Protein 9LWA (pdb70)

Solvent-accessible surface area: 31682 Å² total; per-residue (Å²): 180,154,65,31,86,54,17,0,0,20,6,64,52,58,84,79,51,132,50,35,135,0,2,84,68,75,127,49,106,91,58,58,98,16,53,15,0,94,6,100,70,48,64,69,99,112,68,115,101,69,186,98,68,60,39,34,58,42,41,76,1,28,0,11,54,44,92,38,0,86,72,31,144,45,42,10,12,2,4,42,63,55,64,126,115,3,43,96,66,78,46,106,36,84,62,0,153,68,12,15,1,110,19,62,32,99,33,88,46,74,142,66,197,72,50,107,40,100,48,0,16,6,49,0,76,78,110,110,201,169,125,89,49,87,23,22,46,37,32,2,7,2,4,35,18,0,46,103,56,26,57,0,2,35,108,49,84,126,111,35,88,51,65,5,0,34,4,63,90,97,88,31,70,107,45,97,137,35,5,37,12,63,4,20,3,36,1,17,0,15,3,108,27,48,151,48,0,114,57,13,3,137,99,2,21,171,59,4,77,100,2,21,179,84,22,31,57,6,82,19,55,120,39,46,79,2,17,14,7,61,27,82,55,83,83,142,28,48,146,92,90,74,165,89,133,104,21,14,57,28,11,0,89,4,52,7,0,13,9,23,27,66,79,150,236,137,77,85,86,85,81,82,36,35,180,94,112,100,44,16,114,119,40,31,30,138,39,32,38,56,72,29,0,1,0,30,15,27,77,27,102,94,14,38,2,2,3,41,54,79,126,29,47,111,105,36,29,4,32,36,196,124,19,86,65,68,130,46,10,68,18,23,91,101,104,140,70,92,94,61,90,27,126,90,119,54,73,17,3,14,76,6,24,50,36,16,161,85,81,26,44,61,53,186,81,54,95,67,80,92,70,84,121,68,189,165,52,142,206,64,131,99,76,98,93,85,121,130,28,62,22,3,38,4,19,8,82,102,63,153,24,5,0,10,53,29,0,25,26,33,29,63,3,21,42,108,133,29,77,103,62,8,56,40,34,84,121,46,125,75,67,83,129,57,151,129,66,134,137,36,15,0,1,0,0,24,25,11,29,21,23,32,74,33,104,72,32,8,56,2,23,0,3,14,25,0,49,45,74,93,96,20,142,107,147,162,63,190,215,42,72,16,29,64,9,24,0,69,17,81,98,46,55,107,5,41,2,51,45,142,65,101,109,84,92,42,77,77,47,47,22,75,8,7,54,17,111,102,60,56,136

Structure (mmCIF, N/CA/C/O backbone):
data_9LWA
#
_entry.id   9LWA
#
_cell.length_a   1.00
_cell.length_b   1.00
_cell.length_c   1.00
_cell.angle_alpha   90.00
_cell.angle_beta   90.00
_cell.angle_gamma   90.00
#
_symmetry.space_group_name_H-M   'P 1'
#
loop_
_entity.id
_entity.type
_entity.pdbx_description
1 polymer 'Head-to-tail stopper'
2 polymer 'Terminator protein gp11'
3 polymer 'Major tail protein'
#
loop_
_atom_site.group_PDB
_atom_site.id
_atom_site.type_symbol
_atom_site.label_atom_id
_atom_site.label_alt_id
_atom_site.label_comp_id
_atom_site.label_asym_id
_atom_site.label_entity_id
_atom_site.label_seq_id
_atom_site.pdbx_PDB_ins_code
_atom_site.Cartn_x
_atom_site.Cartn_y
_atom_site.Cartn_z
_atom_site.occupancy
_atom_site.B_iso_or_equiv
_atom_site.auth_seq_id
_atom_site.auth_comp_id
_atom_site.auth_asym_id
_atom_site.auth_atom_id
_atom_site.pdbx_PDB_model_num
ATOM 1 N N . GLU A 1 3 ? 193.792 151.215 213.689 1.00 133.43 3 GLU A N 1
ATOM 2 C CA . GLU A 1 3 ? 192.750 150.568 214.478 1.00 133.43 3 GLU A CA 1
ATOM 3 C C . GLU A 1 3 ? 192.018 149.512 213.659 1.00 133.43 3 GLU A C 1
ATOM 4 O O . GLU A 1 3 ? 192.499 149.081 212.613 1.00 133.43 3 GLU A O 1
ATOM 10 N N . GLU A 1 4 ? 190.853 149.097 214.146 1.00 132.06 4 GLU A N 1
ATOM 11 C CA . GLU A 1 4 ? 190.013 148.125 213.463 1.00 132.06 4 GLU A CA 1
ATOM 12 C C . GLU A 1 4 ? 188.610 148.689 213.306 1.00 132.06 4 GLU A C 1
ATOM 13 O O . GLU A 1 4 ? 188.071 149.307 214.229 1.00 132.06 4 GLU A O 1
ATOM 19 N N . PHE A 1 5 ? 188.022 148.473 212.131 1.00 119.04 5 PHE A N 1
ATOM 20 C CA . PHE A 1 5 ? 186.700 148.991 211.818 1.00 119.04 5 PHE A CA 1
ATOM 21 C C . PHE A 1 5 ? 185.683 147.902 211.515 1.00 119.04 5 PHE A C 1
ATOM 22 O O . PHE A 1 5 ? 184.510 148.219 211.288 1.00 119.04 5 PHE A O 1
ATOM 30 N N . GLY A 1 6 ? 186.089 146.639 211.503 1.00 113.58 6 GLY A N 1
ATOM 31 C CA . GLY A 1 6 ? 185.165 145.561 211.199 1.00 113.58 6 GLY A CA 1
ATOM 32 C C . GLY A 1 6 ? 185.883 144.232 211.236 1.00 113.58 6 GLY A C 1
ATOM 33 O O . GLY A 1 6 ? 187.084 144.152 211.518 1.00 113.58 6 GLY A O 1
ATOM 34 N N . GLY A 1 7 ? 185.124 143.181 210.941 1.00 110.43 7 GLY A N 1
ATOM 35 C CA . GLY A 1 7 ? 185.658 141.835 210.968 1.00 110.43 7 GLY A CA 1
ATOM 36 C C . GLY A 1 7 ? 185.717 141.171 209.608 1.00 110.43 7 GLY A C 1
ATOM 37 O O . GLY A 1 7 ? 185.524 139.957 209.498 1.00 110.43 7 GLY A O 1
ATOM 38 N N . GLN A 1 8 ? 185.987 141.951 208.565 1.00 107.03 8 GLN A N 1
ATOM 39 C CA . GLN A 1 8 ? 186.082 141.435 207.210 1.00 107.03 8 GLN A CA 1
ATOM 40 C C . GLN A 1 8 ? 187.451 141.760 206.627 1.00 107.03 8 GLN A C 1
ATOM 41 O O . GLN A 1 8 ? 188.093 142.744 207.002 1.00 107.03 8 GLN A O 1
ATOM 47 N N . VAL A 1 9 ? 187.893 140.912 205.701 1.00 111.02 9 VAL A N 1
ATOM 48 C CA . VAL A 1 9 ? 189.204 141.031 205.074 1.00 111.02 9 VAL A CA 1
ATOM 49 C C . VAL A 1 9 ? 189.007 141.088 203.566 1.00 111.02 9 VAL A C 1
ATOM 50 O O . VAL A 1 9 ? 188.323 140.232 202.994 1.00 111.02 9 VAL A O 1
ATOM 54 N N . VAL A 1 10 ? 189.607 142.087 202.925 1.00 108.89 10 VAL A N 1
ATOM 55 C CA . VAL A 1 10 ? 189.526 142.248 201.481 1.00 108.89 10 VAL A CA 1
ATOM 56 C C . VAL A 1 10 ? 190.936 142.310 200.911 1.00 108.89 10 VAL A C 1
ATOM 57 O O . VAL A 1 10 ? 191.910 142.601 201.611 1.00 108.89 10 VAL A O 1
ATOM 61 N N . ALA A 1 11 ? 191.038 142.033 199.613 1.00 108.13 11 ALA A N 1
ATOM 62 C CA . ALA A 1 11 ? 192.317 141.984 198.908 1.00 108.13 11 ALA A CA 1
ATOM 63 C C . ALA A 1 11 ? 192.287 142.995 197.766 1.00 108.13 11 ALA A C 1
ATOM 64 O O . ALA A 1 11 ? 191.732 142.718 196.698 1.00 108.13 11 ALA A O 1
ATOM 66 N N . LEU A 1 12 ? 192.887 144.162 197.991 1.00 107.49 12 LEU A N 1
ATOM 67 C CA . LEU A 1 12 ? 192.957 145.180 196.951 1.00 107.49 12 LEU A CA 1
ATOM 68 C C . LEU A 1 12 ? 193.877 144.722 195.828 1.00 107.49 12 LEU A C 1
ATOM 69 O O . LEU A 1 12 ? 194.951 144.167 196.077 1.00 107.49 12 LEU A O 1
ATOM 74 N N . VAL A 1 13 ? 193.456 144.959 194.589 1.00 107.55 13 VAL A N 1
ATOM 75 C CA . VAL A 1 13 ? 194.200 144.544 193.406 1.00 107.55 13 VAL A CA 1
ATOM 76 C C . VAL A 1 13 ? 194.557 145.781 192.597 1.00 107.55 13 VAL A C 1
ATOM 77 O O . VAL A 1 13 ? 193.675 146.569 192.232 1.00 107.55 13 VAL A O 1
ATOM 81 N N . SER A 1 14 ? 195.844 145.948 192.315 1.00 107.62 14 SER A N 1
ATOM 82 C CA . SER A 1 14 ? 196.325 147.056 191.506 1.00 107.62 14 SER A CA 1
ATOM 83 C C . SER A 1 14 ? 196.375 146.655 190.038 1.00 107.62 14 SER A C 1
ATOM 84 O O . SER A 1 14 ? 196.486 145.474 189.701 1.00 107.62 14 SER A O 1
ATOM 87 N N . VAL A 1 15 ? 196.290 147.654 189.163 1.00 109.03 15 VAL A N 1
ATOM 88 C CA . VAL A 1 15 ? 196.338 147.440 187.721 1.00 109.03 15 VAL A CA 1
ATOM 89 C C . VAL A 1 15 ? 197.477 148.282 187.166 1.00 109.03 15 VAL A C 1
ATOM 90 O O . VAL A 1 15 ? 197.552 149.485 187.440 1.00 109.03 15 VAL A O 1
ATOM 94 N N . ALA A 1 16 ? 198.359 147.659 186.391 1.00 113.97 16 ALA A N 1
ATOM 95 C CA . ALA A 1 16 ? 199.455 148.351 185.726 1.00 113.97 16 ALA A CA 1
ATOM 96 C C . ALA A 1 16 ? 199.732 147.653 184.405 1.00 113.97 16 ALA A C 1
ATOM 97 O O . ALA A 1 16 ? 200.342 146.579 184.385 1.00 113.97 16 ALA A O 1
ATOM 99 N N . GLU A 1 17 ? 199.281 148.256 183.310 1.00 112.91 17 GLU A N 1
ATOM 100 C CA . GLU A 1 17 ? 199.474 147.661 181.996 1.00 112.91 17 GLU A CA 1
ATOM 101 C C . GLU A 1 17 ? 200.944 147.708 181.596 1.00 112.91 17 GLU A C 1
ATOM 102 O O . GLU A 1 17 ? 201.655 148.672 181.890 1.00 112.91 17 GLU A O 1
ATOM 108 N N . THR A 1 18 ? 201.397 146.651 180.925 1.00 110.26 18 THR A N 1
ATOM 109 C CA . THR A 1 18 ? 202.779 146.525 180.487 1.00 110.26 18 THR A CA 1
ATOM 110 C C . THR A 1 18 ? 202.829 145.746 179.182 1.00 110.26 18 THR A C 1
ATOM 111 O O . THR A 1 18 ? 201.879 145.046 178.822 1.00 110.26 18 THR A O 1
ATOM 115 N N . GLY A 1 19 ? 203.948 145.876 178.474 1.00 105.15 19 GLY A N 1
ATOM 116 C CA . GLY A 1 19 ? 204.227 145.052 177.313 1.00 105.15 19 GLY A CA 1
ATOM 117 C C . GLY A 1 19 ? 204.059 145.794 176.001 1.00 105.15 19 GLY A C 1
ATOM 118 O O . GLY A 1 19 ? 203.602 146.939 175.934 1.00 105.15 19 GLY A O 1
ATOM 119 N N . VAL A 1 20 ? 204.456 145.103 174.940 1.00 104.61 20 VAL A N 1
ATOM 120 C CA . VAL A 1 20 ? 204.319 145.621 173.574 1.00 104.61 20 VAL A CA 1
ATOM 121 C C . VAL A 1 20 ? 202.841 145.680 173.209 1.00 104.61 20 VAL A C 1
ATOM 122 O O . VAL A 1 20 ? 202.076 144.785 173.611 1.00 104.61 20 VAL A O 1
ATOM 126 N N . PRO A 1 21 ? 202.386 146.701 172.482 1.00 100.75 21 PRO A N 1
ATOM 127 C CA . PRO A 1 21 ? 200.975 146.749 172.079 1.00 100.75 21 PRO A CA 1
ATOM 128 C C . PRO A 1 21 ? 200.576 145.515 171.284 1.00 100.75 21 PRO A C 1
ATOM 129 O O . PRO A 1 21 ? 201.328 145.026 170.438 1.00 100.75 21 PRO A O 1
ATOM 133 N N . GLY A 1 22 ? 199.379 145.010 171.562 1.00 96.26 22 GLY A N 1
ATOM 134 C CA . GLY A 1 22 ? 198.841 143.850 170.890 1.00 96.26 22 GLY A CA 1
ATOM 135 C C . GLY A 1 22 ? 197.873 144.223 169.788 1.00 96.26 22 GLY A C 1
ATOM 136 O O . GLY A 1 22 ? 198.023 145.243 169.106 1.00 96.26 22 GLY A O 1
ATOM 137 N N . TRP A 1 23 ? 196.867 143.372 169.603 1.00 92.46 23 TRP A N 1
ATOM 138 C CA . TRP A 1 23 ? 195.813 143.673 168.645 1.00 92.46 23 TRP A CA 1
ATOM 139 C C . TRP A 1 23 ? 195.076 144.937 169.060 1.00 92.46 23 TRP A C 1
ATOM 140 O O . TRP A 1 23 ? 194.766 145.136 170.237 1.00 92.46 23 TRP A O 1
ATOM 151 N N . GLY A 1 24 ? 194.801 145.799 168.086 1.00 91.99 24 GLY A N 1
ATOM 152 C CA . GLY A 1 24 ? 194.039 147.000 168.350 1.00 91.99 24 GLY A CA 1
ATOM 153 C C . GLY A 1 24 ? 194.704 148.006 169.259 1.00 91.99 24 GLY A C 1
ATOM 154 O O . GLY A 1 24 ? 194.033 148.929 169.729 1.00 91.99 24 GLY A O 1
ATOM 155 N N . GLY A 1 25 ? 195.999 147.864 169.524 1.00 90.09 25 GLY A N 1
ATOM 156 C CA . GLY A 1 25 ? 196.705 148.804 170.364 1.00 90.09 25 GLY A CA 1
ATOM 157 C C . GLY A 1 25 ? 196.539 148.598 171.853 1.00 90.09 25 GLY A C 1
ATOM 158 O O . GLY A 1 25 ? 197.046 149.416 172.631 1.00 90.09 25 GLY A O 1
ATOM 159 N N . LEU A 1 26 ? 195.851 147.543 172.280 1.00 92.31 26 LEU A N 1
ATOM 160 C CA . LEU A 1 26 ? 195.695 147.271 173.701 1.00 92.31 26 LEU A CA 1
ATOM 161 C C . LEU A 1 26 ? 196.903 146.506 174.223 1.00 92.31 26 LEU A C 1
ATOM 162 O O . LEU A 1 26 ? 197.446 145.637 173.534 1.00 92.31 26 LEU A O 1
ATOM 167 N N . LYS A 1 27 ? 197.319 146.830 175.441 1.00 99.12 27 LYS A N 1
ATOM 168 C CA . LYS A 1 27 ? 198.434 146.164 176.093 1.00 99.12 27 LYS A CA 1
ATOM 169 C C . LYS A 1 27 ? 197.923 145.244 177.193 1.00 99.12 27 LYS A C 1
ATOM 170 O O . LYS A 1 27 ? 196.852 145.463 177.763 1.00 99.12 27 LYS A O 1
ATOM 176 N N . ALA A 1 28 ? 198.701 144.205 177.483 1.00 106.85 28 ALA A N 1
ATOM 177 C CA . ALA A 1 28 ? 198.322 143.247 178.508 1.00 106.85 28 ALA A CA 1
ATOM 178 C C . ALA A 1 28 ? 198.334 143.907 179.886 1.00 106.85 28 ALA A C 1
ATOM 179 O O . ALA A 1 28 ? 199.026 144.900 180.129 1.00 106.85 28 ALA A O 1
ATOM 181 N N . LYS A 1 29 ? 197.552 143.339 180.797 1.00 110.68 29 LYS A N 1
ATOM 182 C CA . LYS A 1 29 ? 197.375 143.888 182.134 1.00 110.68 29 LYS A CA 1
ATOM 183 C C . LYS A 1 29 ? 198.121 143.033 183.148 1.00 110.68 29 LYS A C 1
ATOM 184 O O . LYS A 1 29 ? 197.923 141.815 183.207 1.00 110.68 29 LYS A O 1
ATOM 190 N N . ALA A 1 30 ? 198.971 143.676 183.944 1.00 113.46 30 ALA A N 1
ATOM 191 C CA . ALA A 1 30 ? 199.681 143.031 185.040 1.00 113.46 30 ALA A CA 1
ATOM 192 C C . ALA A 1 30 ? 199.074 143.493 186.356 1.00 113.46 30 ALA A C 1
ATOM 193 O O . ALA A 1 30 ? 198.924 144.698 186.584 1.00 113.46 30 ALA A O 1
ATOM 195 N N . ARG A 1 31 ? 198.730 142.541 187.217 1.00 114.52 31 ARG A N 1
ATOM 196 C CA . ARG A 1 31 ? 197.992 142.827 188.437 1.00 114.52 31 ARG A CA 1
ATOM 197 C C . ARG A 1 31 ? 198.803 142.430 189.663 1.00 114.52 31 ARG A C 1
ATOM 198 O O . ARG A 1 31 ? 199.558 141.453 189.642 1.00 114.52 31 ARG A O 1
ATOM 206 N N . THR A 1 32 ? 198.637 143.204 190.733 1.00 111.49 32 THR A N 1
ATOM 207 C CA . THR A 1 32 ? 199.309 142.957 192.002 1.00 111.49 32 THR A CA 1
ATOM 208 C C . THR A 1 32 ? 198.283 143.047 193.120 1.00 111.49 32 THR A C 1
ATOM 209 O O . THR A 1 32 ? 197.506 144.004 193.174 1.00 111.49 32 THR A O 1
ATOM 213 N N . THR A 1 33 ? 198.286 142.059 194.011 1.00 110.76 33 THR A N 1
ATOM 214 C CA . THR A 1 33 ? 197.294 141.963 195.072 1.00 110.76 33 THR A CA 1
ATOM 215 C C . THR A 1 33 ? 197.922 142.269 196.426 1.00 110.76 33 THR A C 1
ATOM 216 O O . THR A 1 33 ? 199.068 141.894 196.692 1.00 110.76 33 THR A O 1
ATOM 220 N N . THR A 1 34 ? 197.161 142.953 197.277 1.00 112.30 34 THR A N 1
ATOM 221 C CA . THR A 1 34 ? 197.592 143.307 198.622 1.00 112.30 34 THR A CA 1
ATOM 222 C C . THR A 1 34 ? 196.459 143.018 199.595 1.00 112.30 34 THR A C 1
ATOM 223 O O . THR A 1 34 ? 195.306 143.369 199.329 1.00 112.30 34 THR A O 1
ATOM 227 N N . ARG A 1 35 ? 196.789 142.385 200.717 1.00 112.86 35 ARG A N 1
ATOM 228 C CA . ARG A 1 35 ? 195.798 141.993 201.711 1.00 112.86 35 ARG A CA 1
ATOM 229 C C . ARG A 1 35 ? 195.600 143.121 202.715 1.00 112.86 35 ARG A C 1
ATOM 230 O O . ARG A 1 35 ? 196.572 143.634 203.280 1.00 112.86 35 ARG A O 1
ATOM 238 N N . GLN A 1 36 ? 194.349 143.505 202.932 1.00 114.78 36 GLN A N 1
ATOM 239 C CA . GLN A 1 36 ? 194.003 144.517 203.930 1.00 114.78 36 GLN A CA 1
ATOM 240 C C . GLN A 1 36 ? 192.917 143.976 204.846 1.00 114.78 36 GLN A C 1
ATOM 241 O O . GLN A 1 36 ? 191.742 143.914 204.438 1.00 114.78 36 GLN A O 1
ATOM 247 N N . PRO A 1 37 ? 193.242 143.573 206.071 1.00 112.76 37 PRO A N 1
ATOM 248 C CA . PRO A 1 37 ? 192.221 142.997 206.953 1.00 112.76 37 PRO A CA 1
ATOM 249 C C . PRO A 1 37 ? 191.537 144.035 207.828 1.00 112.76 37 PRO A C 1
ATOM 250 O O . PRO A 1 37 ? 191.918 145.209 207.827 1.00 112.76 37 PRO A O 1
ATOM 254 N N . GLY A 1 38 ? 190.526 143.606 208.581 1.00 111.27 38 GLY A N 1
ATOM 255 C CA . GLY A 1 38 ? 189.854 144.472 209.529 1.00 111.27 38 GLY A CA 1
ATOM 256 C C . GLY A 1 38 ? 189.107 145.635 208.910 1.00 111.27 38 GLY A C 1
ATOM 257 O O . GLY A 1 38 ? 189.302 146.786 209.311 1.00 111.27 38 GLY A O 1
ATOM 258 N N . VAL A 1 39 ? 188.248 145.352 207.930 1.00 106.17 39 VAL A N 1
ATOM 259 C CA . VAL A 1 39 ? 187.475 146.379 207.247 1.00 106.17 39 VAL A CA 1
ATOM 260 C C . VAL A 1 39 ? 186.004 145.988 207.272 1.00 106.17 39 VAL A C 1
ATOM 261 O O . VAL A 1 39 ? 185.640 144.856 207.595 1.00 106.17 39 VAL A O 1
ATOM 265 N N . HIS A 1 40 ? 185.153 146.954 206.930 1.00 102.67 40 HIS A N 1
ATOM 266 C CA . HIS A 1 40 ? 183.706 146.768 206.893 1.00 102.67 40 HIS A CA 1
ATOM 267 C C . HIS A 1 40 ? 183.244 146.905 205.448 1.00 102.67 40 HIS A C 1
ATOM 268 O O . HIS A 1 40 ? 183.585 147.881 204.772 1.00 102.67 40 HIS A O 1
ATOM 275 N N . PHE A 1 41 ? 182.468 145.931 204.976 1.00 102.98 41 PHE A N 1
ATOM 276 C CA . PHE A 1 41 ? 182.018 145.876 203.587 1.00 102.98 41 PHE A CA 1
ATOM 277 C C . PHE A 1 41 ? 180.529 145.554 203.575 1.00 102.98 41 PHE A C 1
ATOM 278 O O . PHE A 1 41 ? 180.121 144.477 204.022 1.00 102.98 41 PHE A O 1
ATOM 286 N N . ARG A 1 42 ? 179.723 146.476 203.065 1.00 101.02 42 ARG A N 1
ATOM 287 C CA . ARG A 1 42 ? 178.274 146.373 203.120 1.00 101.02 42 ARG A CA 1
ATOM 288 C C . ARG A 1 42 ? 177.678 146.873 201.812 1.00 101.02 42 ARG A C 1
ATOM 289 O O . ARG A 1 42 ? 178.200 147.814 201.207 1.00 101.02 42 ARG A O 1
ATOM 297 N N . PRO A 1 43 ? 176.589 146.256 201.349 1.00 99.25 43 PRO A N 1
ATOM 298 C CA . PRO A 1 43 ? 175.927 146.739 200.128 1.00 99.25 43 PRO A CA 1
ATOM 299 C C . PRO A 1 43 ? 175.300 148.108 200.344 1.00 99.25 43 PRO A C 1
ATOM 300 O O . PRO A 1 43 ? 174.761 148.399 201.413 1.00 99.25 43 PRO A O 1
ATOM 304 N N . ALA A 1 44 ? 175.359 148.944 199.308 1.00 102.93 44 ALA A N 1
ATOM 305 C CA . ALA A 1 44 ? 174.817 150.295 199.376 1.00 102.93 44 ALA A CA 1
ATOM 306 C C . ALA A 1 44 ? 173.506 150.426 198.610 1.00 102.93 44 ALA A C 1
ATOM 307 O O . ALA A 1 44 ? 172.508 150.901 199.158 1.00 102.93 44 ALA A O 1
ATOM 309 N N . SER A 1 45 ? 173.496 150.017 197.344 1.00 107.19 45 SER A N 1
ATOM 310 C CA . SER A 1 45 ? 172.294 150.084 196.525 1.00 107.19 45 SER A CA 1
ATOM 311 C C . SER A 1 45 ? 172.405 149.058 195.409 1.00 107.19 45 SER A C 1
ATOM 312 O O . SER A 1 45 ? 173.496 148.587 195.080 1.00 107.19 45 SER A O 1
ATOM 315 N N . SER A 1 46 ? 171.257 148.719 194.829 1.00 106.93 46 SER A N 1
ATOM 316 C CA . SER A 1 46 ? 171.218 147.746 193.748 1.00 106.93 46 SER A CA 1
ATOM 317 C C . SER A 1 46 ? 169.965 147.974 192.918 1.00 106.93 46 SER A C 1
ATOM 318 O O . SER A 1 46 ? 168.891 148.252 193.456 1.00 106.93 46 SER A O 1
ATOM 321 N N . THR A 1 47 ? 170.116 147.846 191.601 1.00 106.74 47 THR A N 1
ATOM 322 C CA . THR A 1 47 ? 169.023 148.061 190.665 1.00 106.74 47 THR A CA 1
ATOM 323 C C . THR A 1 47 ? 169.046 146.950 189.624 1.00 106.74 47 THR A C 1
ATOM 324 O O . THR A 1 47 ? 169.858 146.023 189.692 1.00 106.74 47 THR A O 1
ATOM 328 N N . GLU A 1 48 ? 168.143 147.050 188.650 1.00 106.47 48 GLU A N 1
ATOM 329 C CA . GLU A 1 48 ? 168.069 146.072 187.575 1.00 106.47 48 GLU A CA 1
ATOM 330 C C . GLU A 1 48 ? 167.429 146.720 186.356 1.00 106.47 48 GLU A C 1
ATOM 331 O O . GLU A 1 48 ? 166.594 147.620 186.471 1.00 106.47 48 GLU A O 1
ATOM 337 N N . THR A 1 49 ? 167.835 146.246 185.180 1.00 106.63 49 THR A N 1
ATOM 338 C CA . THR A 1 49 ? 167.310 146.703 183.903 1.00 106.63 49 THR A CA 1
ATOM 339 C C . THR A 1 49 ? 166.193 145.777 183.453 1.00 106.63 49 THR A C 1
ATOM 340 O O . THR A 1 49 ? 166.320 144.555 183.609 1.00 106.63 49 THR A O 1
ATOM 344 N N . PRO A 1 50 ? 165.085 146.308 182.912 1.00 107.05 50 PRO A N 1
ATOM 345 C CA . PRO A 1 50 ? 163.963 145.445 182.512 1.00 107.05 50 PRO A CA 1
ATOM 346 C C . PRO A 1 50 ? 164.376 144.315 181.582 1.00 107.05 50 PRO A C 1
ATOM 347 O O . PRO A 1 50 ? 165.168 144.517 180.657 1.00 107.05 50 PRO A O 1
ATOM 351 N N . ASP A 1 51 ? 163.842 143.117 181.828 1.00 110.07 51 ASP A N 1
ATOM 352 C CA . ASP A 1 51 ? 164.236 141.916 181.092 1.00 110.07 51 ASP A CA 1
ATOM 353 C C . ASP A 1 51 ? 163.374 141.811 179.836 1.00 110.07 51 ASP A C 1
ATOM 354 O O . ASP A 1 51 ? 162.540 140.918 179.681 1.00 110.07 51 ASP A O 1
ATOM 359 N N . GLY A 1 52 ? 163.585 142.755 178.924 1.00 110.57 52 GLY A N 1
ATOM 360 C CA . GLY A 1 52 ? 162.925 142.711 177.635 1.00 110.57 52 GLY A CA 1
ATOM 361 C C . GLY A 1 52 ? 163.590 141.726 176.697 1.00 110.57 52 GLY A C 1
ATOM 362 O O . GLY A 1 52 ? 162.980 140.737 176.283 1.00 110.57 52 GLY A O 1
ATOM 363 N N . GLN A 1 53 ? 164.850 141.990 176.359 1.00 109.58 53 GLN A N 1
ATOM 364 C CA . GLN A 1 53 ? 165.659 141.066 175.577 1.00 109.58 53 GLN A CA 1
ATOM 365 C C . GLN A 1 53 ? 166.970 140.712 176.257 1.00 109.58 53 GLN A C 1
ATOM 366 O O . GLN A 1 53 ? 167.446 139.582 176.113 1.00 109.58 53 GLN A O 1
ATOM 372 N N . THR A 1 54 ? 167.559 141.651 176.991 1.00 111.49 54 THR A N 1
ATOM 373 C CA . THR A 1 54 ? 168.774 141.401 177.750 1.00 111.49 54 THR A CA 1
ATOM 374 C C . THR A 1 54 ? 168.576 141.942 179.157 1.00 111.49 54 THR A C 1
ATOM 375 O O . THR A 1 54 ? 168.079 143.057 179.334 1.00 111.49 54 THR A O 1
ATOM 379 N N . ASN A 1 55 ? 168.967 141.151 180.151 1.00 110.82 55 ASN A N 1
ATOM 380 C CA . ASN A 1 55 ? 168.762 141.487 181.553 1.00 110.82 55 ASN A CA 1
ATOM 381 C C . ASN A 1 55 ? 170.108 141.781 182.198 1.00 110.82 55 ASN A C 1
ATOM 382 O O . ASN A 1 55 ? 171.023 140.953 182.139 1.00 110.82 55 ASN A O 1
ATOM 387 N N . VAL A 1 56 ? 170.227 142.957 182.810 1.00 105.66 56 VAL A N 1
ATOM 388 C CA . VAL A 1 56 ? 171.456 143.393 183.462 1.00 105.66 56 VAL A CA 1
ATOM 389 C C . VAL A 1 56 ? 171.126 143.855 184.874 1.00 105.66 56 VAL A C 1
ATOM 390 O O . VAL A 1 56 ? 170.162 144.599 185.084 1.00 105.66 56 VAL A O 1
ATOM 394 N N . ALA A 1 57 ? 171.927 143.413 185.841 1.00 103.56 57 ALA A N 1
ATOM 395 C CA . ALA A 1 57 ? 171.744 143.761 187.243 1.00 103.56 57 ALA A CA 1
ATOM 396 C C . ALA A 1 57 ? 173.041 144.327 187.799 1.00 103.56 57 ALA A C 1
ATOM 397 O O . ALA A 1 57 ? 174.129 143.866 187.444 1.00 103.56 57 ALA A O 1
ATOM 399 N N . THR A 1 58 ? 172.922 145.321 188.677 1.00 104.07 58 THR A N 1
ATOM 400 C CA . THR A 1 58 ? 174.078 146.024 189.212 1.00 104.07 58 THR A CA 1
ATOM 401 C C . THR A 1 58 ? 173.951 146.141 190.725 1.00 104.07 58 THR A C 1
ATOM 402 O O . THR A 1 58 ? 172.848 146.265 191.262 1.00 104.07 58 THR A O 1
ATOM 406 N N . GLU A 1 59 ? 175.096 146.095 191.406 1.00 106.18 59 GLU A N 1
ATOM 407 C CA . GLU A 1 59 ? 175.172 146.238 192.853 1.00 106.18 59 GLU A CA 1
ATOM 408 C C . GLU A 1 59 ? 176.205 147.296 193.203 1.00 106.18 59 GLU A C 1
ATOM 409 O O . GLU A 1 59 ? 177.184 147.482 192.476 1.00 106.18 59 GLU A O 1
ATOM 415 N N . VAL A 1 60 ? 175.982 147.992 194.315 1.00 103.75 60 VAL A N 1
AT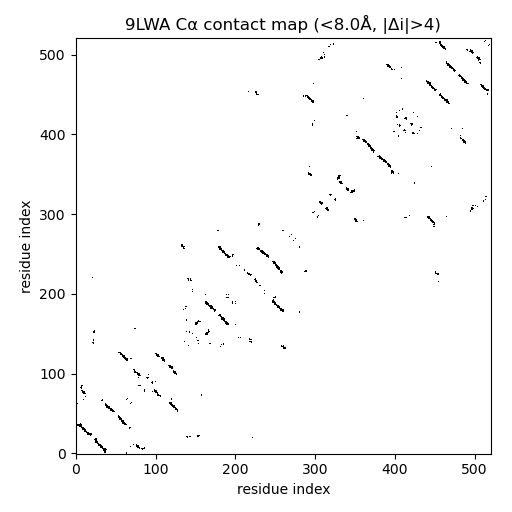OM 416 C CA . VAL A 1 60 ? 176.898 149.014 194.814 1.00 103.75 60 VAL A CA 1
ATOM 417 C C . VAL A 1 60 ? 177.207 148.682 196.268 1.00 103.75 60 VAL A C 1
ATOM 418 O O . VAL A 1 60 ? 176.291 148.426 197.060 1.00 103.75 60 VAL A O 1
ATOM 422 N N . TRP A 1 61 ? 178.489 148.686 196.622 1.00 101.74 61 TRP A N 1
ATOM 423 C CA . TRP A 1 61 ? 178.932 148.376 197.972 1.00 101.74 61 TRP A CA 1
ATOM 424 C C . TRP A 1 61 ? 179.820 149.491 198.508 1.00 101.74 61 TRP A C 1
ATOM 425 O O . TRP A 1 61 ? 180.425 150.247 197.743 1.00 101.74 61 TRP A O 1
ATOM 436 N N . LYS A 1 62 ? 179.901 149.580 199.834 1.00 99.65 62 LYS A N 1
ATOM 437 C CA . LYS A 1 62 ? 180.748 150.549 200.516 1.00 99.65 62 LYS A CA 1
ATOM 438 C C . LYS A 1 62 ? 181.794 149.830 201.355 1.00 99.65 62 LYS A C 1
ATOM 439 O O . LYS A 1 62 ? 181.500 148.821 202.002 1.00 99.65 62 LYS A O 1
ATOM 445 N N . LEU A 1 63 ? 183.015 150.358 201.342 1.00 101.79 63 LEU A N 1
ATOM 446 C CA . LEU A 1 63 ? 184.125 149.804 202.103 1.00 101.79 63 LEU A CA 1
ATOM 447 C C . LEU A 1 63 ? 184.739 150.895 202.967 1.00 101.79 63 LEU A C 1
ATOM 448 O O . LEU A 1 63 ? 185.033 151.989 202.475 1.00 101.79 63 LEU A O 1
ATOM 453 N N . THR A 1 64 ? 184.935 150.592 204.246 1.00 104.53 64 THR A N 1
ATOM 454 C CA . THR A 1 64 ? 185.601 151.484 205.184 1.00 104.53 64 THR A CA 1
ATOM 455 C C . THR A 1 64 ? 186.847 150.791 205.717 1.00 104.53 64 THR A C 1
ATOM 456 O O . THR A 1 64 ? 186.759 149.686 206.262 1.00 104.53 64 THR A O 1
ATOM 460 N N . ALA A 1 65 ? 187.996 151.436 205.566 1.00 107.28 65 ALA A N 1
ATOM 461 C CA . ALA A 1 65 ? 189.270 150.801 205.867 1.00 107.28 65 ALA A CA 1
ATOM 462 C C . ALA A 1 65 ? 190.118 151.765 206.675 1.00 107.28 65 ALA A C 1
ATOM 463 O O . ALA A 1 65 ? 189.943 152.987 206.588 1.00 107.28 65 ALA A O 1
ATOM 465 N N . PRO A 1 66 ? 191.044 151.249 207.478 1.00 111.45 66 PRO A N 1
ATOM 466 C CA . PRO A 1 66 ? 192.002 152.117 208.166 1.00 111.45 66 PRO A CA 1
ATOM 467 C C . PRO A 1 66 ? 192.929 152.790 207.172 1.00 111.45 66 PRO A C 1
ATOM 468 O O . PRO A 1 66 ? 193.222 152.230 206.105 1.00 111.45 66 PRO A O 1
ATOM 472 N N . PRO A 1 67 ? 193.417 153.987 207.484 1.00 112.26 67 PRO A N 1
ATOM 473 C CA . PRO A 1 67 ? 194.282 154.701 206.536 1.00 112.26 67 PRO A CA 1
ATOM 474 C C . PRO A 1 67 ? 195.674 154.098 206.438 1.00 112.26 67 PRO A C 1
ATOM 475 O O . PRO A 1 67 ? 196.657 154.725 206.844 1.00 112.26 67 PRO A O 1
ATOM 479 N N . THR A 1 68 ? 195.769 152.885 205.905 1.00 115.47 68 THR A N 1
ATOM 480 C CA . THR A 1 68 ? 197.062 152.254 205.708 1.00 115.47 68 THR A CA 1
ATOM 481 C C . THR A 1 68 ? 197.709 152.757 204.421 1.00 115.47 68 THR A C 1
ATOM 482 O O . THR A 1 68 ? 197.103 153.488 203.632 1.00 115.47 68 THR A O 1
ATOM 486 N N . ALA A 1 69 ? 198.966 152.356 204.219 1.00 115.73 69 ALA A N 1
ATOM 487 C CA . ALA A 1 69 ? 199.703 152.791 203.037 1.00 115.73 69 ALA A CA 1
ATOM 488 C C . ALA A 1 69 ? 199.082 152.235 201.761 1.00 115.73 69 ALA A C 1
ATOM 489 O O . ALA A 1 69 ? 198.940 152.950 200.762 1.00 115.73 69 ALA A O 1
ATOM 491 N N . ALA A 1 70 ? 198.708 150.955 201.776 1.00 111.09 70 ALA A N 1
ATOM 492 C CA . ALA A 1 70 ? 198.176 150.323 200.574 1.00 111.09 70 ALA A CA 1
ATOM 493 C C . ALA A 1 70 ? 196.849 150.945 200.159 1.00 111.09 70 ALA A C 1
ATOM 494 O O . ALA A 1 70 ? 196.614 151.201 198.973 1.00 111.09 70 ALA A O 1
ATOM 496 N N . VAL A 1 71 ? 195.966 151.197 201.128 1.00 112.72 71 VAL A N 1
ATOM 497 C CA . VAL A 1 71 ? 194.638 151.716 200.809 1.00 112.72 71 VAL A CA 1
ATOM 498 C C . VAL A 1 71 ? 194.741 153.109 200.202 1.00 112.72 71 VAL A C 1
ATOM 499 O O . VAL A 1 71 ? 194.071 153.428 199.213 1.00 112.72 71 VAL A O 1
ATOM 503 N N . LEU A 1 72 ? 195.590 153.959 200.781 1.00 112.77 72 LEU A N 1
ATOM 504 C CA . LEU A 1 72 ? 195.701 155.334 200.311 1.00 112.77 72 LEU A CA 1
ATOM 505 C C . LEU A 1 72 ? 196.275 155.428 198.904 1.00 112.77 72 LEU A C 1
ATOM 506 O O . LEU A 1 72 ? 196.125 156.469 198.257 1.00 112.77 72 LEU A O 1
ATOM 511 N N . ALA A 1 73 ? 196.921 154.373 198.416 1.00 110.75 73 ALA A N 1
ATOM 512 C CA . ALA A 1 73 ? 197.537 154.380 197.097 1.00 110.75 73 ALA A CA 1
ATOM 513 C C . ALA A 1 73 ? 196.631 153.819 196.010 1.00 110.75 73 ALA A C 1
ATOM 514 O O . ALA A 1 73 ? 197.054 153.741 194.852 1.00 110.75 73 ALA A O 1
ATOM 516 N N . ALA A 1 74 ? 195.407 153.424 196.349 1.00 107.27 74 ALA A N 1
ATOM 517 C CA . ALA A 1 74 ? 194.497 152.887 195.348 1.00 107.27 74 ALA A CA 1
ATOM 518 C C . ALA A 1 74 ? 194.082 153.974 194.367 1.00 107.27 74 ALA A C 1
ATOM 519 O O . ALA A 1 74 ? 193.985 155.152 194.721 1.00 107.27 74 ALA A O 1
ATOM 521 N N . LYS A 1 75 ? 193.835 153.570 193.126 1.00 105.61 75 LYS A N 1
ATOM 522 C CA . LYS A 1 75 ? 193.464 154.477 192.054 1.00 105.61 75 LYS A CA 1
ATOM 523 C C . LYS A 1 75 ? 192.208 153.971 191.365 1.00 105.61 75 LYS A C 1
ATOM 524 O O . LYS A 1 75 ? 191.916 152.771 191.400 1.00 105.61 75 LYS A O 1
ATOM 530 N N . PRO A 1 76 ? 191.439 154.863 190.744 1.00 98.52 76 PRO A N 1
ATOM 531 C CA . PRO A 1 76 ? 190.255 154.419 190.001 1.00 98.52 76 PRO A CA 1
ATOM 532 C C . PRO A 1 76 ? 190.641 153.457 188.889 1.00 98.52 76 PRO A C 1
ATOM 533 O O . PRO A 1 76 ? 191.713 153.564 188.291 1.00 98.52 76 PRO A O 1
ATOM 537 N N . GLY A 1 77 ? 189.755 152.502 188.619 1.00 100.12 77 GLY A N 1
ATOM 538 C CA . GLY A 1 77 ? 190.027 151.451 187.667 1.00 100.12 77 GLY A CA 1
ATOM 539 C C . GLY A 1 77 ? 190.630 150.194 188.257 1.00 100.12 77 GLY A C 1
ATOM 540 O O . GLY A 1 77 ? 190.844 149.225 187.518 1.00 100.12 77 GLY A O 1
ATOM 541 N N . GLY A 1 78 ? 190.923 150.180 189.560 1.00 105.65 78 GLY A N 1
ATOM 542 C CA . GLY A 1 78 ? 191.413 148.984 190.209 1.00 105.65 78 GLY A CA 1
ATOM 543 C C . GLY A 1 78 ? 190.296 148.052 190.643 1.00 105.65 78 GLY A C 1
ATOM 544 O O . GLY A 1 78 ? 189.110 148.322 190.462 1.00 105.65 78 GLY A O 1
ATOM 545 N N . GLU A 1 79 ? 190.692 146.925 191.231 1.00 109.01 79 GLU A N 1
ATOM 546 C CA . GLU A 1 79 ? 189.748 145.925 191.708 1.00 109.01 79 GLU A CA 1
ATOM 547 C C . GLU A 1 79 ? 190.082 145.526 193.136 1.00 109.01 79 GLU A C 1
ATOM 548 O O . GLU A 1 79 ? 191.197 145.729 193.621 1.00 109.01 79 GLU A O 1
ATOM 554 N N . LEU A 1 80 ? 189.085 144.954 193.804 1.00 103.93 80 LEU A N 1
ATOM 555 C CA . LEU A 1 80 ? 189.274 144.280 195.077 1.00 103.93 80 LEU A CA 1
ATOM 556 C C . LEU A 1 80 ? 188.429 143.015 195.080 1.00 103.93 80 LEU A C 1
ATOM 557 O O . LEU A 1 80 ? 187.364 142.963 194.461 1.00 103.93 80 LEU A O 1
ATOM 562 N N . VAL A 1 81 ? 188.914 141.997 195.783 1.00 105.67 81 VAL A N 1
ATOM 563 C CA . VAL A 1 81 ? 188.326 140.664 195.751 1.00 105.67 81 VAL A CA 1
ATOM 564 C C . VAL A 1 81 ? 187.844 140.310 197.149 1.00 105.67 81 VAL A C 1
ATOM 565 O O . VAL A 1 81 ? 188.592 140.453 198.123 1.00 105.67 81 VAL A O 1
ATOM 569 N N . TYR A 1 82 ? 186.599 139.850 197.248 1.00 108.33 82 TYR A N 1
ATOM 570 C CA . TYR A 1 82 ? 186.003 139.480 198.523 1.00 108.33 82 TYR A CA 1
ATOM 571 C C . TYR A 1 82 ? 185.079 138.288 198.334 1.00 108.33 82 TYR A C 1
ATOM 572 O O . TYR A 1 82 ? 184.213 138.297 197.456 1.00 108.33 82 TYR A O 1
ATOM 581 N N . ASP A 1 83 ? 185.269 137.261 199.169 1.00 114.98 83 ASP A N 1
ATOM 582 C CA . ASP A 1 83 ? 184.394 136.095 199.137 1.00 114.98 83 ASP A CA 1
ATOM 583 C C . ASP A 1 83 ? 184.067 135.577 200.536 1.00 114.98 83 ASP A C 1
ATOM 584 O O . ASP A 1 83 ? 183.690 134.408 200.680 1.00 114.98 83 ASP A O 1
ATOM 589 N N . GLY A 1 84 ? 184.196 136.411 201.564 1.00 113.29 84 GLY A N 1
ATOM 590 C CA . GLY A 1 84 ? 183.912 135.978 202.922 1.00 113.29 84 GLY A CA 1
ATOM 591 C C . GLY A 1 84 ? 184.875 134.946 203.463 1.00 113.29 84 GLY A C 1
ATOM 592 O O . GLY A 1 84 ? 184.460 134.045 204.200 1.00 113.29 84 GLY A O 1
ATOM 593 N N . THR A 1 85 ? 186.156 135.053 203.120 1.00 115.41 85 THR A N 1
ATOM 594 C CA . THR A 1 85 ? 187.184 134.149 203.611 1.00 115.41 85 THR A CA 1
ATOM 595 C C . THR A 1 85 ? 188.310 134.947 204.255 1.00 115.41 85 THR A C 1
ATOM 596 O O . THR A 1 85 ? 188.425 136.161 204.072 1.00 115.41 85 THR A O 1
ATOM 600 N N . GLU A 1 86 ? 189.143 134.242 205.023 1.00 117.99 86 GLU A N 1
ATOM 601 C CA . GLU A 1 86 ? 190.246 134.894 205.717 1.00 117.99 86 GLU A CA 1
ATOM 602 C C . GLU A 1 86 ? 191.410 135.224 204.795 1.00 117.99 86 GLU A C 1
ATOM 603 O O . GLU A 1 86 ? 192.145 136.178 205.068 1.00 117.99 86 GLU A O 1
ATOM 609 N N . HIS A 1 87 ? 191.601 134.465 203.719 1.00 117.29 87 HIS A N 1
ATOM 610 C CA . HIS A 1 87 ? 192.700 134.686 202.780 1.00 117.29 87 HIS A CA 1
ATOM 611 C C . HIS A 1 87 ? 192.162 134.707 201.355 1.00 117.29 87 HIS A C 1
ATOM 612 O O . HIS A 1 87 ? 192.363 133.761 200.584 1.00 117.29 87 HIS A O 1
ATOM 619 N N . PRO A 1 88 ? 191.471 135.784 200.968 1.00 116.47 88 PRO A N 1
ATOM 620 C CA . PRO A 1 88 ? 190.971 135.869 199.590 1.00 116.47 88 PRO A CA 1
ATOM 621 C C . PRO A 1 88 ? 192.042 136.224 198.578 1.00 116.47 88 PRO A C 1
ATOM 622 O O . PRO A 1 88 ? 191.803 136.074 197.374 1.00 116.47 88 PRO A O 1
ATOM 626 N N . GLU A 1 89 ? 193.211 136.693 199.021 1.00 117.25 89 GLU A N 1
ATOM 627 C CA . GLU A 1 89 ? 194.245 137.102 198.077 1.00 117.25 89 GLU A CA 1
ATOM 628 C C . GLU A 1 89 ? 194.805 135.914 197.306 1.00 117.25 89 GLU A C 1
ATOM 629 O O . GLU A 1 89 ? 195.188 136.057 196.139 1.00 117.25 89 GLU A O 1
ATOM 635 N N . SER A 1 90 ? 194.858 134.738 197.930 1.00 117.28 90 SER A N 1
ATOM 636 C CA . SER A 1 90 ? 195.393 133.542 197.280 1.00 117.28 90 SER A CA 1
ATOM 637 C C . SER A 1 90 ? 194.300 132.897 196.427 1.00 117.28 90 SER A C 1
ATOM 638 O O . SER A 1 90 ? 193.886 131.754 196.630 1.00 117.28 90 SER A O 1
ATOM 641 N N . LEU A 1 91 ? 193.836 133.668 195.447 1.00 118.20 91 LEU A N 1
ATOM 642 C CA . LEU A 1 91 ? 192.757 133.250 194.566 1.00 118.20 91 LEU A CA 1
ATOM 643 C C . LEU A 1 91 ? 193.146 133.537 193.126 1.00 118.20 91 LEU A C 1
ATOM 644 O O . LEU A 1 91 ? 193.925 134.456 192.857 1.00 118.20 91 LEU A O 1
ATOM 649 N N . ASP A 1 92 ? 192.604 132.746 192.204 1.00 125.41 92 ASP A N 1
ATOM 650 C CA . ASP A 1 92 ? 192.885 132.928 190.784 1.00 125.41 92 ASP A CA 1
ATOM 651 C C . ASP A 1 92 ? 191.861 133.881 190.181 1.00 125.41 92 ASP A C 1
ATOM 652 O O . ASP A 1 92 ? 190.661 133.589 190.165 1.00 125.41 92 ASP A O 1
ATOM 657 N N . LEU A 1 93 ? 192.335 135.025 189.682 1.00 124.33 93 LEU A N 1
ATOM 658 C CA . LEU A 1 93 ? 191.449 135.950 188.987 1.00 124.33 93 LEU A CA 1
ATOM 659 C C . LEU A 1 93 ? 190.916 135.333 187.701 1.00 124.33 93 LEU A C 1
ATOM 660 O O . LEU A 1 93 ? 189.773 135.589 187.306 1.00 124.33 93 LEU A O 1
ATOM 665 N N . ASP A 1 94 ? 191.737 134.520 187.032 1.00 129.04 94 ASP A N 1
ATOM 666 C CA . ASP A 1 94 ? 191.297 133.864 185.806 1.00 129.04 94 ASP A CA 1
ATOM 667 C C . ASP A 1 94 ? 190.185 132.860 186.084 1.00 129.04 94 ASP A C 1
ATOM 668 O O . ASP A 1 94 ? 189.370 132.564 185.202 1.00 129.04 94 ASP A O 1
ATOM 673 N N . SER A 1 95 ? 190.139 132.324 187.301 1.00 124.40 95 SER A N 1
ATOM 674 C CA . SER A 1 95 ? 189.131 131.333 187.647 1.00 124.40 95 SER A CA 1
ATOM 675 C C . SER A 1 95 ? 187.739 131.950 187.623 1.00 124.40 95 SER A C 1
ATOM 676 O O . SER A 1 95 ? 187.573 133.158 187.815 1.00 124.40 95 SER A O 1
ATOM 679 N N . ALA A 1 96 ? 186.735 131.107 187.378 1.00 122.05 96 ALA A N 1
ATOM 680 C CA . ALA A 1 96 ? 185.353 131.573 187.345 1.00 122.05 96 ALA A CA 1
ATOM 681 C C . ALA A 1 96 ? 184.943 132.153 188.693 1.00 122.05 96 ALA A C 1
ATOM 682 O O . ALA A 1 96 ? 184.242 133.169 188.764 1.00 122.05 96 ALA A O 1
ATOM 684 N N . ALA A 1 97 ? 185.373 131.509 189.780 1.00 120.49 97 ALA A N 1
ATOM 685 C CA . ALA A 1 97 ? 185.114 132.034 191.116 1.00 120.49 97 ALA A CA 1
ATOM 686 C C . ALA A 1 97 ? 185.770 133.395 191.306 1.00 120.49 97 ALA A C 1
ATOM 687 O O . ALA A 1 97 ? 185.191 134.300 191.917 1.00 120.49 97 ALA A O 1
ATOM 689 N N . GLY A 1 98 ? 186.989 133.552 190.788 1.00 119.41 98 GLY A N 1
ATOM 690 C CA . GLY A 1 98 ? 187.652 134.842 190.872 1.00 119.41 98 GLY A CA 1
ATOM 691 C C . GLY A 1 98 ? 186.876 135.935 190.166 1.00 119.41 98 GLY A C 1
ATOM 692 O O . GLY A 1 98 ? 186.718 137.041 190.689 1.00 119.41 98 GLY A O 1
ATOM 693 N N . ARG A 1 99 ? 186.374 135.638 188.965 1.00 121.26 99 ARG A N 1
ATOM 694 C CA . ARG A 1 99 ? 185.555 136.610 188.249 1.00 121.26 99 ARG A CA 1
ATOM 695 C C . ARG A 1 99 ? 184.266 136.907 189.004 1.00 121.26 99 ARG A C 1
ATOM 696 O O . ARG A 1 99 ? 183.805 138.053 189.036 1.00 121.26 99 ARG A O 1
ATOM 704 N N . ALA A 1 100 ? 183.662 135.883 189.609 1.00 114.72 100 ALA A N 1
ATOM 705 C CA . ALA A 1 100 ? 182.426 136.093 190.351 1.00 114.72 100 ALA A CA 1
ATOM 706 C C . ALA A 1 100 ? 182.654 136.850 191.650 1.00 114.72 100 ALA A C 1
ATOM 707 O O . ALA A 1 100 ? 181.699 137.396 192.211 1.00 114.72 100 ALA A O 1
ATOM 709 N N . ALA A 1 101 ? 183.890 136.894 192.144 1.00 109.87 101 ALA A N 1
ATOM 710 C CA . ALA A 1 101 ? 184.187 137.522 193.423 1.00 109.87 101 ALA A CA 1
ATOM 711 C C . ALA A 1 101 ? 185.080 138.750 193.297 1.00 109.87 101 ALA A C 1
ATOM 712 O O . ALA A 1 101 ? 185.670 139.175 194.296 1.00 109.87 101 ALA A O 1
ATOM 714 N N . THR A 1 102 ? 185.198 139.333 192.107 1.00 107.74 102 THR A N 1
ATOM 715 C CA . THR A 1 102 ? 186.025 140.522 191.903 1.00 107.74 102 THR A CA 1
ATOM 716 C C . THR A 1 102 ? 185.110 141.725 191.696 1.00 107.74 102 THR A C 1
ATOM 717 O O . THR A 1 102 ? 184.145 141.668 190.930 1.00 107.74 102 THR A O 1
ATOM 721 N N . PHE A 1 103 ? 185.402 142.808 192.406 1.00 102.20 103 PHE A N 1
ATOM 722 C CA . PHE A 1 103 ? 184.639 144.036 192.275 1.00 102.20 103 PHE A CA 1
ATOM 723 C C . PHE A 1 103 ? 185.431 145.069 191.479 1.00 102.20 103 PHE A C 1
ATOM 724 O O . PHE A 1 103 ? 186.635 144.928 191.255 1.00 102.20 103 PHE A O 1
ATOM 732 N N . ARG A 1 104 ? 184.737 146.117 191.048 1.00 103.85 104 ARG A N 1
ATOM 733 C CA . ARG A 1 104 ? 185.346 147.211 190.304 1.00 103.85 104 ARG A CA 1
ATOM 734 C C . ARG A 1 104 ? 185.247 148.489 191.121 1.00 103.85 104 ARG A C 1
ATOM 735 O O . ARG A 1 104 ? 184.178 148.814 191.647 1.00 103.85 104 ARG A O 1
ATOM 743 N N . VAL A 1 105 ? 186.365 149.211 191.226 1.00 100.20 105 VAL A N 1
ATOM 744 C CA . VAL A 1 105 ? 186.370 150.462 191.971 1.00 100.20 105 VAL A CA 1
ATOM 745 C C . VAL A 1 105 ? 185.613 151.524 191.190 1.00 100.20 105 VAL A C 1
ATOM 746 O O . VAL A 1 105 ? 185.848 151.734 189.993 1.00 100.20 105 VAL A O 1
ATOM 750 N N . ASP A 1 106 ? 184.694 152.203 191.871 1.00 106.69 106 ASP A N 1
ATOM 751 C CA . ASP A 1 106 ? 183.847 153.223 191.261 1.00 106.69 106 ASP A CA 1
ATOM 752 C C . ASP A 1 106 ? 184.141 154.550 191.947 1.00 106.69 106 ASP A C 1
ATOM 753 O O . ASP A 1 106 ? 183.886 154.702 193.145 1.00 106.69 106 ASP A O 1
ATOM 758 N N . GLY A 1 107 ? 184.675 155.505 191.193 1.00 101.38 107 GLY A N 1
ATOM 759 C CA . GLY A 1 107 ? 184.948 156.818 191.722 1.00 101.38 107 GLY A CA 1
ATOM 760 C C . GLY A 1 107 ? 186.306 156.910 192.383 1.00 101.38 107 GLY A C 1
ATOM 761 O O . GLY A 1 107 ? 187.003 155.909 192.572 1.00 101.38 107 GLY A O 1
ATOM 762 N N . PRO A 1 108 ? 186.708 158.121 192.747 1.00 100.71 108 PRO A N 1
ATOM 763 C CA . PRO A 1 108 ? 188.013 158.313 193.381 1.00 100.71 108 PRO A CA 1
ATOM 764 C C . PRO A 1 108 ? 187.991 157.937 194.856 1.00 100.71 108 PRO A C 1
ATOM 765 O O . PRO A 1 108 ? 186.939 157.759 195.471 1.00 100.71 108 PRO A O 1
ATOM 769 N N . ILE A 1 109 ? 189.197 157.813 195.415 1.00 105.54 109 ILE A N 1
ATOM 770 C CA . ILE A 1 109 ? 189.336 157.526 196.836 1.00 105.54 109 ILE A CA 1
ATOM 771 C C . ILE A 1 109 ? 188.813 158.698 197.652 1.00 105.54 109 ILE A C 1
ATOM 772 O O . ILE A 1 109 ? 189.069 159.867 197.335 1.00 105.54 109 ILE A O 1
ATOM 777 N N . MET A 1 110 ? 188.070 158.389 198.712 1.00 106.03 110 MET A N 1
ATOM 778 C CA . MET A 1 110 ? 187.484 159.408 199.583 1.00 106.03 110 MET A CA 1
ATOM 779 C C . MET A 1 110 ? 188.056 159.290 200.988 1.00 106.03 110 MET A C 1
ATOM 780 O O . MET A 1 110 ? 187.604 158.441 201.776 1.00 106.03 110 MET A O 1
ATOM 785 N N . PRO A 1 111 ? 189.043 160.104 201.348 1.00 103.37 111 PRO A N 1
ATOM 786 C CA . PRO A 1 111 ? 189.562 160.078 202.715 1.00 103.37 111 PRO A CA 1
ATOM 787 C C . PRO A 1 111 ? 188.809 161.033 203.625 1.00 103.37 111 PRO A C 1
ATOM 788 O O . PRO A 1 111 ? 188.195 162.005 203.181 1.00 103.37 111 PRO A O 1
ATOM 792 N N . LYS A 1 112 ? 188.868 160.741 204.922 1.00 105.82 112 LYS A N 1
ATOM 793 C CA . LYS A 1 112 ? 188.249 161.567 205.951 1.00 105.82 112 LYS A CA 1
ATOM 794 C C . LYS A 1 112 ? 189.329 162.096 206.883 1.00 105.82 112 LYS A C 1
ATOM 795 O O . LYS A 1 112 ? 190.197 161.339 207.328 1.00 105.82 112 LYS A O 1
ATOM 801 N N . TYR A 1 113 ? 189.270 163.390 207.179 1.00 112.79 113 TYR A N 1
ATOM 802 C CA . TYR A 1 113 ? 190.274 164.059 207.990 1.00 112.79 113 TYR A CA 1
ATOM 803 C C . TYR A 1 113 ? 189.685 164.479 209.331 1.00 112.79 113 TYR A C 1
ATOM 804 O O . TYR A 1 113 ? 188.476 164.678 209.472 1.00 112.79 113 TYR A O 1
ATOM 813 N N . ASP A 1 114 ? 190.564 164.607 210.321 1.00 119.87 114 ASP A N 1
ATOM 814 C CA . ASP A 1 114 ? 190.199 165.040 211.658 1.00 119.87 114 ASP A CA 1
ATOM 815 C C . ASP A 1 114 ? 190.587 166.504 211.855 1.00 119.87 114 ASP A C 1
ATOM 816 O O . ASP A 1 114 ? 191.027 167.186 210.925 1.00 119.87 114 ASP A O 1
ATOM 821 N N . LEU A 1 115 ? 190.426 166.999 213.083 1.00 118.83 115 LEU A N 1
ATOM 822 C CA . LEU A 1 115 ? 190.848 168.360 213.391 1.00 118.83 115 LEU A CA 1
ATOM 823 C C . LEU A 1 115 ? 192.363 168.492 213.444 1.00 118.83 115 LEU A C 1
ATOM 824 O O . LEU A 1 115 ? 192.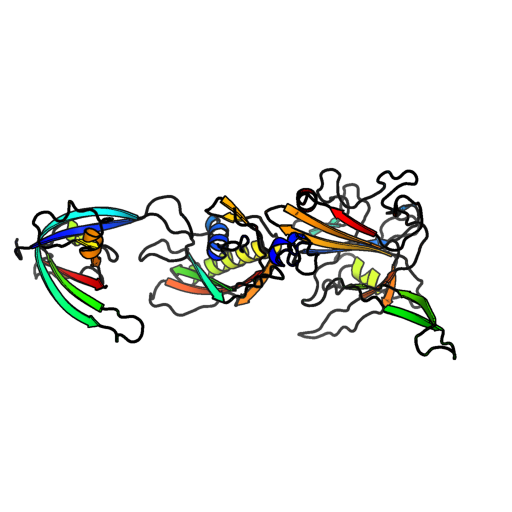882 169.603 213.294 1.00 118.83 115 LEU A O 1
ATOM 829 N N . ALA A 1 116 ? 193.078 167.389 213.651 1.00 121.09 116 ALA A N 1
ATOM 830 C CA . ALA A 1 116 ? 194.533 167.412 213.674 1.00 121.09 116 ALA A CA 1
ATOM 831 C C . ALA A 1 116 ? 195.145 167.394 212.282 1.00 121.09 116 ALA A C 1
ATOM 832 O O . ALA A 1 116 ? 196.375 167.412 212.165 1.00 121.09 116 ALA A O 1
ATOM 834 N N . GLY A 1 117 ? 194.327 167.354 211.234 1.00 120.86 117 GLY A N 1
ATOM 835 C CA . GLY A 1 117 ? 194.849 167.300 209.885 1.00 120.86 117 GLY A CA 1
ATOM 836 C C . GLY A 1 117 ? 195.404 165.955 209.483 1.00 120.86 117 GLY A C 1
ATOM 837 O O . GLY A 1 117 ? 196.266 165.886 208.601 1.00 120.86 117 GLY A O 1
ATOM 838 N N . GLN A 1 118 ? 194.938 164.877 210.110 1.00 118.91 118 GLN A N 1
ATOM 839 C CA . GLN A 1 118 ? 195.388 163.530 209.795 1.00 118.91 118 GLN A CA 1
ATOM 840 C C . GLN A 1 118 ? 194.222 162.713 209.260 1.00 118.91 118 GLN A C 1
ATOM 841 O O . GLN A 1 118 ? 193.070 162.911 209.654 1.00 118.91 118 GLN A O 1
ATOM 847 N N . VAL A 1 119 ? 194.536 161.793 208.350 1.00 109.26 119 VAL A N 1
ATOM 848 C CA . VAL A 1 119 ? 193.517 160.908 207.805 1.00 109.26 119 VAL A CA 1
ATOM 849 C C . VAL A 1 119 ? 193.049 159.941 208.884 1.00 109.26 119 VAL A C 1
ATOM 850 O O . VAL A 1 119 ? 193.854 159.341 209.608 1.00 109.26 119 VAL A O 1
ATOM 854 N N . HIS A 1 120 ? 191.733 159.785 208.998 1.00 105.51 120 HIS A N 1
ATOM 855 C CA . HIS A 1 120 ? 191.161 158.883 209.986 1.00 105.51 120 HIS A CA 1
ATOM 856 C C . HIS A 1 120 ? 190.610 157.595 209.397 1.00 105.51 120 HIS A C 1
ATOM 857 O O . HIS A 1 120 ? 190.840 156.531 209.973 1.00 105.51 120 HIS A O 1
ATOM 864 N N . HIS A 1 121 ? 189.885 157.657 208.285 1.00 104.52 121 HIS A N 1
ATOM 865 C CA . HIS A 1 121 ? 189.429 156.451 207.606 1.00 104.52 121 HIS A CA 1
ATOM 866 C C . HIS A 1 121 ? 189.121 156.799 206.159 1.00 104.52 121 HIS A C 1
ATOM 867 O O . HIS A 1 121 ? 188.963 157.970 205.803 1.00 104.52 121 HIS A O 1
ATOM 874 N N . VAL A 1 122 ? 189.039 155.762 205.331 1.00 105.22 122 VAL A N 1
ATOM 875 C CA . VAL A 1 122 ? 188.857 155.900 203.892 1.00 105.22 122 VAL A CA 1
ATOM 876 C C . VAL A 1 122 ? 187.586 155.169 203.486 1.00 105.22 122 VAL A C 1
ATOM 877 O O . VAL A 1 122 ? 187.375 154.014 203.875 1.00 105.22 122 VAL A O 1
ATOM 881 N N . THR A 1 123 ? 186.741 155.843 202.710 1.00 103.96 123 THR A N 1
ATOM 882 C CA . THR A 1 123 ? 185.527 155.252 202.164 1.00 103.96 123 THR A CA 1
ATOM 883 C C . THR A 1 123 ? 185.706 155.037 200.667 1.00 103.96 123 THR A C 1
ATOM 884 O O . THR A 1 123 ? 186.202 155.922 199.964 1.00 103.96 123 THR A O 1
ATOM 888 N N . ILE A 1 124 ? 185.306 153.862 200.186 1.00 102.76 124 ILE A N 1
ATOM 889 C CA . ILE A 1 124 ? 185.499 153.470 198.796 1.00 102.76 124 ILE A CA 1
ATOM 890 C C . ILE A 1 124 ? 184.197 152.897 198.256 1.00 102.76 124 ILE A C 1
ATOM 891 O O . ILE A 1 124 ? 183.523 152.116 198.937 1.00 102.76 124 ILE A O 1
ATOM 896 N N . MET A 1 125 ? 183.844 153.282 197.033 1.00 104.05 125 MET A N 1
ATOM 897 C CA . MET A 1 125 ? 182.669 152.768 196.345 1.00 104.05 125 MET A CA 1
ATOM 898 C C . MET A 1 125 ? 183.068 151.610 195.443 1.00 104.05 125 MET A C 1
ATOM 899 O O . MET A 1 125 ? 184.114 151.655 194.788 1.00 104.05 125 MET A O 1
ATOM 904 N N . CYS A 1 126 ? 182.233 150.576 195.407 1.00 108.59 126 CYS A N 1
ATOM 905 C CA . CYS A 1 126 ? 182.475 149.410 194.573 1.00 108.59 126 CYS A CA 1
ATOM 906 C C . CYS A 1 126 ? 181.200 149.031 193.835 1.00 108.59 126 CYS A C 1
ATOM 907 O O . CYS A 1 126 ? 180.088 149.314 194.288 1.00 108.59 126 CYS A O 1
ATOM 910 N N . LYS A 1 127 ? 181.373 148.379 192.687 1.00 104.23 127 LYS A N 1
ATOM 911 C CA . LYS A 1 127 ? 180.248 147.922 191.888 1.00 104.23 127 LYS A CA 1
ATOM 912 C C . LYS A 1 127 ? 180.572 146.571 191.270 1.00 104.23 127 LYS A C 1
ATOM 913 O O . LYS A 1 127 ? 181.738 146.230 191.057 1.00 104.23 127 LYS A O 1
ATOM 919 N N . ARG A 1 128 ? 179.521 145.807 190.980 1.00 103.41 128 ARG A N 1
ATOM 920 C CA . ARG A 1 128 ? 179.649 144.508 190.338 1.00 103.41 128 ARG A CA 1
ATOM 921 C C . ARG A 1 128 ? 178.347 144.199 189.617 1.00 103.41 128 ARG A C 1
ATOM 922 O O . ARG A 1 128 ? 177.264 144.447 190.152 1.00 103.41 128 ARG A O 1
ATOM 930 N N . GLN A 1 129 ? 178.456 143.653 188.408 1.00 99.69 129 GLN A N 1
ATOM 931 C CA . GLN A 1 129 ? 177.298 143.380 187.572 1.00 99.69 129 GLN A CA 1
ATOM 932 C C . GLN A 1 129 ? 177.314 141.930 187.111 1.00 99.69 129 GLN A C 1
ATOM 933 O O . GLN A 1 129 ? 178.310 141.217 187.251 1.00 99.69 129 GLN A O 1
ATOM 939 N N . ALA A 1 130 ? 176.188 141.502 186.550 1.00 95.05 130 ALA A N 1
ATOM 940 C CA . ALA A 1 130 ? 176.046 140.145 186.040 1.00 95.05 130 ALA A CA 1
ATOM 941 C C . ALA A 1 130 ? 175.513 140.152 184.612 1.00 95.05 130 ALA A C 1
ATOM 942 O O . ALA A 1 130 ? 174.305 140.068 184.391 1.00 95.05 130 ALA A O 1
ATOM 944 N N . ASP B 2 5 ? 180.575 125.643 157.680 1.00 110.42 5 ASP B N 1
ATOM 945 C CA . ASP B 2 5 ? 181.949 126.079 157.469 1.00 110.42 5 ASP B CA 1
ATOM 946 C C . ASP B 2 5 ? 181.980 127.502 156.922 1.00 110.42 5 ASP B C 1
ATOM 947 O O . ASP B 2 5 ? 181.149 127.880 156.097 1.00 110.42 5 ASP B O 1
ATOM 952 N N . LEU B 2 6 ? 182.951 128.283 157.382 1.00 104.59 6 LEU B N 1
ATOM 953 C CA . LEU B 2 6 ? 183.013 129.701 157.073 1.00 104.59 6 LEU B CA 1
ATOM 954 C C . LEU B 2 6 ? 183.521 129.931 155.651 1.00 104.59 6 LEU B C 1
ATOM 955 O O . LEU B 2 6 ? 184.012 129.024 154.976 1.00 104.59 6 LEU B O 1
ATOM 960 N N . HIS B 2 7 ? 183.389 131.174 155.198 1.00 102.85 7 HIS B N 1
ATOM 961 C CA . HIS B 2 7 ? 183.895 131.578 153.898 1.00 102.85 7 HIS B CA 1
ATOM 962 C C . HIS B 2 7 ? 185.416 131.704 153.949 1.00 102.85 7 HIS B C 1
ATOM 963 O O . HIS B 2 7 ? 186.026 131.776 155.018 1.00 102.85 7 HIS B O 1
ATOM 970 N N . ASP B 2 8 ? 186.036 131.727 152.770 1.00 108.24 8 ASP B N 1
ATOM 971 C CA . ASP B 2 8 ? 187.489 131.683 152.673 1.00 108.24 8 ASP B CA 1
ATOM 972 C C . ASP B 2 8 ? 188.136 133.032 152.385 1.00 108.24 8 ASP B C 1
ATOM 973 O O . ASP B 2 8 ? 189.365 133.096 152.285 1.00 108.24 8 ASP B O 1
ATOM 978 N N . GLN B 2 9 ? 187.359 134.104 152.241 1.00 104.86 9 GLN B N 1
ATOM 979 C CA . GLN B 2 9 ? 187.916 135.425 151.993 1.00 104.86 9 GLN B CA 1
ATOM 980 C C . GLN B 2 9 ? 187.247 136.452 152.894 1.00 104.86 9 GLN B C 1
ATOM 981 O O . GLN B 2 9 ? 186.067 136.340 153.235 1.00 104.86 9 GLN B O 1
ATOM 987 N N . ASP B 2 10 ? 188.025 137.465 153.273 1.00 107.56 10 ASP B N 1
ATOM 988 C CA . ASP B 2 10 ? 187.545 138.550 154.115 1.00 107.56 10 ASP B CA 1
ATOM 989 C C . ASP B 2 10 ? 188.503 139.723 153.988 1.00 107.56 10 ASP B C 1
ATOM 990 O O . ASP B 2 10 ? 189.694 139.528 153.735 1.00 107.56 10 ASP B O 1
ATOM 995 N N . ALA B 2 11 ? 187.977 140.930 154.164 1.00 103.96 11 ALA B N 1
ATOM 996 C CA . ALA B 2 11 ? 188.813 142.117 154.097 1.00 103.96 11 ALA B CA 1
ATOM 997 C C . ALA B 2 11 ? 189.685 142.215 155.346 1.00 103.96 11 ALA B C 1
ATOM 998 O O . ALA B 2 11 ? 189.328 141.671 156.397 1.00 103.96 11 ALA B O 1
ATOM 1000 N N . PRO B 2 12 ? 190.831 142.890 155.270 1.00 100.82 12 PRO B N 1
ATOM 1001 C CA . PRO B 2 12 ? 191.642 143.092 156.474 1.00 100.82 12 PRO B CA 1
ATOM 1002 C C . PRO B 2 12 ? 190.912 143.949 157.494 1.00 100.82 12 PRO B C 1
ATOM 1003 O O . PRO B 2 12 ? 190.082 144.793 157.152 1.00 100.82 12 PRO B O 1
ATOM 1007 N N . ASP B 2 13 ? 191.230 143.715 158.764 1.00 100.63 13 ASP B N 1
ATOM 1008 C CA . ASP B 2 13 ? 190.607 144.452 159.854 1.00 100.63 13 ASP B CA 1
ATOM 1009 C C . ASP B 2 13 ? 190.948 145.932 159.762 1.00 100.63 13 ASP B C 1
ATOM 1010 O O . ASP B 2 13 ? 192.120 146.314 159.800 1.00 100.63 13 ASP B O 1
ATOM 1015 N N . GLU B 2 14 ? 189.912 146.765 159.643 1.00 100.14 14 GLU B N 1
ATOM 1016 C CA . GLU B 2 14 ? 190.127 148.190 159.412 1.00 100.14 14 GLU B CA 1
ATOM 1017 C C . GLU B 2 14 ? 190.718 148.879 160.638 1.00 100.14 14 GLU B C 1
ATOM 1018 O O . GLU B 2 14 ? 191.651 149.683 160.513 1.00 100.14 14 GLU B O 1
ATOM 1024 N N . GLU B 2 15 ? 190.191 148.583 161.830 1.00 99.11 15 GLU B N 1
ATOM 1025 C CA . GLU B 2 15 ? 190.709 149.220 163.036 1.00 99.11 15 GLU B CA 1
ATOM 1026 C C . GLU B 2 15 ? 192.164 148.842 163.272 1.00 99.11 15 GLU B C 1
ATOM 1027 O O . GLU B 2 15 ? 192.992 149.701 163.589 1.00 99.11 15 GLU B O 1
ATOM 1033 N N . ASP B 2 16 ? 192.492 147.558 163.124 1.00 94.52 16 ASP B N 1
ATOM 1034 C CA . ASP B 2 16 ? 193.876 147.132 163.296 1.00 94.52 16 ASP B CA 1
ATOM 1035 C C . ASP B 2 16 ? 194.777 147.785 162.259 1.00 94.52 16 ASP B C 1
ATOM 1036 O O . ASP B 2 16 ? 195.902 148.194 162.570 1.00 94.52 16 ASP B O 1
ATOM 1041 N N . PHE B 2 17 ? 194.291 147.900 161.022 1.00 91.04 17 PHE B N 1
ATOM 1042 C CA . PHE B 2 17 ? 195.035 148.591 159.974 1.00 91.04 17 PHE B CA 1
ATOM 1043 C C . PHE B 2 17 ? 195.374 150.016 160.390 1.00 91.04 17 PHE B C 1
ATOM 1044 O O . PHE B 2 17 ? 196.542 150.429 160.359 1.00 91.04 17 PHE B O 1
ATOM 1052 N N . VAL B 2 18 ? 194.362 150.777 160.810 1.00 88.07 18 VAL B N 1
ATOM 1053 C CA . VAL B 2 18 ? 194.581 152.183 161.129 1.00 88.07 18 VAL B CA 1
ATOM 1054 C C . VAL B 2 18 ? 195.468 152.325 162.360 1.00 88.07 18 VAL B C 1
ATOM 1055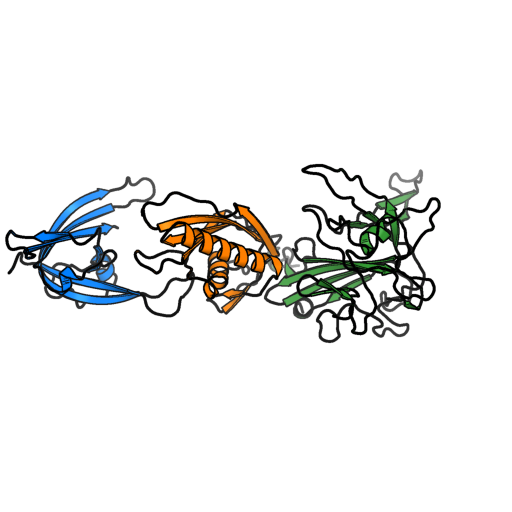 O O . VAL B 2 18 ? 196.330 153.209 162.417 1.00 88.07 18 VAL B O 1
ATOM 1059 N N . VAL B 2 19 ? 195.284 151.459 163.359 1.00 86.80 19 VAL B N 1
ATOM 1060 C CA . VAL B 2 19 ? 196.108 151.538 164.562 1.00 86.80 19 VAL B CA 1
ATOM 1061 C C . VAL B 2 19 ? 197.566 151.258 164.228 1.00 86.80 19 VAL B C 1
ATOM 1062 O O . VAL B 2 19 ? 198.465 152.009 164.623 1.00 86.80 19 VAL B O 1
ATOM 1066 N N . CYS B 2 20 ? 197.824 150.182 163.483 1.00 85.80 20 CYS B N 1
ATOM 1067 C CA . CYS B 2 20 ? 199.198 149.863 163.126 1.00 85.80 20 CYS B CA 1
ATOM 1068 C C . CYS B 2 20 ? 199.815 150.898 162.199 1.00 85.80 20 CYS B C 1
ATOM 1069 O O . CYS B 2 20 ? 201.045 151.010 162.160 1.00 85.80 20 CYS B O 1
ATOM 1072 N N . TRP B 2 21 ? 199.007 151.658 161.460 1.00 81.69 21 TRP B N 1
ATOM 1073 C CA . TRP B 2 21 ? 199.561 152.720 160.630 1.00 81.69 21 TRP B CA 1
ATOM 1074 C C . TRP B 2 21 ? 199.851 154.002 161.396 1.00 81.69 21 TRP B C 1
ATOM 1075 O O . TRP B 2 21 ? 200.886 154.629 161.158 1.00 81.69 21 TRP B O 1
ATOM 1086 N N . MET B 2 22 ? 198.967 154.411 162.305 1.00 83.71 22 MET B N 1
ATOM 1087 C CA . MET B 2 22 ? 199.161 155.646 163.056 1.00 83.71 22 MET B CA 1
ATOM 1088 C C . MET B 2 22 ? 200.1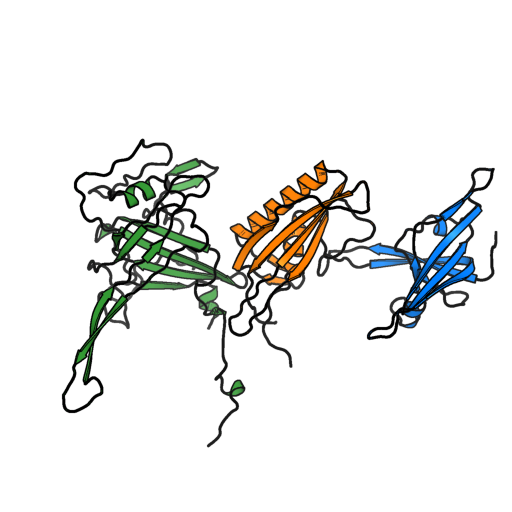10 155.483 164.236 1.00 83.71 22 MET B C 1
ATOM 1089 O O . MET B 2 22 ? 200.682 156.474 164.702 1.00 83.71 22 MET B O 1
ATOM 1094 N N . GLN B 2 23 ? 200.304 154.260 164.718 1.00 86.50 23 GLN B N 1
ATOM 1095 C CA . GLN B 2 23 ? 201.133 154.045 165.901 1.00 86.50 23 GLN B CA 1
ATOM 1096 C C . GLN B 2 23 ? 202.547 154.609 165.794 1.00 86.50 23 GLN B C 1
ATOM 1097 O O . GLN B 2 23 ? 203.027 155.171 166.792 1.00 86.50 23 GLN B O 1
ATOM 1103 N N . PRO B 2 24 ? 203.265 154.494 164.670 1.00 84.69 24 PRO B N 1
ATOM 1104 C CA . PRO B 2 24 ? 204.632 155.041 164.634 1.00 84.69 24 PRO B CA 1
ATOM 1105 C C . PRO B 2 24 ? 204.720 156.531 164.915 1.00 84.69 24 PRO B C 1
ATOM 1106 O O . PRO B 2 24 ? 205.763 156.993 165.393 1.00 84.69 24 PRO B O 1
ATOM 1110 N N . VAL B 2 25 ? 203.672 157.304 164.637 1.00 84.61 25 VAL B N 1
ATOM 1111 C CA . VAL B 2 25 ? 203.745 158.749 164.823 1.00 84.61 25 VAL B CA 1
ATOM 1112 C C . VAL B 2 25 ? 203.135 159.206 166.146 1.00 84.61 25 VAL B C 1
ATOM 1113 O O . VAL B 2 25 ? 203.514 160.274 166.650 1.00 84.61 25 VAL B O 1
ATOM 1117 N N . MET B 2 26 ? 202.243 158.420 166.743 1.00 91.91 26 MET B N 1
ATOM 1118 C CA . MET B 2 26 ? 201.562 158.858 167.953 1.00 91.91 26 MET B CA 1
ATOM 1119 C C . MET B 2 26 ? 200.824 157.677 168.567 1.00 91.91 26 MET B C 1
ATOM 1120 O O . MET B 2 26 ? 200.402 156.760 167.857 1.00 91.91 26 MET B O 1
ATOM 1125 N N . ARG B 2 27 ? 200.689 157.707 169.891 1.00 93.18 27 ARG B N 1
ATOM 1126 C CA . ARG B 2 27 ? 200.003 156.645 170.616 1.00 93.18 27 ARG B CA 1
ATOM 1127 C C . ARG B 2 27 ? 198.556 156.531 170.152 1.00 93.18 27 ARG B C 1
ATOM 1128 O O . ARG B 2 27 ? 197.847 157.536 170.046 1.00 93.18 27 ARG B O 1
ATOM 1136 N N . THR B 2 28 ? 198.116 155.304 169.879 1.00 92.17 28 THR B N 1
ATOM 1137 C CA . THR B 2 28 ? 196.782 155.061 169.354 1.00 92.17 28 THR B CA 1
ATOM 1138 C C . THR B 2 28 ? 196.300 153.692 169.811 1.00 92.17 28 THR B C 1
ATOM 1139 O O . THR B 2 28 ? 197.075 152.736 169.879 1.00 92.17 28 THR B O 1
ATOM 1143 N N . ALA B 2 29 ? 195.012 153.611 170.129 1.00 91.43 29 ALA B N 1
ATOM 1144 C CA . ALA B 2 29 ? 194.382 152.353 170.505 1.00 91.43 29 ALA B CA 1
ATOM 1145 C C . ALA B 2 29 ? 192.886 152.485 170.276 1.00 91.43 29 ALA B C 1
ATOM 1146 O O . ALA B 2 29 ? 192.361 153.592 170.133 1.00 91.43 29 ALA B O 1
ATOM 1148 N N . VAL B 2 30 ? 192.204 151.338 170.239 1.00 93.65 30 VAL B N 1
ATOM 1149 C CA . VAL B 2 30 ? 190.757 151.356 170.050 1.00 93.65 30 VAL B CA 1
ATOM 1150 C C . VAL B 2 30 ? 190.061 151.941 171.269 1.00 93.65 30 VAL B C 1
ATOM 1151 O O . VAL B 2 30 ? 188.962 152.497 171.159 1.00 93.65 30 VAL B O 1
ATOM 1155 N N . GLU B 2 31 ? 190.678 151.830 172.443 1.00 103.07 31 GLU B N 1
ATOM 1156 C CA . GLU B 2 31 ? 190.080 152.330 173.670 1.00 103.07 31 GLU B CA 1
ATOM 1157 C C . GLU B 2 31 ? 191.163 152.953 174.536 1.00 103.07 31 GLU B C 1
ATOM 1158 O O . GLU B 2 31 ? 192.300 152.475 174.571 1.00 103.07 31 GLU B O 1
ATOM 1164 N N . ARG B 2 32 ? 190.798 154.024 175.233 1.00 102.55 32 ARG B N 1
ATOM 1165 C CA . ARG B 2 32 ? 191.713 154.747 176.105 1.00 102.55 32 ARG B CA 1
ATOM 1166 C C . ARG B 2 32 ? 191.416 154.387 177.556 1.00 102.55 32 ARG B C 1
ATOM 1167 O O . ARG B 2 32 ? 190.267 154.484 178.000 1.00 102.55 32 ARG B O 1
ATOM 1175 N N . ASP B 2 33 ? 192.447 153.971 178.288 1.00 107.62 33 ASP B N 1
ATOM 1176 C CA . ASP B 2 33 ? 192.286 153.695 179.706 1.00 107.62 33 ASP B CA 1
ATOM 1177 C C . ASP B 2 33 ? 192.055 154.994 180.474 1.00 107.62 33 ASP B C 1
ATOM 1178 O O . ASP B 2 33 ? 192.080 156.092 179.919 1.00 107.62 33 ASP B O 1
ATOM 1183 N N . ILE B 2 34 ? 191.829 154.857 181.780 1.00 104.08 34 ILE B N 1
ATOM 1184 C CA . ILE B 2 34 ? 191.468 156.019 182.587 1.00 104.08 34 ILE B CA 1
ATOM 1185 C C . ILE B 2 34 ? 192.628 157.007 182.655 1.00 104.08 34 ILE B C 1
ATOM 1186 O O . ILE B 2 34 ? 192.425 158.218 182.808 1.00 104.08 34 ILE B O 1
ATOM 1191 N N . ASP B 2 35 ? 193.857 156.513 182.533 1.00 105.36 35 ASP B N 1
ATOM 1192 C CA . ASP B 2 35 ? 195.044 157.357 182.580 1.00 105.36 35 ASP B CA 1
ATOM 1193 C C . ASP B 2 35 ? 196.013 156.934 181.483 1.00 105.36 35 ASP B C 1
ATOM 1194 O O . ASP B 2 35 ? 196.265 155.739 181.297 1.00 105.36 35 ASP B O 1
ATOM 1199 N N . ALA B 2 36 ? 196.552 157.917 180.763 1.00 102.97 36 ALA B N 1
ATOM 1200 C CA . ALA B 2 36 ? 197.547 157.690 179.725 1.00 102.97 36 ALA B CA 1
ATOM 1201 C C . ALA B 2 36 ? 198.199 159.021 179.385 1.00 102.97 36 ALA B C 1
ATOM 1202 O O . ALA B 2 36 ? 197.809 160.066 179.911 1.00 102.97 36 ALA B O 1
ATOM 1204 N N . GLU B 2 37 ? 199.150 159.014 178.457 1.00 105.26 37 GLU B N 1
ATOM 1205 C CA . GLU B 2 37 ? 199.749 160.273 178.013 1.00 105.26 37 GLU B CA 1
ATOM 1206 C C . GLU B 2 37 ? 198.764 161.033 177.133 1.00 105.26 37 GLU B C 1
ATOM 1207 O O . GLU B 2 37 ? 197.857 160.432 176.555 1.00 105.26 37 GLU B O 1
ATOM 1213 N N . LEU B 2 38 ? 198.931 162.347 177.023 1.00 99.72 38 LEU B N 1
ATOM 1214 C CA . LEU B 2 38 ? 197.979 163.153 176.252 1.00 99.72 38 LEU B CA 1
ATOM 1215 C C . LEU B 2 38 ? 197.917 162.775 174.766 1.00 99.72 38 LEU B C 1
ATOM 1216 O O . LEU B 2 38 ? 196.851 162.409 174.278 1.00 99.72 38 LEU B O 1
ATOM 1221 N N . PRO B 2 39 ? 199.052 162.844 174.046 1.00 96.31 39 PRO B N 1
ATOM 1222 C CA . PRO B 2 39 ? 198.945 162.535 172.618 1.00 96.31 39 PRO B CA 1
ATOM 1223 C C . PRO B 2 39 ? 198.191 161.237 172.476 1.00 96.31 39 PRO B C 1
ATOM 1224 O O . PRO B 2 39 ? 198.630 160.237 173.046 1.00 96.31 39 PRO B O 1
ATOM 1228 N N . PHE B 2 40 ? 197.083 161.224 171.742 1.00 94.12 40 PHE B N 1
ATOM 1229 C CA . PHE B 2 40 ? 196.290 159.997 171.720 1.00 94.12 40 PHE B CA 1
ATOM 1230 C C . PHE B 2 40 ? 195.288 160.077 170.579 1.00 94.12 40 PHE B C 1
ATOM 1231 O O . PHE B 2 40 ? 194.611 161.095 170.415 1.00 94.12 40 PHE B O 1
ATOM 1239 N N . CYS B 2 41 ? 195.193 159.000 169.805 1.00 91.82 41 CYS B N 1
ATOM 1240 C CA . CYS B 2 41 ? 194.184 158.872 168.764 1.00 91.82 41 CYS B CA 1
ATOM 1241 C C . CYS B 2 41 ? 193.317 157.657 169.065 1.00 91.82 41 CYS B C 1
ATOM 1242 O O . CYS B 2 41 ? 193.822 156.626 169.519 1.00 91.82 41 CYS B O 1
ATOM 1245 N N . GLU B 2 42 ? 192.017 157.781 168.824 1.00 92.94 42 GLU B N 1
ATOM 1246 C CA . GLU B 2 42 ? 191.078 156.686 169.015 1.00 92.94 42 GLU B CA 1
ATOM 1247 C C . GLU B 2 42 ? 190.381 156.377 167.697 1.00 92.94 42 GLU B C 1
ATOM 1248 O O . GLU B 2 42 ? 189.937 157.285 166.991 1.00 92.94 42 GLU B O 1
ATOM 1254 N N . VAL B 2 43 ? 190.285 155.092 167.370 1.00 87.91 43 VAL B N 1
ATOM 1255 C CA . VAL B 2 43 ? 189.749 154.641 166.092 1.00 87.91 43 VAL B CA 1
ATOM 1256 C C . VAL B 2 43 ? 188.389 154.002 166.325 1.00 87.91 43 VAL B C 1
ATOM 1257 O O . VAL B 2 43 ? 188.139 153.414 167.384 1.00 87.91 43 VAL B O 1
ATOM 1261 N N . THR B 2 44 ? 187.504 154.134 165.340 1.00 85.42 44 THR B N 1
ATOM 1262 C CA . THR B 2 44 ? 186.168 153.566 165.420 1.00 85.42 44 THR B CA 1
ATOM 1263 C C . THR B 2 44 ? 185.633 153.394 164.006 1.00 85.42 44 THR B C 1
ATOM 1264 O O . THR B 2 44 ? 186.103 154.044 163.069 1.00 85.42 44 THR B O 1
ATOM 1268 N N . ARG B 2 45 ? 184.654 152.509 163.859 1.00 85.00 45 ARG B N 1
ATOM 1269 C CA . ARG B 2 45 ? 183.927 152.334 162.611 1.00 85.00 45 ARG B CA 1
ATOM 1270 C C . ARG B 2 45 ? 182.452 152.647 162.830 1.00 85.00 45 ARG B C 1
ATOM 1271 O O . ARG B 2 45 ? 181.864 152.263 163.843 1.00 85.00 45 ARG B O 1
ATOM 1279 N N . ILE B 2 46 ? 181.856 153.355 161.872 1.00 89.07 46 ILE B N 1
ATOM 1280 C CA . ILE B 2 46 ? 180.480 153.815 162.023 1.00 89.07 46 ILE B CA 1
ATOM 1281 C C . ILE B 2 46 ? 179.583 153.139 160.997 1.00 89.07 46 ILE B C 1
ATOM 1282 O O . ILE B 2 46 ? 178.417 152.840 161.277 1.00 89.07 46 ILE B O 1
ATOM 1287 N N . ASP B 2 47 ? 180.124 152.863 159.813 1.00 93.67 47 ASP B N 1
ATOM 1288 C CA . ASP B 2 47 ? 179.297 152.333 158.739 1.00 93.67 47 ASP B CA 1
ATOM 1289 C C . ASP B 2 47 ? 180.148 151.630 157.692 1.00 93.67 47 ASP B C 1
ATOM 1290 O O . ASP B 2 47 ? 181.361 151.849 157.615 1.00 93.67 47 ASP B O 1
ATOM 1295 N N . GLY B 2 48 ? 179.517 150.787 156.886 1.00 90.93 48 GLY B N 1
ATOM 1296 C CA . GLY B 2 48 ? 180.216 150.093 155.823 1.00 90.93 48 GLY B CA 1
ATOM 1297 C C . GLY B 2 48 ? 179.254 149.215 155.058 1.00 90.93 48 GLY B C 1
ATOM 1298 O O . GLY B 2 48 ? 178.057 149.155 155.355 1.00 90.93 48 GLY B O 1
ATOM 1299 N N . ALA B 2 49 ? 179.800 148.530 154.058 1.00 96.33 49 ALA B N 1
ATOM 1300 C CA . ALA B 2 49 ? 179.024 147.600 153.251 1.00 96.33 49 ALA B CA 1
ATOM 1301 C C . ALA B 2 49 ? 179.984 146.651 152.554 1.00 96.33 49 ALA B C 1
ATOM 1302 O O . ALA B 2 49 ? 181.030 147.075 152.059 1.00 96.33 49 ALA B O 1
ATOM 1304 N N . ASP B 2 50 ? 179.622 145.371 152.519 1.00 108.75 50 ASP B N 1
ATOM 1305 C CA . ASP B 2 50 ? 180.459 144.342 151.920 1.00 108.75 50 ASP B CA 1
ATOM 1306 C C . ASP B 2 50 ? 179.705 143.627 150.808 1.00 108.75 50 ASP B C 1
ATOM 1307 O O . ASP B 2 50 ? 178.518 143.320 150.949 1.00 108.75 50 ASP B O 1
ATOM 1312 N N . ASP B 2 51 ? 180.384 143.405 149.689 1.00 106.17 51 ASP B N 1
ATOM 1313 C CA . ASP B 2 51 ? 179.779 142.724 148.552 1.00 106.17 51 ASP B CA 1
ATOM 1314 C C . ASP B 2 51 ? 180.647 141.540 148.156 1.00 106.17 51 ASP B C 1
ATOM 1315 O O . ASP B 2 51 ? 181.698 141.734 147.526 1.00 106.17 51 ASP B O 1
ATOM 1320 N N . PRO B 2 52 ? 180.266 140.311 148.507 1.00 105.23 52 PRO B N 1
ATOM 1321 C CA . PRO B 2 52 ? 181.123 139.161 148.176 1.00 105.23 52 PRO B CA 1
ATOM 1322 C C . PRO B 2 52 ? 181.339 138.959 146.687 1.00 105.23 52 PRO B C 1
ATOM 1323 O O . PRO B 2 52 ? 182.428 138.534 146.280 1.00 105.23 52 PRO B O 1
ATOM 1327 N N . GLU B 2 53 ? 180.334 139.248 145.858 1.00 109.18 53 GLU B N 1
ATOM 1328 C CA . GLU B 2 53 ? 180.442 138.940 144.435 1.00 109.18 53 GLU B CA 1
ATOM 1329 C C . GLU B 2 53 ? 181.492 139.811 143.754 1.00 109.18 53 GLU B C 1
ATOM 1330 O O . GLU B 2 53 ? 182.287 139.323 142.944 1.00 109.18 53 GLU B O 1
ATOM 1336 N N . ALA B 2 54 ? 181.516 141.102 144.071 1.00 102.82 54 ALA B N 1
ATOM 1337 C CA . ALA B 2 54 ? 182.414 142.040 143.414 1.00 102.82 54 ALA B CA 1
ATOM 1338 C C . ALA B 2 54 ? 183.699 142.285 144.190 1.00 102.82 54 ALA B C 1
ATOM 1339 O O . ALA B 2 54 ? 184.603 142.942 143.666 1.00 102.82 54 ALA B O 1
ATOM 1341 N N . GLY B 2 55 ? 183.810 141.769 145.410 1.00 103.26 55 GLY B N 1
ATOM 1342 C CA . GLY B 2 55 ? 184.986 142.015 146.221 1.00 103.26 55 GLY B CA 1
ATOM 1343 C C . GLY B 2 55 ? 185.168 143.471 146.603 1.00 103.26 55 GLY B C 1
ATOM 1344 O O . GLY B 2 55 ? 186.272 144.011 146.500 1.00 103.26 55 GLY B O 1
ATOM 1345 N N . THR B 2 56 ? 184.093 144.116 147.051 1.00 104.10 56 THR B N 1
ATOM 1346 C CA . THR B 2 56 ? 184.099 145.544 147.330 1.00 104.10 56 THR B CA 1
ATOM 1347 C C . THR B 2 56 ? 183.693 145.804 148.773 1.00 104.10 56 THR B C 1
ATOM 1348 O O . THR B 2 56 ? 182.708 145.251 149.265 1.00 104.10 56 THR B O 1
ATOM 1352 N N . ASP B 2 57 ? 184.449 146.682 149.432 1.00 103.19 57 ASP B N 1
ATOM 1353 C CA . ASP B 2 57 ? 184.231 147.025 150.833 1.00 103.19 57 ASP B CA 1
ATOM 1354 C C . ASP B 2 57 ? 184.480 148.513 151.016 1.00 103.19 57 ASP B C 1
ATOM 1355 O O . ASP B 2 57 ? 185.512 149.024 150.573 1.00 103.19 57 ASP B O 1
ATOM 1360 N N . ASP B 2 58 ? 183.548 149.202 151.674 1.00 96.78 58 ASP B N 1
ATOM 1361 C CA . ASP B 2 58 ? 183.596 150.657 151.833 1.00 96.78 58 ASP B CA 1
ATOM 1362 C C . ASP B 2 58 ? 183.400 151.024 153.298 1.00 96.78 58 ASP B C 1
ATOM 1363 O O . ASP B 2 58 ? 182.311 151.452 153.702 1.00 96.78 58 ASP B O 1
ATOM 1368 N N . PRO B 2 59 ? 184.433 150.878 154.122 1.00 87.45 59 PRO B N 1
ATOM 1369 C CA . PRO B 2 59 ? 184.301 151.220 155.539 1.00 87.45 59 PRO B CA 1
ATOM 1370 C C . PRO B 2 59 ? 184.467 152.709 155.795 1.00 87.45 59 PRO B C 1
ATOM 1371 O O . PRO B 2 59 ? 185.084 153.437 155.015 1.00 87.45 59 PRO B O 1
ATOM 1375 N N . VAL B 2 60 ? 183.906 153.153 156.917 1.00 84.44 60 VAL B N 1
ATOM 1376 C CA . VAL B 2 60 ? 184.010 154.533 157.376 1.00 84.44 60 VAL B CA 1
ATOM 1377 C C . VAL B 2 60 ? 184.692 154.530 158.736 1.00 84.44 60 VAL B C 1
ATOM 1378 O O . VAL B 2 60 ? 184.280 153.796 159.642 1.00 84.44 60 VAL B O 1
ATOM 1382 N N . ILE B 2 61 ? 185.728 155.352 158.881 1.00 84.71 61 ILE B N 1
ATOM 1383 C CA . ILE B 2 61 ? 186.590 155.336 160.055 1.00 84.71 61 ILE B CA 1
ATOM 1384 C C . ILE B 2 61 ? 186.602 156.719 160.689 1.00 84.71 61 ILE B C 1
ATOM 1385 O O . ILE B 2 61 ? 186.620 157.742 159.997 1.00 84.71 61 ILE B O 1
ATOM 1390 N N . GLN B 2 62 ? 186.586 156.744 162.021 1.00 84.20 62 GLN B N 1
ATOM 1391 C CA . GLN B 2 62 ? 186.596 157.974 162.800 1.00 84.20 62 GLN B CA 1
ATOM 1392 C C . GLN B 2 62 ? 187.847 158.022 163.662 1.00 84.20 62 GLN B C 1
ATOM 1393 O O . GLN B 2 62 ? 188.214 157.021 164.284 1.00 84.20 62 GLN B O 1
ATOM 1399 N N . LEU B 2 63 ? 188.494 159.182 163.701 1.00 84.59 63 LEU B N 1
ATOM 1400 C CA . LEU B 2 63 ? 189.669 159.402 164.534 1.00 84.59 63 LEU B CA 1
ATOM 1401 C C . LEU B 2 63 ? 189.376 160.524 165.518 1.00 84.59 63 LEU B C 1
ATOM 1402 O O . LEU B 2 63 ? 188.951 161.612 165.116 1.00 84.59 63 LEU B O 1
ATOM 1407 N N . ASP B 2 64 ? 189.603 160.258 166.800 1.00 90.45 64 ASP B N 1
ATOM 1408 C CA . ASP B 2 64 ? 189.433 161.239 167.863 1.00 90.45 64 ASP B CA 1
ATOM 1409 C C . ASP B 2 64 ? 190.798 161.541 168.463 1.00 90.45 64 ASP B C 1
ATOM 1410 O O . ASP B 2 64 ? 191.548 160.618 168.795 1.00 90.45 64 ASP B O 1
ATOM 1415 N N . PHE B 2 65 ? 191.118 162.822 168.604 1.00 88.76 65 PHE B N 1
ATOM 1416 C CA . PHE B 2 65 ? 192.402 163.257 169.137 1.00 88.76 65 PHE B CA 1
ATOM 1417 C C . PHE B 2 65 ? 192.184 163.932 170.483 1.00 88.76 65 PHE B C 1
ATOM 1418 O O . PHE B 2 65 ? 191.365 164.849 170.597 1.00 88.76 65 PHE B O 1
ATOM 1426 N N . TYR B 2 66 ? 192.916 163.477 171.496 1.00 87.98 66 TYR B N 1
ATOM 1427 C CA . TYR B 2 66 ? 192.867 164.051 172.833 1.00 87.98 66 TYR B CA 1
ATOM 1428 C C . TYR B 2 66 ? 194.238 164.608 173.184 1.00 87.98 66 TYR B C 1
ATOM 1429 O O . TYR B 2 66 ? 195.255 163.941 172.973 1.00 87.98 66 TYR B O 1
ATOM 1438 N N . ALA B 2 67 ? 194.262 165.828 173.713 1.00 91.13 67 ALA B N 1
ATOM 1439 C CA . ALA B 2 67 ? 195.503 166.438 174.164 1.00 91.13 67 ALA B CA 1
ATOM 1440 C C . ALA B 2 67 ? 195.172 167.534 175.163 1.00 91.13 67 ALA B C 1
ATOM 1441 O O . ALA B 2 67 ? 194.041 168.020 175.226 1.00 91.13 67 ALA B O 1
ATOM 1443 N N . LEU B 2 68 ? 196.179 167.918 175.943 1.00 91.48 68 LEU B N 1
ATOM 1444 C CA . LEU B 2 68 ? 196.000 168.933 176.972 1.00 91.48 68 LEU B CA 1
ATOM 1445 C C . LEU B 2 68 ? 196.110 170.316 176.343 1.00 91.48 68 LEU B C 1
ATOM 1446 O O . LEU B 2 68 ? 197.144 170.660 175.761 1.00 91.48 68 LEU B O 1
ATOM 1451 N N . GLY B 2 69 ? 195.053 171.103 176.461 1.00 94.37 69 GLY B N 1
ATOM 1452 C CA . GLY B 2 69 ? 195.044 172.437 175.882 1.00 94.37 69 GLY B CA 1
ATOM 1453 C C . GLY B 2 69 ? 194.615 172.434 174.429 1.00 94.37 69 GLY B C 1
ATOM 1454 O O . GLY B 2 69 ? 194.710 171.433 173.720 1.00 94.37 69 GLY B O 1
ATOM 1455 N N . ALA B 2 70 ? 194.125 173.589 173.979 1.00 94.66 70 ALA B N 1
ATOM 1456 C CA . ALA B 2 70 ? 193.675 173.716 172.597 1.00 94.66 70 ALA B CA 1
ATOM 1457 C C . ALA B 2 70 ? 194.844 173.614 171.624 1.00 94.66 70 ALA B C 1
ATOM 1458 O O . ALA B 2 70 ? 194.734 172.986 170.565 1.00 94.66 70 ALA B O 1
ATOM 1460 N N . GLU B 2 71 ? 195.973 174.235 171.970 1.00 97.11 71 GLU B N 1
ATOM 1461 C CA . GLU B 2 71 ? 197.119 174.278 171.066 1.00 97.11 71 GLU B CA 1
ATOM 1462 C C . GLU B 2 71 ? 197.641 172.881 170.757 1.00 97.11 71 GLU B C 1
ATOM 1463 O O . GLU B 2 71 ? 197.838 172.518 169.590 1.00 97.11 71 GLU B O 1
ATOM 1469 N N . ALA B 2 72 ? 197.873 172.083 171.800 1.00 92.22 72 ALA B N 1
ATOM 1470 C CA . ALA B 2 72 ? 198.404 170.738 171.608 1.00 92.22 72 ALA B CA 1
ATOM 1471 C C . ALA B 2 72 ? 197.415 169.866 170.848 1.00 92.22 72 ALA B C 1
ATOM 1472 O O . ALA B 2 72 ? 197.803 169.063 169.992 1.00 92.22 72 ALA B O 1
ATOM 1474 N N . ALA B 2 73 ? 196.123 170.010 171.152 1.00 90.86 73 ALA B N 1
ATOM 1475 C CA . ALA B 2 73 ? 195.109 169.230 170.452 1.00 90.86 73 ALA B CA 1
ATOM 1476 C C . ALA B 2 73 ? 195.088 169.561 168.968 1.00 90.86 73 ALA B C 1
ATOM 1477 O O . ALA B 2 73 ? 195.024 168.661 168.122 1.00 90.86 73 ALA B O 1
ATOM 1479 N N . LYS B 2 74 ? 195.151 170.849 168.631 1.00 90.95 74 LYS B N 1
ATOM 1480 C CA . LYS B 2 74 ? 195.153 171.248 167.229 1.00 90.95 74 LYS B CA 1
ATOM 1481 C C . LYS B 2 74 ? 196.408 170.756 166.520 1.00 90.95 74 LYS B C 1
ATOM 1482 O O . LYS B 2 74 ? 196.350 170.306 165.370 1.00 90.95 74 LYS B O 1
ATOM 1488 N N . ALA B 2 75 ? 197.559 170.835 167.193 1.00 88.12 75 ALA B N 1
ATOM 1489 C CA . ALA B 2 75 ? 198.793 170.342 166.589 1.00 88.12 75 ALA B CA 1
ATOM 1490 C C . ALA B 2 75 ? 198.722 168.841 166.333 1.00 88.12 75 ALA B C 1
ATOM 1491 O O . ALA B 2 75 ? 199.136 168.360 165.269 1.00 88.12 75 ALA B O 1
ATOM 1493 N N . ALA B 2 76 ? 198.193 168.085 167.297 1.00 87.41 76 ALA B N 1
ATOM 1494 C CA . ALA B 2 76 ? 198.045 166.646 167.112 1.00 87.41 76 ALA B CA 1
ATOM 1495 C C . ALA B 2 76 ? 197.085 166.334 165.974 1.00 87.41 76 ALA B C 1
ATOM 1496 O O . ALA B 2 76 ? 197.324 165.410 165.187 1.00 87.41 76 ALA B O 1
ATOM 1498 N N . ALA B 2 77 ? 195.988 167.086 165.874 1.00 88.48 77 ALA B N 1
ATOM 1499 C CA . ALA B 2 77 ? 195.040 166.867 164.787 1.00 88.48 77 ALA B CA 1
ATOM 1500 C C . ALA B 2 77 ? 195.684 167.145 163.435 1.00 88.48 77 ALA B C 1
ATOM 1501 O O . ALA B 2 77 ? 195.472 166.401 162.470 1.00 88.48 77 ALA B O 1
ATOM 1503 N N . LYS B 2 78 ? 196.476 168.215 163.347 1.00 83.61 78 LYS B N 1
ATOM 1504 C CA . LYS B 2 78 ? 197.168 168.522 162.100 1.00 83.61 78 LYS B CA 1
ATOM 1505 C C . LYS B 2 78 ? 198.140 167.410 161.728 1.00 83.61 78 LYS B C 1
ATOM 1506 O O . LYS B 2 78 ? 198.210 166.989 160.566 1.00 83.61 78 LYS B O 1
ATOM 1512 N N . GLN B 2 79 ? 198.898 166.917 162.709 1.00 82.31 79 GLN B N 1
ATOM 1513 C CA . GLN B 2 79 ? 199.843 165.840 162.434 1.00 82.31 79 GLN B CA 1
ATOM 1514 C C . GLN B 2 79 ? 199.122 164.580 161.968 1.00 82.31 79 GLN B C 1
ATOM 1515 O O . GLN B 2 79 ? 199.554 163.922 161.012 1.00 82.31 79 GLN B O 1
ATOM 1521 N N . GLY B 2 80 ? 198.015 164.233 162.627 1.00 80.28 80 GLY B N 1
ATOM 1522 C CA . GLY B 2 80 ? 197.262 163.059 162.219 1.00 80.28 80 GLY B CA 1
ATOM 1523 C C . GLY B 2 80 ? 196.683 163.192 160.824 1.00 80.28 80 GLY B C 1
ATOM 1524 O O . GLY B 2 80 ? 196.700 162.238 160.040 1.00 80.28 80 GLY B O 1
ATOM 1525 N N . HIS B 2 81 ? 196.161 164.374 160.495 1.00 81.08 81 HIS B N 1
ATOM 1526 C CA . HIS B 2 81 ? 195.626 164.586 159.156 1.00 81.08 81 HIS B CA 1
ATOM 1527 C C . HIS B 2 81 ? 196.722 164.482 158.105 1.00 81.08 81 HIS B C 1
ATOM 1528 O O . HIS B 2 81 ? 196.505 163.916 157.028 1.00 81.08 81 HIS B O 1
ATOM 1535 N N . ARG B 2 82 ? 197.908 165.025 158.395 1.00 76.77 82 ARG B N 1
ATOM 1536 C CA . ARG B 2 82 ? 199.012 164.903 157.448 1.00 76.77 82 ARG B CA 1
ATOM 1537 C C . ARG B 2 82 ? 199.420 163.447 157.259 1.00 76.77 82 ARG B C 1
ATOM 1538 O O . ARG B 2 82 ? 199.712 163.016 156.135 1.00 76.77 82 ARG B O 1
ATOM 1546 N N . ARG B 2 83 ? 199.450 162.674 158.345 1.00 77.21 83 ARG B N 1
ATOM 1547 C CA . ARG B 2 83 ? 199.788 161.258 158.230 1.00 77.21 83 ARG B CA 1
ATOM 1548 C C . ARG B 2 83 ? 198.758 160.518 157.382 1.00 77.21 83 ARG B C 1
ATOM 1549 O O . ARG B 2 83 ? 199.109 159.695 156.524 1.00 77.21 83 ARG B O 1
ATOM 1557 N N . MET B 2 84 ? 197.474 160.810 157.603 1.00 80.80 84 MET B N 1
ATOM 1558 C CA . MET B 2 84 ? 196.428 160.192 156.794 1.00 80.80 84 MET B CA 1
ATOM 1559 C C . MET B 2 84 ? 196.551 160.580 155.327 1.00 80.80 84 MET B C 1
ATOM 1560 O O . MET B 2 84 ? 196.330 159.749 154.441 1.00 80.80 84 MET B O 1
ATOM 1565 N N . LEU B 2 85 ? 196.888 161.840 155.047 1.00 80.23 85 LEU B N 1
ATOM 1566 C CA . LEU B 2 85 ? 197.059 162.265 153.660 1.00 80.23 85 LEU B CA 1
ATOM 1567 C C . LEU B 2 85 ? 198.225 161.536 153.004 1.00 80.23 85 LEU B C 1
ATOM 1568 O O . LEU B 2 85 ? 198.147 161.136 151.835 1.00 80.23 85 LEU B O 1
ATOM 1573 N N . PHE B 2 86 ? 199.320 161.359 153.744 1.00 80.81 86 PHE B N 1
ATOM 1574 C CA . PHE B 2 86 ? 200.448 160.589 153.229 1.00 80.81 86 PHE B CA 1
ATOM 1575 C C . PHE B 2 86 ? 200.016 159.168 152.890 1.00 80.81 86 PHE B C 1
ATOM 1576 O O . PHE B 2 86 ? 200.370 158.628 151.832 1.00 80.81 86 PHE B O 1
ATOM 1584 N N . LEU B 2 87 ? 199.241 158.550 153.784 1.00 82.18 87 LEU B N 1
ATOM 1585 C CA . LEU B 2 87 ? 198.744 157.200 153.529 1.00 82.18 87 LEU B CA 1
ATOM 1586 C C . LEU B 2 87 ? 197.867 157.164 152.284 1.00 82.18 87 LEU B C 1
ATOM 1587 O O . LEU B 2 87 ? 197.979 156.253 151.457 1.00 82.18 87 LEU B O 1
ATOM 1592 N N . PHE B 2 88 ? 196.981 158.151 152.136 1.00 83.63 88 PHE B N 1
ATOM 1593 C CA . PHE B 2 88 ? 196.093 158.183 150.978 1.00 83.63 88 PHE B CA 1
ATOM 1594 C C . PHE B 2 88 ? 196.876 158.342 149.685 1.00 83.63 88 PHE B C 1
ATOM 1595 O O . PHE B 2 88 ? 196.502 157.778 148.652 1.00 83.63 88 PHE B O 1
ATOM 1603 N N . ARG B 2 89 ? 197.957 159.121 149.716 1.00 87.88 89 ARG B N 1
ATOM 1604 C CA . ARG B 2 89 ? 198.652 159.448 148.476 1.00 87.88 89 ARG B CA 1
ATOM 1605 C C . ARG B 2 89 ? 199.612 158.342 148.055 1.00 87.88 89 ARG B C 1
ATOM 1606 O O . ARG B 2 89 ? 199.575 157.884 146.907 1.00 87.88 89 ARG B O 1
ATOM 1614 N N . ASN B 2 90 ? 200.485 157.898 148.959 1.00 87.97 90 ASN B N 1
ATOM 1615 C CA . ASN B 2 90 ? 201.584 157.039 148.535 1.00 87.97 90 ASN B CA 1
ATOM 1616 C C . ASN B 2 90 ? 201.249 155.552 148.529 1.00 87.97 90 ASN B C 1
ATOM 1617 O O . ASN B 2 90 ? 202.047 154.763 148.012 1.00 87.97 90 ASN B O 1
ATOM 1622 N N . PHE B 2 91 ? 200.098 155.155 149.064 1.00 89.25 91 PHE B N 1
ATOM 1623 C CA . PHE B 2 91 ? 199.684 153.757 149.119 1.00 89.25 91 PHE B CA 1
ATOM 1624 C C . PHE B 2 91 ? 200.775 152.838 149.674 1.00 89.25 91 PHE B C 1
ATOM 1625 O O . PHE B 2 91 ? 201.267 151.952 148.965 1.00 89.25 91 PHE B O 1
ATOM 1633 N N . PRO B 2 92 ? 201.178 153.018 150.926 1.00 87.58 92 PRO B N 1
ATOM 1634 C CA . PRO B 2 92 ? 202.212 152.154 151.498 1.00 87.58 92 PRO B CA 1
ATOM 1635 C C . PRO B 2 92 ? 201.632 150.845 152.013 1.00 87.58 92 PRO B C 1
ATOM 1636 O O . PRO B 2 92 ? 200.423 150.687 152.184 1.00 87.58 92 PRO B O 1
ATOM 1640 N N . THR B 2 93 ? 202.531 149.897 152.258 1.00 90.97 93 THR B N 1
ATOM 1641 C CA . THR B 2 93 ? 202.158 148.602 152.807 1.00 90.97 93 THR B CA 1
ATOM 1642 C C . THR B 2 93 ? 202.257 148.636 154.326 1.00 90.97 93 THR B C 1
ATOM 1643 O O . THR B 2 93 ? 203.244 149.122 154.885 1.00 90.97 93 THR B O 1
ATOM 1647 N N . VAL B 2 94 ? 201.229 148.116 154.990 1.00 91.42 94 VAL B N 1
ATOM 1648 C CA . VAL B 2 94 ? 201.126 148.154 156.444 1.00 91.42 94 VAL B CA 1
ATOM 1649 C C . VAL B 2 94 ? 201.091 146.726 156.967 1.00 91.42 94 VAL B C 1
ATOM 1650 O O . VAL B 2 94 ? 200.320 145.897 156.472 1.00 91.42 94 VAL B O 1
ATOM 1654 N N . THR B 2 95 ? 201.923 146.444 157.966 1.00 92.38 95 THR B N 1
ATOM 1655 C CA . THR B 2 95 ? 201.970 145.132 158.596 1.00 92.38 95 THR B CA 1
ATOM 1656 C C . THR B 2 95 ? 201.096 145.147 159.844 1.00 92.38 95 THR B C 1
ATOM 1657 O O . THR B 2 95 ? 201.297 145.974 160.739 1.00 92.38 95 THR B O 1
ATOM 1661 N N . LEU B 2 96 ? 200.135 144.231 159.903 1.00 93.12 96 LEU B N 1
ATOM 1662 C CA . LEU B 2 96 ? 199.193 144.181 161.008 1.00 93.12 96 LEU B CA 1
ATOM 1663 C C . LEU B 2 96 ? 199.833 143.516 162.224 1.00 93.12 96 LEU B C 1
ATOM 1664 O O . LEU B 2 96 ? 201.003 143.123 162.213 1.00 93.12 96 LEU B O 1
ATOM 1669 N N . SER B 2 97 ? 199.049 143.392 163.297 1.00 96.44 97 SER B N 1
ATOM 1670 C CA . SER B 2 97 ? 199.514 142.659 164.468 1.00 96.44 97 SER B CA 1
ATOM 1671 C C . SER B 2 97 ? 199.723 141.187 164.142 1.00 96.44 97 SER B C 1
ATOM 1672 O O . SER B 2 97 ? 200.663 140.558 164.640 1.00 96.44 97 SER B O 1
ATOM 1675 N N . ASP B 2 98 ? 198.855 140.623 163.301 1.00 102.64 98 ASP B N 1
ATOM 1676 C CA . ASP B 2 98 ? 198.961 139.226 162.903 1.00 102.64 98 ASP B CA 1
ATOM 1677 C C . ASP B 2 98 ? 200.118 138.969 161.948 1.00 102.64 98 ASP B C 1
ATOM 1678 O O . ASP B 2 98 ? 200.419 137.803 161.668 1.00 102.64 98 ASP B O 1
ATOM 1683 N N . GLY B 2 99 ? 200.768 140.017 161.443 1.00 101.80 99 GLY B N 1
ATOM 1684 C CA . GLY B 2 99 ? 201.855 139.874 160.502 1.00 101.80 99 GLY B CA 1
ATOM 1685 C C . GLY B 2 99 ? 201.448 139.895 159.045 1.00 101.80 99 GLY B C 1
ATOM 1686 O O . GLY B 2 99 ? 202.327 139.903 158.174 1.00 101.80 99 GLY B O 1
ATOM 1687 N N . THR B 2 100 ? 200.152 139.903 158.752 1.00 99.84 100 THR B N 1
ATOM 1688 C CA . THR B 2 100 ? 199.691 139.936 157.376 1.00 99.84 100 THR B CA 1
ATOM 1689 C C . THR B 2 100 ? 199.960 141.305 156.755 1.00 99.84 100 THR B C 1
ATOM 1690 O O . THR B 2 100 ? 200.041 142.326 157.443 1.00 99.84 100 THR B O 1
ATOM 1694 N N . LEU B 2 101 ? 200.109 141.315 155.435 1.00 97.56 101 LEU B N 1
ATOM 1695 C CA . LEU B 2 101 ? 200.294 142.541 154.675 1.00 97.56 101 LEU B CA 1
ATOM 1696 C C . LEU B 2 101 ? 198.973 142.949 154.038 1.00 97.56 101 LEU B C 1
ATOM 1697 O O . LEU B 2 101 ? 198.299 142.131 153.405 1.00 97.56 101 LEU B O 1
ATOM 1702 N N . ALA B 2 102 ? 198.604 144.216 154.211 1.00 95.61 102 ALA B N 1
ATOM 1703 C CA . ALA B 2 102 ? 197.340 144.729 153.707 1.00 95.61 102 ALA B CA 1
ATOM 1704 C C . ALA B 2 102 ? 197.565 146.079 153.045 1.00 95.61 102 ALA B C 1
ATOM 1705 O O . ALA B 2 102 ? 198.494 146.811 153.393 1.00 95.61 102 ALA B O 1
ATOM 1707 N N . ASP B 2 103 ? 196.695 146.405 152.090 1.00 98.91 103 ASP B N 1
ATOM 1708 C CA . ASP B 2 103 ? 196.805 147.632 151.315 1.00 98.91 103 ASP B CA 1
ATOM 1709 C C . ASP B 2 103 ? 195.424 148.252 151.152 1.00 98.91 103 ASP B C 1
ATOM 1710 O O . ASP B 2 103 ? 194.410 147.689 151.570 1.00 98.91 103 ASP B O 1
ATOM 1715 N N . LEU B 2 104 ? 195.396 149.428 150.532 1.00 96.77 104 LEU B N 1
ATOM 1716 C CA . LEU B 2 104 ? 194.166 150.169 150.299 1.00 96.77 104 LEU B CA 1
ATOM 1717 C C . LEU B 2 104 ? 193.872 150.259 148.809 1.00 96.77 104 LEU B C 1
ATOM 1718 O O . LEU B 2 104 ? 194.743 149.999 147.975 1.00 96.77 104 LEU B O 1
ATOM 1723 N N . ASP B 2 105 ? 192.633 150.625 148.482 1.00 95.66 105 ASP B N 1
ATOM 1724 C CA . ASP B 2 105 ? 192.263 150.920 147.105 1.00 95.66 105 ASP B CA 1
ATOM 1725 C C . ASP B 2 105 ? 192.180 152.413 146.835 1.00 95.66 105 ASP B C 1
ATOM 1726 O O . ASP B 2 105 ? 192.582 152.864 145.757 1.00 95.66 105 ASP B O 1
ATOM 1731 N N . PHE B 2 106 ? 191.678 153.186 147.792 1.00 89.18 106 PHE B N 1
ATOM 1732 C CA . PHE B 2 106 ? 191.619 154.637 147.675 1.00 89.18 106 PHE B CA 1
ATOM 1733 C C . PHE B 2 106 ? 191.354 155.212 149.060 1.00 89.18 106 PHE B C 1
ATOM 1734 O O . PHE B 2 106 ? 191.390 154.500 150.068 1.00 89.18 106 PHE B O 1
ATOM 1742 N N . GLY B 2 107 ? 191.091 156.513 149.102 1.00 88.21 107 GLY B N 1
ATOM 1743 C CA . GLY B 2 107 ? 190.783 157.179 150.351 1.00 88.21 107 GLY B CA 1
ATOM 1744 C C . GLY B 2 107 ? 190.214 158.551 150.093 1.00 88.21 107 GLY B C 1
ATOM 1745 O O . GLY B 2 107 ? 190.469 159.161 149.051 1.00 88.21 107 GLY B O 1
ATOM 1746 N N . GLU B 2 108 ? 189.439 159.044 151.055 1.00 92.37 108 GLU B N 1
ATOM 1747 C CA . GLU B 2 108 ? 188.768 160.325 150.901 1.00 92.37 108 GLU B CA 1
ATOM 1748 C C . GLU B 2 108 ? 188.457 160.886 152.279 1.00 92.37 108 GLU B C 1
ATOM 1749 O O . GLU B 2 108 ? 188.104 160.146 153.199 1.00 92.37 108 GLU B O 1
ATOM 1755 N N . THR B 2 109 ? 188.585 162.203 152.405 1.00 86.29 109 THR B N 1
ATOM 1756 C CA . THR B 2 109 ? 188.358 162.899 153.664 1.00 86.29 109 THR B CA 1
ATOM 1757 C C . THR B 2 109 ? 186.944 163.463 153.671 1.00 86.29 109 THR B C 1
ATOM 1758 O O . THR B 2 109 ? 186.586 164.260 152.798 1.00 86.29 109 THR B O 1
ATOM 1762 N N . LEU B 2 110 ? 186.147 163.057 154.658 1.00 83.45 110 LEU B N 1
ATOM 1763 C CA . LEU B 2 110 ? 184.779 163.544 154.760 1.00 83.45 110 LEU B CA 1
ATOM 1764 C C . LEU B 2 110 ? 184.665 164.772 155.653 1.00 83.45 110 LEU B C 1
ATOM 1765 O O . LEU B 2 110 ? 184.064 165.772 155.249 1.00 83.45 110 LEU B O 1
ATOM 1770 N N . ILE B 2 111 ? 185.223 164.719 156.861 1.00 84.63 111 ILE B N 1
ATOM 1771 C CA . ILE B 2 111 ? 185.174 165.839 157.796 1.00 84.63 111 ILE B CA 1
ATOM 1772 C C . ILE B 2 111 ? 186.598 166.147 158.238 1.00 84.63 111 ILE B C 1
ATOM 1773 O O . ILE B 2 111 ? 187.250 165.306 158.865 1.00 84.63 111 ILE B O 1
ATOM 1778 N N . LYS B 2 112 ? 187.078 167.343 157.917 1.00 84.70 112 LYS B N 1
ATOM 1779 C CA . LYS B 2 112 ? 188.366 167.789 158.415 1.00 84.70 112 LYS B CA 1
ATOM 1780 C C . LYS B 2 112 ? 188.253 168.069 159.915 1.00 84.70 112 LYS B C 1
ATOM 1781 O O . LYS B 2 112 ? 187.191 168.475 160.393 1.00 84.70 112 LYS B O 1
ATOM 1787 N N . PRO B 2 113 ? 189.335 167.831 160.690 1.00 86.23 113 PRO B N 1
ATOM 1788 C CA . PRO B 2 113 ? 189.258 167.966 162.154 1.00 86.23 113 PRO B CA 1
ATOM 1789 C C . PRO B 2 113 ? 188.564 169.220 162.665 1.00 86.23 113 PRO B C 1
ATOM 1790 O O . PRO B 2 113 ? 188.888 170.340 162.258 1.00 86.23 113 PRO B O 1
ATOM 1794 N N . SER B 2 114 ? 187.605 169.026 163.568 1.00 88.22 114 SER B N 1
ATOM 1795 C CA . SER B 2 114 ? 186.851 170.095 164.207 1.00 88.22 114 SER B CA 1
ATOM 1796 C C . SER B 2 114 ? 186.789 169.824 165.707 1.00 88.22 114 SER B C 1
ATOM 1797 O O . SER B 2 114 ? 187.226 168.775 166.187 1.00 88.22 114 SER B O 1
ATOM 1800 N N . ARG B 2 115 ? 186.235 170.774 166.453 1.00 89.33 115 ARG B N 1
ATOM 1801 C CA . ARG B 2 115 ? 186.199 170.704 167.907 1.00 89.33 115 ARG B CA 1
ATOM 1802 C C . ARG B 2 115 ? 184.871 170.135 168.389 1.00 89.33 115 ARG B C 1
ATOM 1803 O O . ARG B 2 115 ? 183.806 170.502 167.887 1.00 89.33 115 ARG B O 1
ATOM 1811 N N . MET B 2 116 ? 184.943 169.236 169.369 1.00 94.30 116 MET B N 1
ATOM 1812 C CA . MET B 2 116 ? 183.771 168.616 169.968 1.00 94.30 116 MET B CA 1
ATOM 1813 C C . MET B 2 116 ? 183.855 168.728 171.484 1.00 94.30 116 MET B C 1
ATOM 1814 O O . MET B 2 116 ? 184.931 168.907 172.060 1.00 94.30 116 MET B O 1
ATOM 1819 N N . ALA B 2 117 ? 182.698 168.619 172.131 1.00 95.77 117 ALA B N 1
ATOM 1820 C CA . ALA B 2 117 ? 182.621 168.725 173.578 1.00 95.77 117 ALA B CA 1
ATOM 1821 C C . ALA B 2 117 ? 183.210 167.487 174.248 1.00 95.77 117 ALA B C 1
ATOM 1822 O O . ALA B 2 117 ? 183.220 166.388 173.687 1.00 95.77 117 ALA B O 1
ATOM 1824 N N . PHE B 2 118 ? 183.702 167.679 175.470 1.00 99.70 118 PHE B N 1
ATOM 1825 C CA . PHE B 2 118 ? 184.277 166.593 176.249 1.00 99.70 118 PHE B CA 1
ATOM 1826 C C . PHE B 2 118 ? 184.075 166.888 177.728 1.00 99.70 118 PHE B C 1
ATOM 1827 O O . PHE B 2 118 ? 184.025 168.053 178.131 1.00 99.70 118 PHE B O 1
ATOM 1835 N N . GLU B 2 119 ? 183.954 165.826 178.529 1.00 108.01 119 GLU B N 1
ATOM 1836 C CA . GLU B 2 119 ? 183.668 165.995 179.951 1.00 108.01 119 GLU B CA 1
ATOM 1837 C C . GLU B 2 119 ? 184.822 166.680 180.672 1.00 108.01 119 GLU B C 1
ATOM 1838 O O . GLU B 2 119 ? 184.619 167.651 181.409 1.00 108.01 119 GLU B O 1
ATOM 1844 N N . HIS B 2 120 ? 186.040 166.182 180.476 1.00 105.44 120 HIS B N 1
ATOM 1845 C CA . HIS B 2 120 ? 187.208 166.788 181.099 1.00 105.44 120 HIS B CA 1
ATOM 1846 C C . HIS B 2 120 ? 187.373 168.221 180.611 1.00 105.44 120 HIS B C 1
ATOM 1847 O O . HIS B 2 120 ? 187.222 168.504 179.420 1.00 105.44 120 HIS B O 1
ATOM 1854 N N . ASP B 2 121 ? 187.676 169.129 181.534 1.00 107.62 121 ASP B N 1
ATOM 1855 C CA . ASP B 2 121 ? 187.761 170.546 181.210 1.00 107.62 121 ASP B CA 1
ATOM 1856 C C . ASP B 2 121 ? 189.163 170.992 180.821 1.00 107.62 121 ASP B C 1
ATOM 1857 O O . ASP B 2 121 ? 189.348 172.161 180.472 1.00 107.62 121 ASP B O 1
ATOM 1862 N N . GLN B 2 122 ? 190.151 170.101 180.872 1.00 103.56 122 GLN B N 1
ATOM 1863 C CA . GLN B 2 122 ? 191.498 170.424 180.420 1.00 103.56 122 GLN B CA 1
ATOM 1864 C C . GLN B 2 122 ? 191.846 169.763 179.096 1.00 103.56 122 GLN B C 1
ATOM 1865 O O . GLN B 2 122 ? 192.531 170.369 178.268 1.00 103.56 122 GLN B O 1
ATOM 1871 N N . ILE B 2 123 ? 191.387 168.537 178.878 1.00 96.75 123 ILE B N 1
ATOM 1872 C CA . ILE B 2 123 ? 191.644 167.832 177.629 1.00 96.75 123 ILE B CA 1
ATOM 1873 C C . ILE B 2 123 ? 190.685 168.337 176.562 1.00 96.75 123 ILE B C 1
ATOM 1874 O O . ILE B 2 123 ? 189.470 168.415 176.780 1.00 96.75 123 ILE B O 1
ATOM 1879 N N . VAL B 2 124 ? 191.230 168.683 175.400 1.00 91.54 124 VAL B N 1
ATOM 1880 C CA . VAL B 2 124 ? 190.449 169.158 174.265 1.00 91.54 124 VAL B CA 1
ATOM 1881 C C . VAL B 2 124 ? 190.399 168.051 173.223 1.00 91.54 124 VAL B C 1
ATOM 1882 O O . VAL B 2 124 ? 191.433 167.476 172.865 1.00 91.54 124 VAL B O 1
ATOM 1886 N N . ARG B 2 125 ? 189.196 167.752 172.740 1.00 89.62 125 ARG B N 1
ATOM 1887 C CA . ARG B 2 125 ? 188.973 166.652 171.813 1.00 89.62 125 ARG B CA 1
ATOM 1888 C C . ARG B 2 125 ? 188.700 167.193 170.419 1.00 89.62 125 ARG B C 1
ATOM 1889 O O . ARG B 2 125 ? 187.845 168.065 170.243 1.00 89.62 125 ARG B O 1
ATOM 1897 N N . TYR B 2 126 ? 189.425 166.669 169.435 1.00 86.51 126 TYR B N 1
ATOM 1898 C CA . TYR B 2 126 ? 189.207 166.976 168.031 1.00 86.51 126 TYR B CA 1
ATOM 1899 C C . TYR B 2 126 ? 188.798 165.706 167.300 1.00 86.51 126 TYR B C 1
ATOM 1900 O O . TYR B 2 126 ? 189.271 164.611 167.616 1.00 86.51 126 TYR B O 1
ATOM 1909 N N . THR B 2 127 ? 187.914 165.859 166.318 1.00 86.96 127 THR B N 1
ATOM 1910 C CA . THR B 2 127 ? 187.319 164.724 165.630 1.00 86.96 127 THR B CA 1
ATOM 1911 C C . THR B 2 127 ? 187.441 164.892 164.123 1.00 86.96 127 THR B C 1
ATOM 1912 O O . THR B 2 127 ? 187.143 165.955 163.573 1.00 86.96 127 THR B O 1
ATOM 1916 N N . ALA B 2 128 ? 187.879 163.824 163.461 1.00 87.13 128 ALA B N 1
ATOM 1917 C CA . ALA B 2 128 ? 187.964 163.793 162.010 1.00 87.13 128 ALA B CA 1
ATOM 1918 C C . ALA B 2 128 ? 187.368 162.484 161.517 1.00 87.13 128 ALA B C 1
ATOM 1919 O O . ALA B 2 128 ? 187.374 161.473 162.223 1.00 87.13 128 ALA B O 1
ATOM 1921 N N . ARG B 2 129 ? 186.853 162.512 160.291 1.00 85.70 129 ARG B N 1
ATOM 1922 C CA . ARG B 2 129 ? 186.193 161.354 159.710 1.00 85.70 129 ARG B CA 1
ATOM 1923 C C . ARG B 2 129 ? 186.765 161.084 158.328 1.00 85.70 129 ARG B C 1
ATOM 1924 O O . ARG B 2 129 ? 187.036 162.009 157.560 1.00 85.70 129 ARG B O 1
ATOM 1932 N N . TYR B 2 130 ? 186.945 159.801 158.018 1.00 83.63 130 TYR B N 1
ATOM 1933 C CA . TYR B 2 130 ? 187.569 159.384 156.772 1.00 83.63 130 TYR B CA 1
ATOM 1934 C C . TYR B 2 130 ? 186.804 158.215 156.174 1.00 83.63 130 TYR B C 1
ATOM 1935 O O . TYR B 2 130 ? 186.091 157.494 156.876 1.00 83.63 130 TYR B O 1
ATOM 1944 N N . GLN B 2 131 ? 186.961 158.037 154.866 1.00 86.55 131 GLN B N 1
ATOM 1945 C CA . GLN B 2 131 ? 186.379 156.920 154.135 1.00 86.55 131 GLN B CA 1
ATOM 1946 C C . GLN B 2 131 ? 187.490 156.147 153.440 1.00 86.55 131 GLN B C 1
ATOM 1947 O O . GLN B 2 131 ? 188.441 156.746 152.929 1.00 86.55 131 GLN B O 1
ATOM 1953 N N . LEU B 2 132 ? 187.370 154.823 153.423 1.00 87.56 132 LEU B N 1
ATOM 1954 C CA . LEU B 2 132 ? 188.393 153.954 152.868 1.00 87.56 132 LEU B CA 1
ATOM 1955 C C . LEU B 2 132 ? 187.797 153.042 151.803 1.00 87.56 132 LEU B C 1
ATOM 1956 O O . LEU B 2 132 ? 186.578 152.902 151.681 1.00 87.56 132 LEU B O 1
ATOM 1961 N N . GLY B 2 133 ? 188.683 152.426 151.027 1.00 91.69 133 GLY B N 1
ATOM 1962 C CA . GLY B 2 133 ? 188.293 151.433 150.047 1.00 91.69 133 GLY B CA 1
ATOM 1963 C C . GLY B 2 133 ? 189.195 150.220 150.119 1.00 91.69 133 GLY B C 1
ATOM 1964 O O . GLY B 2 133 ? 190.418 150.346 150.012 1.00 91.69 133 GLY B O 1
ATOM 1965 N N . THR B 2 134 ? 188.611 149.039 150.299 1.00 91.36 134 THR B N 1
ATOM 1966 C CA . THR B 2 134 ? 189.374 147.830 150.560 1.00 91.36 134 THR B CA 1
ATOM 1967 C C . THR B 2 134 ? 188.817 146.687 149.721 1.00 91.36 134 THR B C 1
ATOM 1968 O O . THR B 2 134 ? 187.671 146.720 149.268 1.00 91.36 134 THR B O 1
ATOM 1972 N N . SER B 2 135 ? 189.646 145.671 149.512 1.00 94.65 135 SER B N 1
ATOM 1973 C CA . SER B 2 135 ? 189.287 144.488 148.745 1.00 94.65 135 SER B CA 1
ATOM 1974 C C . SER B 2 135 ? 189.336 143.258 149.650 1.00 94.65 135 SER B C 1
ATOM 1975 O O . SER B 2 135 ? 189.503 143.359 150.868 1.00 94.65 135 SER B O 1
ATOM 1978 N N . TYR B 2 136 ? 189.183 142.087 149.042 1.00 100.34 136 TYR B N 1
ATOM 1979 C CA . TYR B 2 136 ? 189.146 140.813 149.751 1.00 100.34 136 TYR B CA 1
ATOM 1980 C C . TYR B 2 136 ? 190.465 140.085 149.528 1.00 100.34 136 TYR B C 1
ATOM 1981 O O . TYR B 2 136 ? 190.904 139.921 148.386 1.00 100.34 136 TYR B O 1
ATOM 1990 N N . VAL B 2 137 ? 191.087 139.652 150.609 1.00 101.37 137 VAL B N 1
ATOM 1991 C CA . VAL B 2 137 ? 192.273 138.809 150.536 1.00 101.37 137 VAL B CA 1
ATOM 1992 C C . VAL B 2 137 ? 191.916 137.425 151.053 1.00 101.37 137 VAL B C 1
ATOM 1993 O O . VAL B 2 137 ? 190.942 137.256 151.795 1.00 101.37 137 VAL B O 1
ATOM 1997 N N . ALA B 2 138 ? 192.695 136.427 150.649 1.00 106.23 138 ALA B N 1
ATOM 1998 C CA . ALA B 2 138 ? 192.420 135.061 151.065 1.00 106.23 138 ALA B CA 1
ATOM 1999 C C . ALA B 2 138 ? 192.685 134.888 152.554 1.00 106.23 138 ALA B C 1
ATOM 2000 O O . ALA B 2 138 ? 193.669 135.402 153.092 1.00 106.23 138 ALA B O 1
ATOM 2002 N N . VAL B 2 139 ? 191.794 134.162 153.221 1.00 111.37 139 VAL B N 1
ATOM 2003 C CA . VAL B 2 139 ? 191.988 133.877 154.646 1.00 111.37 139 VAL B CA 1
ATOM 2004 C C . VAL B 2 139 ? 193.091 132.838 154.804 1.00 111.37 139 VAL B C 1
ATOM 2005 O O . VAL B 2 139 ? 193.035 131.772 154.160 1.00 111.37 139 VAL B O 1
ATOM 2009 N N . PRO B 2 140 ? 194.112 133.082 155.637 1.00 117.69 140 PRO B N 1
ATOM 2010 C CA . PRO B 2 140 ? 195.189 132.112 155.840 1.00 117.69 140 PRO B CA 1
ATOM 2011 C C . PRO B 2 140 ? 194.829 131.063 156.884 1.00 117.69 140 PRO B C 1
ATOM 2012 O O . PRO B 2 140 ? 193.748 131.155 157.464 1.00 117.69 140 PRO B O 1
ATOM 2016 N N . LEU C 3 5 ? 176.700 110.351 133.086 1.00 101.63 5 LEU C N 1
ATOM 2017 C CA . LEU C 3 5 ? 175.338 110.303 133.606 1.00 101.63 5 LEU C CA 1
ATOM 2018 C C . LEU C 3 5 ? 175.284 110.743 135.064 1.00 101.63 5 LEU C C 1
ATOM 2019 O O . LEU C 3 5 ? 174.571 110.151 135.873 1.00 101.63 5 LEU C O 1
ATOM 2024 N N . THR C 3 6 ? 176.041 111.787 135.396 1.00 109.85 6 THR C N 1
ATOM 2025 C CA . THR C 3 6 ? 176.094 112.305 136.754 1.00 109.85 6 THR C CA 1
ATOM 2026 C C . THR C 3 6 ? 176.145 113.824 136.717 1.00 109.85 6 THR C C 1
ATOM 2027 O O . THR C 3 6 ? 176.960 114.408 135.999 1.00 109.85 6 THR C O 1
ATOM 2031 N N . GLY C 3 7 ? 175.272 114.458 137.497 1.00 107.49 7 GLY C N 1
ATOM 2032 C CA . GLY C 3 7 ? 175.238 115.904 137.574 1.00 107.49 7 GLY C CA 1
ATOM 2033 C C . GLY C 3 7 ? 175.656 116.432 138.930 1.00 107.49 7 GLY C C 1
ATOM 2034 O O . GLY C 3 7 ? 175.029 116.120 139.946 1.00 107.49 7 GLY C O 1
ATOM 2035 N N . THR C 3 8 ? 176.715 117.235 138.957 1.00 106.20 8 THR C N 1
ATOM 2036 C CA . THR C 3 8 ? 177.228 117.772 140.205 1.00 106.20 8 THR C CA 1
ATOM 2037 C C . THR C 3 8 ? 176.456 119.023 140.619 1.00 106.20 8 THR C C 1
ATOM 2038 O O . THR C 3 8 ? 175.727 119.629 139.830 1.00 106.20 8 THR C O 1
ATOM 2042 N N . THR C 3 9 ? 176.627 119.403 141.883 1.00 102.36 9 THR C N 1
ATOM 2043 C CA . THR C 3 9 ? 175.995 120.594 142.418 1.00 102.36 9 THR C CA 1
ATOM 2044 C C . THR C 3 9 ? 176.640 121.838 141.813 1.00 102.36 9 THR C C 1
ATOM 2045 O O . THR C 3 9 ? 177.794 121.805 141.383 1.00 102.36 9 THR C O 1
ATOM 2049 N N . PRO C 3 10 ? 175.905 122.954 141.751 1.00 100.51 10 PRO C N 1
ATOM 2050 C CA . PRO C 3 10 ? 176.484 124.168 141.144 1.00 100.51 10 PRO C CA 1
ATOM 2051 C C . PRO C 3 10 ? 177.751 124.648 141.830 1.00 100.51 10 PRO C C 1
ATOM 2052 O O . PRO C 3 10 ? 178.682 125.108 141.156 1.00 100.51 10 PRO C O 1
ATOM 2056 N N . ALA C 3 11 ? 177.814 124.557 143.159 1.00 102.58 11 ALA C N 1
ATOM 2057 C CA . ALA C 3 11 ? 178.994 125.030 143.876 1.00 102.58 11 ALA C CA 1
ATOM 2058 C C . ALA C 3 11 ? 180.206 124.156 143.580 1.00 102.58 11 ALA C C 1
ATOM 2059 O O . ALA C 3 11 ? 181.293 124.664 143.283 1.00 102.58 11 ALA C O 1
ATOM 2061 N N . ALA C 3 12 ? 180.037 122.834 143.658 1.00 101.28 12 ALA C N 1
ATOM 2062 C CA . ALA C 3 12 ? 181.153 121.930 143.408 1.00 101.28 12 ALA C CA 1
ATOM 2063 C C . ALA C 3 12 ? 181.583 121.969 141.949 1.00 101.28 12 ALA C C 1
ATOM 2064 O O . ALA C 3 12 ? 182.780 121.914 141.645 1.00 101.28 12 ALA C O 1
ATOM 2066 N N . GLY C 3 13 ? 180.620 122.068 141.031 1.00 101.73 13 GLY C N 1
ATOM 2067 C CA . GLY C 3 13 ? 180.931 122.031 139.614 1.00 101.73 13 GLY C CA 1
ATOM 2068 C C . GLY C 3 13 ? 181.752 123.205 139.127 1.00 101.73 13 GLY C C 1
ATOM 2069 O O . GLY C 3 13 ? 182.330 123.136 138.038 1.00 101.73 13 GLY C O 1
ATOM 2070 N N . GLY C 3 14 ? 181.822 124.281 139.906 1.00 103.79 14 GLY C N 1
ATOM 2071 C CA . GLY C 3 14 ? 182.573 125.454 139.518 1.00 103.79 14 GLY C CA 1
ATOM 2072 C C . GLY C 3 14 ? 181.769 126.529 138.825 1.00 103.79 14 GLY C C 1
ATOM 2073 O O . GLY C 3 14 ? 182.359 127.500 138.334 1.00 103.79 14 GLY C O 1
ATOM 2074 N N . TYR C 3 15 ? 180.444 126.394 138.770 1.00 103.42 15 TYR C N 1
ATOM 2075 C CA . TYR C 3 15 ? 179.610 127.381 138.102 1.00 103.42 15 TYR C CA 1
ATOM 2076 C C . TYR C 3 15 ? 179.565 128.711 138.840 1.00 103.42 15 TYR C C 1
ATOM 2077 O O . TYR C 3 15 ? 179.075 129.694 138.276 1.00 103.42 15 TYR C O 1
ATOM 2086 N N . THR C 3 16 ? 180.057 128.766 140.076 1.00 99.99 16 THR C N 1
ATOM 2087 C CA . THR C 3 16 ? 180.042 129.998 140.852 1.00 99.99 16 THR C CA 1
ATOM 2088 C C . THR C 3 16 ? 181.448 130.351 141.315 1.00 99.99 16 THR C C 1
ATOM 2089 O O . THR C 3 16 ? 181.660 130.671 142.488 1.00 99.99 16 THR C O 1
ATOM 2093 N N . THR C 3 17 ? 182.412 130.289 140.403 1.00 97.76 17 THR C N 1
ATOM 2094 C CA . THR C 3 17 ? 183.805 130.586 140.705 1.00 97.76 17 THR C CA 1
ATOM 2095 C C . THR C 3 17 ? 184.100 132.033 140.339 1.00 97.76 17 THR C C 1
ATOM 2096 O O . THR C 3 17 ? 183.869 132.448 139.199 1.00 97.76 17 THR C O 1
ATOM 2100 N N . VAL C 3 18 ? 184.604 132.795 141.307 1.00 95.17 18 VAL C N 1
ATOM 2101 C CA . VAL C 3 18 ? 184.923 134.203 141.115 1.00 95.17 18 VAL C CA 1
ATOM 2102 C C . VAL C 3 18 ? 186.281 134.490 141.737 1.00 95.17 18 VAL C C 1
ATOM 2103 O O . VAL C 3 18 ? 186.765 133.742 142.592 1.00 95.17 18 VAL C O 1
ATOM 2107 N N . ASP C 3 19 ? 186.897 135.586 141.301 1.00 95.53 19 ASP C N 1
ATOM 2108 C CA . ASP C 3 19 ? 188.175 136.022 141.853 1.00 95.53 19 ASP C CA 1
ATOM 2109 C C . ASP C 3 19 ? 188.353 137.499 141.547 1.00 95.53 19 ASP C C 1
ATOM 2110 O O . ASP C 3 19 ? 188.450 137.883 140.378 1.00 95.53 19 ASP C O 1
ATOM 2115 N N . ASN C 3 20 ? 188.408 138.322 142.596 1.00 94.36 20 ASN C N 1
ATOM 2116 C CA . ASN C 3 20 ? 188.571 139.758 142.409 1.00 94.36 20 ASN C CA 1
ATOM 2117 C C . ASN C 3 20 ? 189.970 140.130 141.940 1.00 94.36 20 ASN C C 1
ATOM 2118 O O . ASN C 3 20 ? 190.187 141.276 141.533 1.00 94.36 20 ASN C O 1
ATOM 2123 N N . ARG C 3 21 ? 190.922 139.198 141.997 1.00 93.07 21 ARG C N 1
ATOM 2124 C CA . ARG C 3 21 ? 192.286 139.508 141.582 1.00 93.07 21 ARG C CA 1
ATOM 2125 C C . ARG C 3 21 ? 192.351 139.842 140.097 1.00 93.07 21 ARG C C 1
ATOM 2126 O O . ARG C 3 21 ? 193.226 140.598 139.661 1.00 93.07 21 ARG C O 1
ATOM 2134 N N . LEU C 3 22 ? 191.430 139.292 139.305 1.00 92.16 22 LEU C N 1
ATOM 2135 C CA . LEU C 3 22 ? 191.417 139.548 137.871 1.00 92.16 22 LEU C CA 1
ATOM 2136 C C . LEU C 3 22 ? 190.759 140.872 137.508 1.00 92.16 22 LEU C C 1
ATOM 2137 O O . LEU C 3 22 ? 190.755 141.234 136.327 1.00 92.16 22 LEU C O 1
ATOM 2142 N N . GLN C 3 23 ? 190.198 141.589 138.478 1.00 94.28 23 GLN C N 1
ATOM 2143 C CA . GLN C 3 23 ? 189.558 142.863 138.186 1.00 94.28 23 GLN C CA 1
ATOM 2144 C C . GLN C 3 23 ? 190.578 143.868 137.666 1.00 94.28 23 GLN C C 1
ATOM 2145 O O . GLN C 3 23 ? 191.738 143.887 138.086 1.00 94.28 23 GLN C O 1
ATOM 2151 N N . GLY C 3 24 ? 190.132 144.710 136.744 1.00 92.58 24 GLY C N 1
ATOM 2152 C CA . GLY C 3 24 ? 190.986 145.683 136.099 1.00 92.58 24 GLY C CA 1
ATOM 2153 C C . GLY C 3 24 ? 191.131 146.955 136.904 1.00 92.58 24 GLY C C 1
ATOM 2154 O O . GLY C 3 24 ? 191.035 146.965 138.133 1.00 92.58 24 GLY C O 1
ATOM 2155 N N . GLY C 3 25 ? 191.369 148.049 136.188 1.00 89.84 25 GLY C N 1
ATOM 2156 C CA . GLY C 3 25 ? 191.575 149.335 136.821 1.00 89.84 25 GLY C CA 1
ATOM 2157 C C . GLY C 3 25 ? 190.303 150.135 136.997 1.00 89.84 25 GLY C C 1
ATOM 2158 O O . GLY C 3 25 ? 190.356 151.351 137.200 1.00 89.84 25 GLY C O 1
ATOM 2159 N N . HIS C 3 26 ? 189.149 149.469 136.919 1.00 90.71 26 HIS C N 1
ATOM 2160 C CA . HIS C 3 26 ? 187.883 150.164 137.109 1.00 90.71 26 HIS C CA 1
ATOM 2161 C C . HIS C 3 26 ? 187.663 150.594 138.552 1.00 90.71 26 HIS C C 1
ATOM 2162 O O . HIS C 3 26 ? 186.714 151.339 138.819 1.00 90.71 26 HIS C O 1
ATOM 2169 N N . ARG C 3 27 ? 188.501 150.139 139.482 1.00 90.78 27 ARG C N 1
ATOM 2170 C CA . ARG C 3 27 ? 188.498 150.638 140.858 1.00 90.78 27 ARG C CA 1
ATOM 2171 C C . ARG C 3 27 ? 189.948 150.742 141.316 1.00 90.78 27 ARG C C 1
ATOM 2172 O O . ARG C 3 27 ? 190.552 149.740 141.709 1.00 90.78 27 ARG C O 1
ATOM 2180 N N . THR C 3 28 ? 190.500 151.951 141.269 1.00 90.83 28 THR C N 1
ATOM 2181 C CA . THR C 3 28 ? 191.865 152.185 141.711 1.00 90.83 28 THR C CA 1
ATOM 2182 C C . THR C 3 28 ? 192.038 153.662 142.025 1.00 90.83 28 THR C C 1
ATOM 2183 O O . THR C 3 28 ? 191.209 154.500 141.662 1.00 90.83 28 THR C O 1
ATOM 2187 N N . GLY C 3 29 ? 193.133 153.974 142.711 1.00 88.78 29 GLY C N 1
ATOM 2188 C CA . GLY C 3 29 ? 193.416 155.341 143.090 1.00 88.78 29 GLY C CA 1
ATOM 2189 C C . GLY C 3 29 ? 194.647 155.911 142.420 1.00 88.78 29 GLY C C 1
ATOM 2190 O O . GLY C 3 29 ? 194.966 157.090 142.599 1.00 88.78 29 GLY C O 1
ATOM 2191 N N . LEU C 3 30 ? 195.347 155.087 141.645 1.00 88.81 30 LEU C N 1
ATOM 2192 C CA . LEU C 3 30 ? 196.554 155.502 140.940 1.00 88.81 30 LEU C CA 1
ATOM 2193 C C . LEU C 3 30 ? 196.299 155.443 139.443 1.00 88.81 30 LEU C C 1
ATOM 2194 O O . LEU C 3 30 ? 196.162 154.355 138.876 1.00 88.81 30 LEU C O 1
ATOM 2199 N N . ILE C 3 31 ? 196.238 156.613 138.806 1.00 87.05 31 ILE C N 1
ATOM 2200 C CA . ILE C 3 31 ? 196.102 156.721 137.361 1.00 87.05 31 ILE C CA 1
ATOM 2201 C C . ILE C 3 31 ? 197.057 157.798 136.868 1.00 87.05 31 ILE C C 1
ATOM 2202 O O . ILE C 3 31 ? 197.426 158.717 137.601 1.00 87.05 31 ILE C O 1
ATOM 2207 N N . ALA C 3 32 ? 197.456 157.676 135.604 1.00 88.98 32 ALA C N 1
ATOM 2208 C CA . ALA C 3 32 ? 198.387 158.621 135.005 1.00 88.98 32 ALA C CA 1
ATOM 2209 C C . ALA C 3 32 ? 198.385 158.428 133.498 1.00 88.98 32 ALA C C 1
ATOM 2210 O O . ALA C 3 32 ? 198.224 157.306 133.015 1.00 88.98 32 ALA C O 1
ATOM 2212 N N . VAL C 3 33 ? 198.561 159.524 132.765 1.00 91.24 33 VAL C N 1
ATOM 2213 C CA . VAL C 3 33 ? 198.623 159.502 131.309 1.00 91.24 33 VAL C CA 1
ATOM 2214 C C . VAL C 3 33 ? 199.847 160.296 130.873 1.00 91.24 33 VAL C C 1
ATOM 2215 O O . VAL C 3 33 ? 200.139 161.359 131.435 1.00 91.24 33 VAL C O 1
ATOM 2219 N N . ALA C 3 34 ? 200.570 159.772 129.889 1.00 93.01 34 ALA C N 1
ATOM 2220 C CA . ALA C 3 34 ? 201.763 160.413 129.357 1.00 93.01 34 ALA C CA 1
ATOM 2221 C C . ALA C 3 34 ? 201.654 160.525 127.844 1.00 93.01 34 ALA C C 1
ATOM 2222 O O . ALA C 3 34 ? 201.028 159.682 127.194 1.00 93.01 34 ALA C O 1
ATOM 2224 N N . PHE C 3 35 ? 202.268 161.564 127.283 1.00 94.05 35 PHE C N 1
ATOM 2225 C CA . PHE C 3 35 ? 202.137 161.828 125.859 1.00 94.05 35 PHE C CA 1
ATOM 2226 C C . PHE C 3 35 ? 203.420 162.438 125.321 1.00 94.05 35 PHE C C 1
ATOM 2227 O O . PHE C 3 35 ? 204.253 162.941 126.078 1.00 94.05 35 PHE C O 1
ATOM 2235 N N . ARG C 3 36 ? 203.564 162.387 124.000 1.00 95.80 36 ARG C N 1
ATOM 2236 C CA . ARG C 3 36 ? 204.680 163.008 123.298 1.00 95.80 36 ARG C CA 1
ATOM 2237 C C . ARG C 3 36 ? 204.306 163.120 121.826 1.00 95.80 36 ARG C C 1
ATOM 2238 O O . ARG C 3 36 ? 203.172 162.839 121.432 1.00 95.80 36 ARG C O 1
ATOM 2246 N N . ASP C 3 37 ? 205.269 163.539 121.012 1.00 105.82 37 ASP C N 1
ATOM 2247 C CA . ASP C 3 37 ? 205.054 163.641 119.575 1.00 105.82 37 ASP C CA 1
ATOM 2248 C C . ASP C 3 37 ? 205.280 162.279 118.923 1.00 105.82 37 ASP C C 1
ATOM 2249 O O . ASP C 3 37 ? 205.786 161.340 119.543 1.00 105.82 37 ASP C O 1
ATOM 2254 N N . ALA C 3 38 ? 204.908 162.163 117.651 1.00 104.41 38 ALA C N 1
ATOM 2255 C CA . ALA C 3 38 ? 205.094 160.941 116.879 1.00 104.41 38 ALA C CA 1
ATOM 2256 C C . ALA C 3 38 ? 205.906 161.276 115.639 1.00 104.41 38 ALA C C 1
ATOM 2257 O O . ALA C 3 38 ? 205.445 162.033 114.780 1.00 104.41 38 ALA C O 1
ATOM 2259 N N . LEU C 3 39 ? 207.109 160.711 115.544 1.00 108.83 39 LEU C N 1
ATOM 2260 C CA . LEU C 3 39 ? 208.022 160.999 114.447 1.00 108.83 39 LEU C CA 1
ATOM 2261 C C . LEU C 3 39 ? 208.354 159.766 113.616 1.00 108.83 39 LEU C C 1
ATOM 2262 O O . LEU C 3 39 ? 209.456 159.681 113.062 1.00 108.83 39 LEU C O 1
ATOM 2267 N N . GLY C 3 40 ? 207.437 158.808 113.519 1.00 108.54 40 GLY C N 1
ATOM 2268 C CA . GLY C 3 40 ? 207.659 157.639 112.692 1.00 108.54 40 GLY C CA 1
ATOM 2269 C C . GLY C 3 40 ? 208.657 156.659 113.272 1.00 108.54 40 GLY C C 1
ATOM 2270 O O . GLY C 3 40 ? 208.413 156.063 114.325 1.00 108.54 40 GLY C O 1
ATOM 2271 N N . THR C 3 41 ? 209.789 156.483 112.587 1.00 110.32 41 THR C N 1
ATOM 2272 C CA . THR C 3 41 ? 210.787 155.517 113.030 1.00 110.32 41 THR C CA 1
ATOM 2273 C C . THR C 3 41 ? 211.397 155.884 114.375 1.00 110.32 41 THR C C 1
ATOM 2274 O O . THR C 3 41 ? 211.614 154.996 115.207 1.00 110.32 41 THR C O 1
ATOM 2278 N N . SER C 3 42 ? 211.680 157.165 114.609 1.00 107.98 42 SER C N 1
ATOM 2279 C CA . SER C 3 42 ? 212.296 157.601 115.855 1.00 107.98 42 SER C CA 1
ATOM 2280 C C . SER C 3 42 ? 211.412 157.387 117.073 1.00 107.98 42 SER C C 1
ATOM 2281 O O . SER C 3 42 ? 211.936 157.263 118.185 1.00 107.98 42 SER C O 1
ATOM 2284 N N . THR C 3 43 ? 210.093 157.337 116.892 1.00 106.26 43 THR C N 1
ATOM 2285 C CA . THR C 3 43 ? 209.153 157.176 117.991 1.00 106.26 43 THR C CA 1
ATOM 2286 C C . THR C 3 43 ? 208.422 155.839 117.943 1.00 106.26 43 THR C C 1
ATOM 2287 O O . THR C 3 43 ? 207.319 155.723 118.487 1.00 106.26 43 THR C O 1
ATOM 2291 N N . ASN C 3 44 ? 209.005 154.833 117.294 1.00 100.71 44 ASN C N 1
ATOM 2292 C CA . ASN C 3 44 ? 208.358 153.532 117.211 1.00 100.71 44 ASN C CA 1
ATOM 2293 C C . ASN C 3 44 ? 208.265 152.898 118.593 1.00 100.71 44 ASN C C 1
ATOM 2294 O O . ASN C 3 44 ? 209.232 152.891 119.359 1.00 100.71 44 ASN C O 1
ATOM 2299 N N . ILE C 3 45 ? 207.086 152.365 118.910 1.00 98.79 45 ILE C N 1
ATOM 2300 C CA . ILE C 3 45 ? 206.828 151.762 120.213 1.00 98.79 45 ILE C CA 1
ATOM 2301 C C . ILE C 3 45 ? 206.234 150.370 120.040 1.00 98.79 45 ILE C C 1
ATOM 2302 O O . ILE C 3 45 ? 205.562 149.855 120.941 1.00 98.79 45 ILE C O 1
ATOM 2307 N N . SER C 3 46 ? 206.482 149.750 118.893 1.00 97.78 46 SER C N 1
ATOM 2308 C CA . SER C 3 46 ? 205.950 148.418 118.648 1.00 97.78 46 SER C CA 1
ATOM 2309 C C . SER C 3 46 ? 206.537 147.429 119.653 1.00 97.78 46 SER C C 1
ATOM 2310 O O . SER C 3 46 ? 207.735 147.485 119.954 1.00 97.78 46 SER C O 1
ATOM 2313 N N . PRO C 3 47 ? 205.726 146.518 120.194 1.00 98.35 47 PRO C N 1
ATOM 2314 C CA . PRO C 3 47 ? 206.227 145.667 121.286 1.00 98.35 47 PRO C CA 1
ATOM 2315 C C . PRO C 3 47 ? 207.132 144.535 120.831 1.00 98.35 47 PRO C C 1
ATOM 2316 O O . PRO C 3 47 ? 207.938 144.046 121.632 1.00 98.35 47 PRO C O 1
ATOM 2320 N N . HIS C 3 48 ? 207.031 144.093 119.579 1.00 101.95 48 HIS C N 1
ATOM 2321 C CA . HIS C 3 48 ? 207.741 142.897 119.146 1.00 101.95 48 HIS C CA 1
ATOM 2322 C C . HIS C 3 48 ? 208.451 143.147 117.824 1.00 101.95 48 HIS C C 1
ATOM 2323 O O . HIS C 3 48 ? 208.203 144.136 117.129 1.00 101.95 48 HIS C O 1
ATOM 2330 N N . ASN C 3 49 ? 209.353 142.227 117.489 1.00 106.84 49 ASN C N 1
ATOM 2331 C CA . ASN C 3 49 ? 210.085 142.235 116.234 1.00 106.84 49 ASN C CA 1
ATOM 2332 C C . ASN C 3 49 ? 209.415 141.293 115.239 1.00 106.84 49 ASN C C 1
ATOM 2333 O O . ASN C 3 49 ? 208.369 140.699 115.509 1.00 106.84 49 ASN C O 1
ATOM 2338 N N . ALA C 3 50 ? 210.032 141.158 114.064 1.00 106.96 50 ALA C N 1
ATOM 2339 C CA . ALA C 3 50 ? 209.515 140.237 113.057 1.00 106.96 50 ALA C CA 1
ATOM 2340 C C . ALA C 3 50 ? 209.577 138.796 113.550 1.00 106.96 50 ALA C C 1
ATOM 2341 O O . ALA C 3 50 ? 208.625 138.027 113.380 1.00 106.96 50 ALA C O 1
ATOM 2343 N N . ASN C 3 51 ? 210.697 138.413 114.167 1.00 108.73 51 ASN C N 1
ATOM 2344 C CA . ASN C 3 51 ? 210.837 137.048 114.661 1.00 108.73 51 ASN C CA 1
ATOM 2345 C C . ASN C 3 51 ? 209.919 136.781 115.845 1.00 108.73 51 ASN C C 1
ATOM 2346 O O . ASN C 3 51 ? 209.419 135.661 116.003 1.00 108.73 51 ASN C O 1
ATOM 2351 N N . GLY C 3 52 ? 209.687 137.787 116.684 1.00 108.95 52 GLY C N 1
ATOM 2352 C CA . GLY C 3 52 ? 208.887 137.638 117.882 1.00 108.95 52 GLY C CA 1
ATOM 2353 C C . GLY C 3 52 ? 209.583 138.064 119.155 1.00 108.95 52 GLY C C 1
ATOM 2354 O O . GLY C 3 52 ? 208.995 137.931 120.236 1.00 108.95 52 GLY C O 1
ATOM 2355 N N . SER C 3 53 ? 210.814 138.561 119.068 1.00 107.54 53 SER C N 1
ATOM 2356 C CA . SER C 3 53 ? 211.512 139.038 120.253 1.00 107.54 53 SER C CA 1
ATOM 2357 C C . SER C 3 53 ? 210.871 140.320 120.766 1.00 107.54 53 SER C C 1
ATOM 2358 O O . SER C 3 53 ? 210.249 141.070 120.010 1.00 107.54 53 SER C O 1
ATOM 2361 N N . VAL C 3 54 ? 211.024 140.569 122.068 1.00 103.65 54 VAL C N 1
ATOM 2362 C CA . VAL C 3 54 ? 210.475 141.781 122.661 1.00 103.65 54 VAL C CA 1
ATOM 2363 C C . VAL C 3 54 ? 211.235 142.990 122.139 1.00 103.65 54 VAL C C 1
ATOM 2364 O O . VAL C 3 54 ? 212.465 143.068 122.249 1.00 103.65 54 VAL C O 1
ATOM 2368 N N . ARG C 3 55 ? 210.503 143.944 121.569 1.00 100.60 55 ARG C N 1
ATOM 2369 C CA . ARG C 3 55 ? 211.118 145.152 121.037 1.00 100.60 55 ARG C CA 1
ATOM 2370 C C . ARG C 3 55 ? 211.116 146.268 122.071 1.00 100.60 55 ARG C C 1
ATOM 2371 O O . ARG C 3 55 ? 212.177 146.765 122.461 1.00 100.60 55 ARG C O 1
ATOM 2379 N N . TRP C 3 56 ? 209.930 146.667 122.520 1.00 95.72 56 TRP C N 1
ATOM 2380 C CA . TRP C 3 56 ? 209.778 147.748 123.478 1.00 95.72 56 TRP C CA 1
ATOM 2381 C C . TRP C 3 56 ? 208.670 147.404 124.461 1.00 95.72 56 TRP C C 1
ATOM 2382 O O . TRP C 3 56 ? 207.706 146.715 124.116 1.00 95.72 56 TRP C O 1
ATOM 2393 N N . SER C 3 57 ? 208.816 147.893 125.695 1.00 94.35 57 SER C N 1
ATOM 2394 C CA . SER C 3 57 ? 207.826 147.641 126.731 1.00 94.35 57 SER C CA 1
ATOM 2395 C C . SER C 3 57 ? 207.993 148.668 127.833 1.00 94.35 57 SER C C 1
ATOM 2396 O O . SER C 3 57 ? 209.133 148.961 128.218 1.00 94.35 57 SER C O 1
ATOM 2399 N N . PRO C 3 58 ? 206.903 149.230 128.364 1.00 95.74 58 PRO C N 1
ATOM 2400 C CA . PRO C 3 58 ? 207.031 150.182 129.476 1.00 95.74 58 PRO C CA 1
ATOM 2401 C C . PRO C 3 58 ? 207.540 149.554 130.758 1.00 95.74 58 PRO C C 1
ATOM 2402 O O . PRO C 3 58 ? 207.976 150.289 131.654 1.00 95.74 58 PRO C O 1
ATOM 2406 N N . LEU C 3 59 ? 207.492 148.233 130.880 1.00 97.02 59 LEU C N 1
ATOM 2407 C CA . LEU C 3 59 ? 207.956 147.549 132.076 1.00 97.02 59 LEU C CA 1
ATOM 2408 C C . LEU C 3 59 ? 209.430 147.195 131.941 1.00 97.02 59 LEU C C 1
ATOM 2409 O O . LEU C 3 59 ? 209.884 146.768 130.876 1.00 97.02 59 LEU C O 1
ATOM 2414 N N . ALA C 3 60 ? 210.175 147.380 133.026 1.00 99.23 60 ALA C N 1
ATOM 2415 C CA . ALA C 3 60 ? 211.584 147.033 133.038 1.00 99.23 60 ALA C CA 1
ATOM 2416 C C . ALA C 3 60 ? 211.759 145.517 133.088 1.00 99.23 60 ALA C C 1
ATOM 2417 O O . ALA C 3 60 ? 210.810 144.759 133.304 1.00 99.23 60 ALA C O 1
ATOM 2419 N N . GLN C 3 61 ? 213.001 145.077 132.875 1.00 102.34 61 GLN C N 1
ATOM 2420 C CA . GLN C 3 61 ? 213.296 143.649 132.914 1.00 102.34 61 GLN C CA 1
ATOM 2421 C C . GLN C 3 61 ? 213.041 143.071 134.300 1.00 102.34 61 GLN C C 1
ATOM 2422 O O . GLN C 3 61 ? 212.541 141.948 134.431 1.00 102.34 61 GLN C O 1
ATOM 2428 N N . ASP C 3 62 ? 213.383 143.825 135.346 1.00 108.54 62 ASP C N 1
ATOM 2429 C CA . ASP C 3 62 ? 213.171 143.365 136.713 1.00 108.54 62 ASP C CA 1
ATOM 2430 C C . ASP C 3 62 ? 211.694 143.216 137.054 1.00 108.54 62 ASP C C 1
ATOM 2431 O O . ASP C 3 62 ? 211.361 142.540 138.033 1.00 108.54 62 ASP C O 1
ATOM 2436 N N . GLY C 3 63 ? 210.805 143.815 136.267 1.00 102.39 63 GLY C N 1
ATOM 2437 C CA . GLY C 3 63 ? 209.389 143.819 136.557 1.00 102.39 63 GLY C CA 1
ATOM 2438 C C . GLY C 3 63 ? 208.864 145.127 137.105 1.00 102.39 63 GLY C C 1
ATOM 2439 O O . GLY C 3 63 ? 207.643 145.300 137.186 1.00 102.39 63 GLY C O 1
ATOM 2440 N N . GLN C 3 64 ? 209.745 146.045 137.488 1.00 100.28 64 GLN C N 1
ATOM 2441 C CA . GLN C 3 64 ? 209.324 147.364 137.926 1.00 100.28 64 GLN C CA 1
ATOM 2442 C C . GLN C 3 64 ? 209.076 148.266 136.721 1.00 100.28 64 GLN C C 1
ATOM 2443 O O . GLN C 3 64 ? 209.302 147.890 135.568 1.00 100.28 64 GLN C O 1
ATOM 2449 N N . LEU C 3 65 ? 208.593 149.471 136.998 1.00 95.28 65 LEU C N 1
ATOM 2450 C CA . LEU C 3 65 ? 208.445 150.463 135.949 1.00 95.28 65 LEU C CA 1
ATOM 2451 C C . LEU C 3 65 ? 209.787 151.121 135.648 1.00 95.28 65 LEU C C 1
ATOM 2452 O O . LEU C 3 65 ? 210.711 151.117 136.465 1.00 95.28 65 LEU C O 1
ATOM 2457 N N . ARG C 3 66 ? 209.884 151.692 134.452 1.00 97.02 66 ARG C N 1
ATOM 2458 C CA . ARG C 3 66 ? 211.081 152.412 134.057 1.00 97.02 66 ARG C CA 1
ATOM 2459 C C . ARG C 3 66 ? 211.087 153.799 134.697 1.00 97.02 66 ARG C C 1
ATOM 2460 O O . ARG C 3 66 ? 210.061 154.304 135.161 1.00 97.02 66 ARG C O 1
ATOM 2468 N N . ASP C 3 67 ? 212.260 154.426 134.722 1.00 101.16 67 ASP C N 1
ATOM 2469 C CA . ASP C 3 67 ? 212.407 155.734 135.348 1.00 101.16 67 ASP C CA 1
ATOM 2470 C C . ASP C 3 67 ? 212.864 156.769 134.330 1.00 101.16 67 ASP C C 1
ATOM 2471 O O . ASP C 3 67 ? 212.598 157.965 134.483 1.00 101.16 67 ASP C O 1
ATOM 2476 N N . ASP C 3 68 ? 213.553 156.313 133.285 1.00 103.46 68 ASP C N 1
ATOM 2477 C CA . ASP C 3 68 ? 214.012 157.204 132.228 1.00 103.46 68 ASP C CA 1
ATOM 2478 C C . ASP C 3 68 ? 212.895 157.625 131.287 1.00 103.46 68 ASP C C 1
ATOM 2479 O O . ASP C 3 68 ? 213.184 158.179 130.223 1.00 103.46 68 ASP C O 1
ATOM 2484 N N . LEU C 3 69 ? 211.636 157.366 131.637 1.00 100.14 69 LEU C N 1
ATOM 2485 C CA . LEU C 3 69 ? 210.545 157.605 130.699 1.00 100.14 69 LEU C CA 1
ATOM 2486 C C . LEU C 3 69 ? 210.251 159.094 130.553 1.00 100.14 69 LEU C C 1
ATOM 2487 O O . LEU C 3 69 ? 209.965 159.576 129.452 1.00 100.14 69 LEU C O 1
ATOM 2492 N N . PHE C 3 70 ? 210.320 159.840 131.651 1.00 98.14 70 PHE C N 1
ATOM 2493 C CA . PHE C 3 70 ? 209.860 161.219 131.650 1.00 98.14 70 PHE C CA 1
ATOM 2494 C C . PHE C 3 70 ? 210.984 162.179 131.269 1.00 98.14 70 PHE C C 1
ATOM 2495 O O . PHE C 3 70 ? 212.169 161.839 131.282 1.00 98.14 70 PHE C O 1
ATOM 2503 N N . ALA C 3 71 ? 210.588 163.405 130.928 1.00 97.63 71 ALA C N 1
ATOM 2504 C CA . ALA C 3 71 ? 211.530 164.434 130.508 1.00 97.63 71 ALA C CA 1
ATOM 2505 C C . ALA C 3 71 ? 211.684 165.504 131.580 1.00 97.63 71 ALA C C 1
ATOM 2506 O O . ALA C 3 71 ? 212.786 166.011 131.805 1.00 97.63 71 ALA C O 1
ATOM 2508 N N . HIS C 3 72 ? 210.584 165.870 132.231 1.00 98.95 72 HIS C N 1
ATOM 2509 C CA . HIS C 3 72 ? 210.644 166.839 133.317 1.00 98.95 72 HIS C CA 1
ATOM 2510 C C . H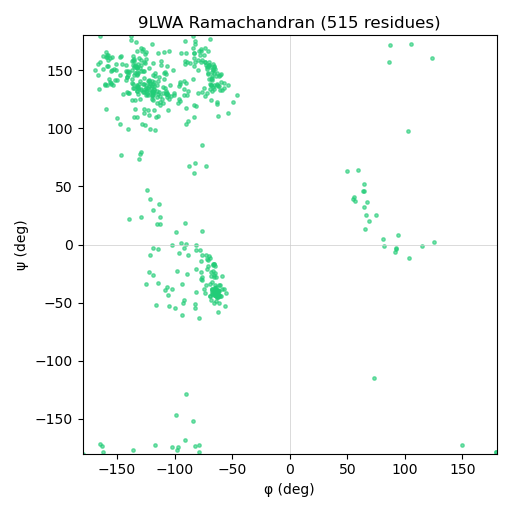IS C 3 72 ? 210.442 166.146 134.656 1.00 98.95 72 HIS C C 1
ATOM 2511 O O . HIS C 3 72 ? 209.703 165.163 134.755 1.00 98.95 72 HIS C O 1
ATOM 2518 N N . ARG C 3 73 ? 211.101 166.663 135.689 1.00 104.17 73 ARG C N 1
ATOM 2519 C CA . ARG C 3 73 ? 210.923 166.166 137.044 1.00 104.17 73 ARG C CA 1
ATOM 2520 C C . ARG C 3 73 ? 210.721 167.336 137.993 1.00 104.17 73 ARG C C 1
ATOM 2521 O O . ARG C 3 73 ? 211.190 168.449 137.744 1.00 104.17 73 ARG C O 1
ATOM 2529 N N . LEU C 3 74 ? 210.013 167.070 139.085 1.00 103.50 74 LEU C N 1
ATOM 2530 C CA . LEU C 3 74 ? 209.767 168.052 140.132 1.00 103.50 74 LEU C CA 1
ATOM 2531 C C . LEU C 3 74 ? 210.563 167.650 141.365 1.00 103.50 74 LEU C C 1
ATOM 2532 O O . LEU C 3 74 ? 210.377 166.549 141.894 1.00 103.50 74 LEU C O 1
ATOM 2537 N N . GLU C 3 75 ? 211.444 168.537 141.818 1.00 110.76 75 GLU C N 1
ATOM 2538 C CA . GLU C 3 75 ? 212.279 168.264 142.978 1.00 110.76 75 GLU C CA 1
ATOM 2539 C C . GLU C 3 75 ? 212.326 169.491 143.872 1.00 110.76 75 GLU C C 1
ATOM 2540 O O . GLU C 3 75 ? 212.689 170.582 143.422 1.00 110.76 75 GLU C O 1
ATOM 2546 N N . ASN C 3 76 ? 211.960 169.300 145.139 1.00 109.37 76 ASN C N 1
ATOM 2547 C CA . ASN C 3 76 ? 211.967 170.369 146.137 1.00 109.37 76 ASN C CA 1
ATOM 2548 C C . ASN C 3 76 ? 211.138 171.562 145.674 1.00 109.37 76 ASN C C 1
ATOM 2549 O O . ASN C 3 76 ? 211.503 172.721 145.883 1.00 109.37 76 ASN C O 1
ATOM 2554 N N . GLY C 3 77 ? 210.008 171.274 145.033 1.00 109.19 77 GLY C N 1
ATOM 2555 C CA . GLY C 3 77 ? 209.135 172.326 144.55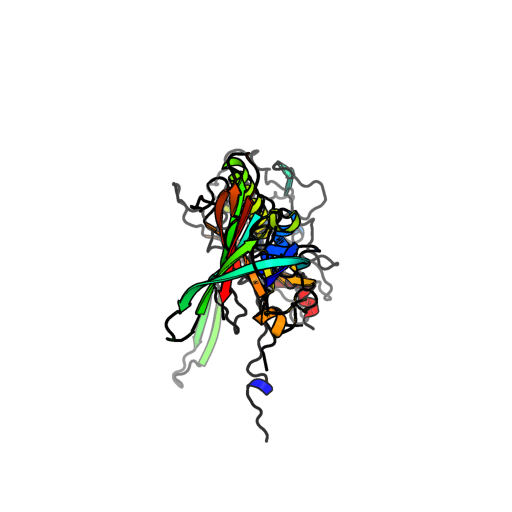7 1.00 109.19 77 GLY C CA 1
ATOM 2556 C C . GLY C 3 77 ? 209.687 173.139 143.411 1.00 109.19 77 GLY C C 1
ATOM 2557 O O . GLY C 3 77 ? 209.227 174.260 143.183 1.00 109.19 77 GLY C O 1
ATOM 2558 N N . VAL C 3 78 ? 210.664 172.608 142.680 1.00 104.59 78 VAL C N 1
ATOM 2559 C CA . VAL C 3 78 ? 211.287 173.308 141.565 1.00 104.59 78 VAL C CA 1
ATOM 2560 C C . VAL C 3 78 ? 211.171 172.435 140.325 1.00 104.59 78 VAL C C 1
ATOM 2561 O O . VAL C 3 78 ? 211.462 171.235 140.377 1.00 104.59 78 VAL C O 1
ATOM 2565 N N . TRP C 3 79 ? 210.742 173.034 139.217 1.00 99.84 79 TRP C N 1
ATOM 2566 C CA . TRP C 3 79 ? 210.613 172.327 137.944 1.00 99.84 79 TRP C CA 1
ATOM 2567 C C . TRP C 3 79 ? 211.952 172.418 137.225 1.00 99.84 79 TRP C C 1
ATOM 2568 O O . TRP C 3 79 ? 212.330 173.464 136.698 1.00 99.84 79 TRP C O 1
ATOM 2579 N N . VAL C 3 80 ? 212.679 171.306 137.201 1.00 101.13 80 VAL C N 1
ATOM 2580 C CA . VAL C 3 80 ? 214.000 171.239 136.589 1.00 101.13 80 VAL C CA 1
ATOM 2581 C C . VAL C 3 80 ? 213.987 170.165 135.510 1.00 101.13 80 VAL C C 1
ATOM 2582 O O . VAL C 3 80 ? 213.351 169.116 135.666 1.00 101.13 80 VAL C O 1
ATOM 2586 N N . GLU C 3 81 ? 214.664 170.445 134.399 1.00 103.63 81 GLU C N 1
ATOM 2587 C CA . GLU C 3 81 ? 214.751 169.471 133.320 1.00 103.63 81 GLU C CA 1
ATOM 2588 C C . GLU C 3 81 ? 215.638 168.304 133.729 1.00 103.63 81 GLU C C 1
ATOM 2589 O O . GLU C 3 81 ? 216.597 168.464 134.489 1.00 103.63 81 GLU C O 1
ATOM 2595 N N . ASN C 3 82 ? 215.308 167.120 133.223 1.00 104.82 82 ASN C N 1
ATOM 2596 C CA . ASN C 3 82 ? 216.073 165.925 133.549 1.00 104.82 82 ASN C CA 1
ATOM 2597 C C . ASN C 3 82 ? 217.388 165.918 132.783 1.00 104.82 82 ASN C C 1
ATOM 2598 O O . ASN C 3 82 ? 217.410 166.126 131.566 1.00 104.82 82 ASN C O 1
ATOM 2603 N N . THR C 3 83 ? 218.485 165.675 133.498 1.00 109.11 83 THR C N 1
ATOM 2604 C CA . THR C 3 83 ? 219.805 165.591 132.887 1.00 109.11 83 THR C CA 1
ATOM 2605 C C . THR C 3 83 ? 220.159 164.184 132.427 1.00 109.11 83 THR C C 1
ATOM 2606 O O . THR C 3 83 ? 220.980 164.035 131.516 1.00 109.11 83 THR C O 1
ATOM 2610 N N . ASN C 3 84 ? 219.566 163.159 133.029 1.00 108.48 84 ASN C N 1
ATOM 2611 C CA . ASN C 3 84 ? 219.838 161.794 132.619 1.00 108.48 84 ASN C CA 1
ATOM 2612 C C . ASN C 3 84 ? 219.222 161.525 131.247 1.00 108.48 84 ASN C C 1
ATOM 2613 O O . ASN C 3 84 ? 218.294 162.223 130.828 1.00 108.48 84 ASN C O 1
ATOM 2618 N N . PRO C 3 85 ? 219.732 160.534 130.517 1.00 105.83 85 PRO C N 1
ATOM 2619 C CA . PRO C 3 85 ? 219.118 160.183 129.232 1.00 105.83 85 PRO C CA 1
ATOM 2620 C C . PRO C 3 85 ? 217.679 159.733 129.419 1.00 105.83 85 PRO C C 1
ATOM 2621 O O . PRO C 3 85 ? 217.326 159.104 130.419 1.00 105.83 85 PRO C O 1
ATOM 2625 N N . ASN C 3 86 ? 216.842 160.067 128.441 1.00 101.05 86 ASN C N 1
ATOM 2626 C CA . ASN C 3 86 ? 215.426 159.742 128.529 1.00 101.05 86 ASN C CA 1
ATOM 2627 C C . ASN C 3 86 ? 214.827 159.727 127.132 1.00 101.05 86 ASN C C 1
ATOM 2628 O O . ASN C 3 86 ? 215.331 160.392 126.222 1.00 101.05 86 ASN C O 1
ATOM 2633 N N . GLU C 3 87 ? 213.753 158.952 126.970 1.00 103.34 87 GLU C N 1
ATOM 2634 C CA . GLU C 3 87 ? 213.001 158.990 125.720 1.00 103.34 87 GLU C CA 1
ATOM 2635 C C . GLU C 3 87 ? 212.324 160.341 125.536 1.00 103.34 87 GLU C C 1
ATOM 2636 O O . GLU C 3 87 ? 212.310 160.897 124.432 1.00 103.34 87 GLU C O 1
ATOM 2642 N N . GLY C 3 88 ? 211.756 160.880 126.608 1.00 97.07 88 GLY C N 1
ATOM 2643 C CA . GLY C 3 88 ? 211.064 162.150 126.552 1.00 97.07 88 GLY C CA 1
ATOM 2644 C C . GLY C 3 88 ? 209.561 161.981 126.533 1.00 97.07 88 GLY C C 1
ATOM 2645 O O . GLY C 3 88 ? 208.967 161.729 125.481 1.00 97.07 88 GLY C O 1
ATOM 2646 N N . TRP C 3 89 ? 208.934 162.120 127.698 1.00 96.18 89 TRP C N 1
ATOM 2647 C CA . TRP C 3 89 ? 207.489 161.997 127.821 1.00 96.18 89 TRP C CA 1
ATOM 2648 C C . TRP C 3 89 ? 207.011 163.033 128.824 1.00 96.18 89 TRP C C 1
ATOM 2649 O O . TRP C 3 89 ? 207.742 163.372 129.759 1.00 96.18 89 TRP C O 1
ATOM 2660 N N . TYR C 3 90 ? 205.794 163.524 128.631 1.00 94.45 90 TYR C N 1
ATOM 2661 C CA . TYR C 3 90 ? 205.214 164.510 129.527 1.00 94.45 90 TYR C CA 1
ATOM 2662 C C . TYR C 3 90 ? 204.007 163.923 130.244 1.00 94.45 90 TYR C C 1
ATOM 2663 O O . TYR C 3 90 ? 203.212 163.184 129.660 1.00 94.45 90 TYR C O 1
ATOM 2672 N N . LEU C 3 91 ? 203.874 164.265 131.522 1.00 91.52 91 LEU C N 1
ATOM 2673 C CA . LEU C 3 91 ? 202.872 163.677 132.398 1.00 91.52 91 LEU C CA 1
ATOM 2674 C C . LEU C 3 91 ? 201.805 164.708 132.731 1.00 91.52 91 LEU C C 1
ATOM 2675 O O . LEU C 3 91 ? 202.126 165.833 133.125 1.00 91.52 91 LEU C O 1
ATOM 2680 N N . ALA C 3 92 ? 200.542 164.324 132.567 1.00 92.75 92 ALA C N 1
ATOM 2681 C CA . ALA C 3 92 ? 199.440 165.180 132.972 1.00 92.75 92 ALA C CA 1
ATOM 2682 C C . ALA C 3 92 ? 199.267 165.140 134.488 1.00 92.75 92 ALA C C 1
ATOM 2683 O O . ALA C 3 92 ? 199.697 164.204 135.166 1.00 92.75 92 ALA C O 1
ATOM 2685 N N . GLY C 3 93 ? 198.621 166.174 135.018 1.00 96.66 93 GLY C N 1
ATOM 2686 C CA . GLY C 3 93 ? 198.504 166.319 136.455 1.00 96.66 93 GLY C CA 1
ATOM 2687 C C . GLY C 3 93 ? 197.280 165.667 137.062 1.00 96.66 93 GLY C C 1
ATOM 2688 O O . GLY C 3 93 ? 197.013 164.486 136.827 1.00 96.66 93 GLY C O 1
ATOM 2689 N N . ALA C 3 94 ? 196.531 166.431 137.851 1.00 97.56 94 ALA C N 1
ATOM 2690 C CA . ALA C 3 94 ? 195.376 165.902 138.555 1.00 97.56 94 ALA C CA 1
ATOM 2691 C C . ALA C 3 94 ? 194.190 165.740 137.611 1.00 97.56 94 ALA C C 1
ATOM 2692 O O . ALA C 3 94 ? 194.176 166.248 136.488 1.00 97.56 94 ALA C O 1
ATOM 2694 N N . PHE C 3 95 ? 193.183 165.014 138.089 1.00 98.28 95 PHE C N 1
ATOM 2695 C CA . PHE C 3 95 ? 191.956 164.775 137.344 1.00 98.28 95 PHE C CA 1
ATOM 2696 C C . PHE C 3 95 ? 190.771 165.059 138.253 1.00 98.28 95 PHE C C 1
ATOM 2697 O O . PHE C 3 95 ? 190.765 164.640 139.414 1.00 98.28 95 PHE C O 1
ATOM 2705 N N . GLY C 3 96 ? 189.774 165.766 137.726 1.00 103.87 96 GLY C N 1
ATOM 2706 C CA . GLY C 3 96 ? 188.599 166.070 138.520 1.00 103.87 96 GLY C CA 1
ATOM 2707 C C . GLY C 3 96 ? 187.848 164.815 138.920 1.00 103.87 96 GLY C C 1
ATOM 2708 O O . GLY C 3 96 ? 187.824 163.819 138.195 1.00 103.87 96 GLY C O 1
ATOM 2709 N N . GLU C 3 97 ? 187.231 164.868 140.099 1.00 110.42 97 GLU C N 1
ATOM 2710 C CA . GLU C 3 97 ? 186.525 163.707 140.624 1.00 110.42 97 GLU C CA 1
ATOM 2711 C C . GLU C 3 97 ? 185.361 163.330 139.717 1.00 110.42 97 GLU C C 1
ATOM 2712 O O . GLU C 3 97 ? 184.618 164.189 139.237 1.00 110.42 97 GLU C O 1
ATOM 2718 N N . GLY C 3 98 ? 185.211 162.030 139.480 1.00 106.08 98 GLY C N 1
ATOM 2719 C CA . GLY C 3 98 ? 184.210 161.535 138.564 1.00 106.08 98 GLY C CA 1
ATOM 2720 C C . GLY C 3 98 ? 184.604 161.587 137.106 1.00 106.08 98 GLY C C 1
ATOM 2721 O O . GLY C 3 98 ? 183.816 161.162 136.253 1.00 106.08 98 GLY C O 1
ATOM 2722 N N . ASN C 3 99 ? 185.796 162.088 136.791 1.00 101.97 99 ASN C N 1
ATOM 2723 C CA . ASN C 3 99 ? 186.278 162.180 135.419 1.00 101.97 99 ASN C CA 1
ATOM 2724 C C . ASN C 3 99 ? 187.694 161.635 135.365 1.00 101.97 99 ASN C C 1
ATOM 2725 O O . ASN C 3 99 ? 188.535 162.001 136.191 1.00 101.97 99 ASN C O 1
ATOM 2730 N N . GLY C 3 100 ? 187.953 160.764 134.399 1.00 93.52 100 GLY C N 1
ATOM 2731 C CA . GLY C 3 100 ? 189.260 160.182 134.226 1.00 93.52 100 GLY C CA 1
ATOM 2732 C C . GLY C 3 100 ? 189.409 159.587 132.845 1.00 93.52 100 GLY C C 1
ATOM 2733 O O . GLY C 3 100 ? 188.506 159.677 132.007 1.00 93.52 100 GLY C O 1
ATOM 2734 N N . PRO C 3 101 ? 190.564 158.984 132.572 1.00 91.17 101 PRO C N 1
ATOM 2735 C CA . PRO C 3 101 ? 190.766 158.324 131.276 1.00 91.17 101 PRO C CA 1
ATOM 2736 C C . PRO C 3 101 ? 189.670 157.320 130.964 1.00 91.17 101 PRO C C 1
ATOM 2737 O O . PRO C 3 101 ? 189.547 156.294 131.640 1.00 91.17 101 PRO C O 1
ATOM 2741 N N . SER C 3 102 ? 188.869 157.607 129.942 1.00 94.72 102 SER C N 1
ATOM 2742 C CA . SER C 3 102 ? 187.757 156.750 129.567 1.00 94.72 102 SER C CA 1
ATOM 2743 C C . SER C 3 102 ? 187.668 156.671 128.053 1.00 94.72 102 SER C C 1
ATOM 2744 O O . SER C 3 102 ? 188.004 157.624 127.348 1.00 94.72 102 SER C O 1
ATOM 2747 N N . SER C 3 103 ? 187.200 155.528 127.561 1.00 100.26 103 SER C N 1
ATOM 2748 C CA . SER C 3 103 ? 187.034 155.295 126.135 1.00 100.26 103 SER C CA 1
ATOM 2749 C C . SER C 3 103 ? 185.581 154.959 125.847 1.00 100.26 103 SER C C 1
ATOM 2750 O O . SER C 3 103 ? 184.948 154.211 126.597 1.00 100.26 103 SER C O 1
ATOM 2753 N N . ARG C 3 104 ? 185.056 155.515 124.758 1.00 103.88 104 ARG C N 1
ATOM 2754 C CA . ARG C 3 104 ? 183.658 155.339 124.368 1.00 103.88 104 ARG C CA 1
ATOM 2755 C C . ARG C 3 104 ? 183.598 154.905 122.911 1.00 103.88 104 ARG C C 1
ATOM 2756 O O . ARG C 3 104 ? 183.351 155.723 122.016 1.00 103.88 104 ARG C O 1
ATOM 2764 N N . PRO C 3 105 ? 183.826 153.624 122.635 1.00 110.02 105 PRO C N 1
ATOM 2765 C CA . PRO C 3 105 ? 183.741 153.146 121.252 1.00 110.02 105 PRO C CA 1
ATOM 2766 C C . PRO C 3 105 ? 182.319 153.219 120.722 1.00 110.02 105 PRO C C 1
ATOM 2767 O O . PRO C 3 105 ? 181.344 153.132 121.471 1.00 110.02 105 PRO C O 1
ATOM 2771 N N . SER C 3 106 ? 182.213 153.392 119.407 1.00 120.66 106 SER C N 1
ATOM 2772 C CA . SER C 3 106 ? 180.935 153.397 118.711 1.00 120.66 106 SER C CA 1
ATOM 2773 C C . SER C 3 106 ? 181.031 152.483 117.500 1.00 120.66 106 SER C C 1
ATOM 2774 O O . SER C 3 106 ? 181.961 152.601 116.697 1.00 120.66 106 SER C O 1
ATOM 2777 N N . ILE C 3 107 ? 180.064 151.580 117.366 1.00 126.99 107 ILE C N 1
ATOM 2778 C CA . ILE C 3 107 ? 180.100 150.537 116.349 1.00 126.99 107 ILE C CA 1
ATOM 2779 C C . ILE C 3 107 ? 178.863 150.663 115.471 1.00 126.99 107 ILE C C 1
ATOM 2780 O O . ILE C 3 107 ? 177.767 150.946 115.967 1.00 126.99 107 ILE C O 1
ATOM 2785 N N . ASP C 3 108 ? 179.047 150.492 114.164 1.00 132.69 108 ASP C N 1
ATOM 2786 C CA . ASP C 3 108 ? 177.965 150.560 113.192 1.00 132.69 108 ASP C CA 1
ATOM 2787 C C . ASP C 3 108 ? 177.971 149.305 112.331 1.00 132.69 108 ASP C C 1
ATOM 2788 O O . ASP C 3 108 ? 179.034 148.831 111.916 1.00 132.69 108 ASP C O 1
ATOM 2793 N N . THR C 3 109 ? 176.781 148.773 112.060 1.00 137.18 109 THR C N 1
ATOM 2794 C CA . THR C 3 109 ? 176.629 147.543 111.296 1.00 137.18 109 THR C CA 1
ATOM 2795 C C . THR C 3 109 ? 175.562 147.720 110.225 1.00 137.18 109 THR C C 1
ATOM 2796 O O . THR C 3 109 ? 174.630 148.516 110.368 1.00 137.18 109 THR C O 1
ATOM 2800 N N . ASP C 3 110 ? 175.708 146.955 109.147 1.00 133.86 110 ASP C N 1
ATOM 2801 C CA . ASP C 3 110 ? 174.737 146.911 108.064 1.00 133.86 110 ASP C CA 1
ATOM 2802 C C . ASP C 3 110 ? 174.213 145.490 107.923 1.00 133.86 110 ASP C C 1
ATOM 2803 O O . ASP C 3 110 ? 174.991 144.533 107.879 1.00 133.86 110 ASP C O 1
ATOM 2808 N N . ASP C 3 111 ? 172.893 145.360 107.845 1.00 130.58 111 ASP C N 1
ATOM 2809 C CA . ASP C 3 111 ? 172.229 144.067 107.762 1.00 130.58 111 ASP C CA 1
ATOM 2810 C C . ASP C 3 111 ? 171.630 143.885 106.376 1.00 130.58 111 ASP C C 1
ATOM 2811 O O . ASP C 3 111 ? 171.006 144.805 105.838 1.00 130.58 111 ASP C O 1
ATOM 2816 N N . GLN C 3 112 ? 171.826 142.702 105.802 1.00 121.76 112 GLN C N 1
ATOM 2817 C CA . GLN C 3 112 ? 171.235 142.354 104.519 1.00 121.76 112 GLN C CA 1
ATOM 2818 C C . GLN C 3 112 ? 169.895 141.672 104.758 1.00 121.76 112 GLN C C 1
ATOM 2819 O O . GLN C 3 112 ? 169.805 140.727 105.547 1.00 121.76 112 GLN C O 1
ATOM 2825 N N . MET C 3 113 ? 168.857 142.156 104.084 1.00 118.17 113 MET C N 1
ATOM 2826 C CA . MET C 3 113 ? 167.502 141.665 104.286 1.00 118.17 113 MET C CA 1
ATOM 2827 C C . MET C 3 113 ? 166.998 140.992 103.017 1.00 118.17 113 MET C C 1
ATOM 2828 O O . MET C 3 113 ? 167.034 141.588 101.936 1.00 118.17 113 MET C O 1
ATOM 2833 N N . ILE C 3 114 ? 166.527 139.756 103.154 1.00 117.14 114 ILE C N 1
ATOM 2834 C CA . ILE C 3 114 ? 166.013 138.969 102.040 1.00 117.14 114 ILE C CA 1
ATOM 2835 C C . ILE C 3 114 ? 164.520 138.760 102.239 1.00 117.14 114 ILE C C 1
ATOM 2836 O O . ILE C 3 114 ? 164.050 138.601 103.371 1.00 117.14 114 ILE C O 1
ATOM 2841 N N . GLU C 3 115 ? 163.775 138.764 101.131 1.00 121.46 115 GLU C N 1
ATOM 2842 C CA . GLU C 3 115 ? 162.333 138.552 101.204 1.00 121.46 115 GLU C CA 1
ATOM 2843 C C . GLU C 3 115 ? 161.992 137.158 101.712 1.00 121.46 115 GLU C C 1
ATOM 2844 O O . GLU C 3 115 ? 160.863 136.916 102.153 1.00 121.46 115 GLU C O 1
ATOM 2850 N N . GLN C 3 116 ? 162.948 136.230 101.652 1.00 121.93 116 GLN C N 1
ATOM 2851 C CA . GLN C 3 116 ? 162.676 134.849 102.034 1.00 121.93 116 GLN C CA 1
ATOM 2852 C C . GLN C 3 116 ? 162.442 134.719 103.535 1.00 121.93 116 GLN C C 1
ATOM 2853 O O . GLN C 3 116 ? 161.510 134.035 103.971 1.00 121.93 116 GLN C O 1
ATOM 2859 N N . SER C 3 117 ? 163.272 135.375 104.344 1.00 118.17 117 SER C N 1
ATOM 2860 C CA . SER C 3 117 ? 163.242 135.201 105.790 1.00 118.17 117 SER C CA 1
ATOM 2861 C C . SER C 3 117 ? 163.238 136.548 106.496 1.00 118.17 117 SER C C 1
ATOM 2862 O O . SER C 3 117 ? 163.831 137.517 106.013 1.00 118.17 117 SER C O 1
ATOM 2865 N N . ASN C 3 118 ? 162.573 136.596 107.653 1.00 114.84 118 ASN C N 1
ATOM 2866 C CA . ASN C 3 118 ? 162.512 137.832 108.426 1.00 114.84 118 ASN C CA 1
ATOM 2867 C C . ASN C 3 118 ? 163.843 138.135 109.099 1.00 114.84 118 ASN C C 1
ATOM 2868 O O . ASN C 3 118 ? 164.217 139.303 109.253 1.00 114.84 118 ASN C O 1
ATOM 2873 N N . TRP C 3 119 ? 164.560 137.103 109.524 1.00 113.18 119 TRP C N 1
ATOM 2874 C CA . TRP C 3 119 ? 165.819 137.317 110.217 1.00 113.18 119 TRP C CA 1
ATOM 2875 C C . TRP C 3 119 ? 166.853 137.898 109.256 1.00 113.18 119 TRP C C 1
ATOM 2876 O O . TRP C 3 119 ? 166.844 137.570 108.064 1.00 113.18 119 TRP C O 1
ATOM 2887 N N . PRO C 3 120 ? 167.739 138.773 109.730 1.00 112.01 120 PRO C N 1
ATOM 2888 C CA . PRO C 3 120 ? 168.758 139.347 108.841 1.00 112.01 120 PRO C CA 1
ATOM 2889 C C . PRO C 3 120 ? 169.639 138.263 108.240 1.00 112.01 120 PRO C C 1
ATOM 2890 O O . PRO C 3 120 ? 170.020 137.303 108.911 1.00 112.01 120 PRO C O 1
ATOM 2894 N N . PHE C 3 121 ? 169.963 138.428 106.958 1.00 116.28 121 PHE C N 1
ATOM 2895 C CA . PHE C 3 121 ? 170.709 137.399 106.245 1.00 116.28 121 PHE C CA 1
ATOM 2896 C C . PHE C 3 121 ? 172.169 137.386 106.675 1.00 116.28 121 PHE C C 1
ATOM 2897 O O . PHE C 3 121 ? 172.762 136.320 106.872 1.00 116.28 121 PHE C O 1
ATOM 2905 N N . GLU C 3 122 ? 172.763 138.567 106.831 1.00 123.03 122 GLU C N 1
ATOM 2906 C CA . GLU C 3 122 ? 174.150 138.684 107.257 1.00 123.03 122 GLU C CA 1
ATOM 2907 C C . GLU C 3 122 ? 174.406 140.116 107.699 1.00 123.03 122 GLU C C 1
ATOM 2908 O O . GLU C 3 122 ? 173.700 141.040 107.289 1.00 123.03 122 GLU C O 1
ATOM 2914 N N . SER C 3 123 ? 175.424 140.289 108.539 1.00 127.40 123 SER C N 1
ATOM 2915 C CA . SER C 3 123 ? 175.804 141.600 109.042 1.00 127.40 123 SER C CA 1
ATOM 2916 C C . SER C 3 123 ? 177.317 141.744 108.965 1.00 127.40 123 SER C C 1
ATOM 2917 O O . SER C 3 123 ? 178.052 140.756 108.920 1.00 127.40 123 SER C O 1
ATOM 2920 N N . ASP C 3 124 ? 177.777 142.993 108.943 1.00 132.21 124 ASP C N 1
ATOM 2921 C CA . ASP C 3 124 ? 179.200 143.263 108.802 1.00 132.21 124 ASP C CA 1
ATOM 2922 C C . ASP C 3 124 ? 179.481 144.582 109.510 1.00 132.21 124 ASP C C 1
ATOM 2923 O O . ASP C 3 124 ? 178.585 145.416 109.656 1.00 132.21 124 ASP C O 1
ATOM 2928 N N . ILE C 3 125 ? 180.728 144.759 109.943 1.00 130.74 125 ILE C N 1
ATOM 2929 C CA . ILE C 3 125 ? 181.163 145.974 110.621 1.00 130.74 125 ILE C CA 1
ATOM 2930 C C . ILE C 3 125 ? 181.503 147.042 109.591 1.00 130.74 125 ILE C C 1
ATOM 2931 O O . ILE C 3 125 ? 182.504 146.933 108.876 1.00 130.74 125 ILE C O 1
ATOM 2936 N N . THR C 3 126 ? 180.677 148.085 109.512 1.00 130.67 126 THR C N 1
ATOM 2937 C CA . THR C 3 126 ? 180.915 149.129 108.520 1.00 130.67 126 THR C CA 1
ATOM 2938 C C . THR C 3 126 ? 181.958 150.130 109.002 1.00 130.67 126 THR C C 1
ATOM 2939 O O . THR C 3 126 ? 182.958 150.370 108.316 1.00 130.67 126 THR C O 1
ATOM 2943 N N . LYS C 3 127 ? 181.745 150.722 110.175 1.00 126.20 127 LYS C N 1
ATOM 2944 C CA . LYS C 3 127 ? 182.619 151.764 110.690 1.00 126.20 127 LYS C CA 1
ATOM 2945 C C . LYS C 3 127 ? 182.914 151.495 112.157 1.00 126.20 127 LYS C C 1
ATOM 2946 O O . LYS C 3 127 ? 182.065 150.982 112.891 1.00 126.20 127 LYS C O 1
ATOM 2952 N N . GLN C 3 128 ? 184.126 151.850 112.581 1.00 120.40 128 GLN C N 1
ATOM 2953 C CA . GLN C 3 128 ? 184.543 151.637 113.958 1.00 120.40 128 GLN C CA 1
ATOM 2954 C C . GLN C 3 128 ? 185.489 152.751 114.380 1.00 120.40 128 GLN C C 1
ATOM 2955 O O . GLN C 3 128 ? 186.269 153.262 113.573 1.00 120.40 128 GLN C O 1
ATOM 2961 N N . ASP C 3 129 ? 185.410 153.119 115.657 1.00 117.76 129 ASP C N 1
ATOM 2962 C CA . ASP C 3 129 ? 186.306 154.108 116.238 1.00 117.76 129 ASP C CA 1
ATOM 2963 C C . ASP C 3 129 ? 186.407 153.855 117.736 1.00 117.76 129 ASP C C 1
ATOM 2964 O O . ASP C 3 129 ? 185.557 153.190 118.332 1.00 117.76 129 ASP C O 1
ATOM 2969 N N . GLU C 3 130 ? 187.460 154.396 118.345 1.00 108.15 130 GLU C N 1
ATOM 2970 C CA . GLU C 3 130 ? 187.706 154.202 119.774 1.00 108.15 130 GLU C CA 1
ATOM 2971 C C . GLU C 3 130 ? 188.363 155.451 120.339 1.00 108.15 130 GLU C C 1
ATOM 2972 O O . GLU C 3 130 ? 189.576 155.480 120.584 1.00 108.15 130 GLU C O 1
ATOM 2978 N N . PRO C 3 131 ? 187.590 156.509 120.563 1.00 98.28 131 PRO C N 1
ATOM 2979 C CA . PRO C 3 131 ? 188.161 157.736 121.120 1.00 98.28 131 PRO C CA 1
ATOM 2980 C C . PRO C 3 131 ? 188.198 157.705 122.639 1.00 98.28 131 PRO C C 1
ATOM 2981 O O . PRO C 3 131 ? 187.433 156.993 123.290 1.00 98.28 131 PRO C O 1
ATOM 2985 N N . PHE C 3 132 ? 189.106 158.498 123.202 1.00 94.13 132 PHE C N 1
ATOM 2986 C CA . PHE C 3 132 ? 189.247 158.601 124.646 1.00 94.13 132 PHE C CA 1
ATOM 2987 C C . PHE C 3 132 ? 189.245 160.062 125.077 1.00 94.13 132 PHE C C 1
ATOM 2988 O O . PHE C 3 132 ? 189.337 160.978 124.256 1.00 94.13 132 PHE C O 1
ATOM 2996 N N . THR C 3 133 ? 189.136 160.267 126.388 1.00 96.60 133 THR C N 1
ATOM 2997 C CA . THR C 3 133 ? 188.938 161.593 126.954 1.00 96.60 133 THR C CA 1
ATOM 2998 C C . THR C 3 133 ? 189.526 161.636 128.356 1.00 96.60 133 THR C C 1
ATOM 2999 O O . THR C 3 133 ? 189.428 160.668 129.114 1.00 96.60 133 THR C O 1
ATOM 3003 N N . PHE C 3 134 ? 190.141 162.768 128.693 1.00 97.68 134 PHE C N 1
ATOM 3004 C CA . PHE C 3 134 ? 190.623 163.004 130.045 1.00 97.68 134 PHE C CA 1
ATOM 3005 C C . PHE C 3 134 ? 190.475 164.482 130.365 1.00 97.68 134 PHE C C 1
ATOM 3006 O O . PHE C 3 134 ? 190.456 165.327 129.467 1.00 97.68 134 PHE C O 1
ATOM 3014 N N . GLN C 3 135 ? 190.373 164.787 131.655 1.00 102.62 135 GLN C N 1
ATOM 3015 C CA . GLN C 3 135 ? 190.234 166.157 132.135 1.00 102.62 135 GLN C CA 1
ATOM 3016 C C . GLN C 3 135 ? 191.470 166.519 132.946 1.00 102.62 135 GLN C C 1
ATOM 3017 O O . GLN C 3 135 ? 191.781 165.859 133.942 1.00 102.62 135 GLN C O 1
ATOM 3023 N N . ALA C 3 136 ? 192.162 167.573 132.529 1.00 98.52 136 ALA C N 1
ATOM 3024 C CA . ALA C 3 136 ? 193.340 168.045 133.237 1.00 98.52 136 ALA C CA 1
ATOM 3025 C C . ALA C 3 136 ? 193.005 169.303 134.025 1.00 98.52 136 ALA C C 1
ATOM 3026 O O . ALA C 3 136 ? 192.304 170.190 133.533 1.00 98.52 136 ALA C O 1
ATOM 3028 N N . LEU C 3 137 ? 193.506 169.370 135.256 1.00 99.20 137 LEU C N 1
ATOM 3029 C CA . LEU C 3 137 ? 193.326 170.547 136.094 1.00 99.20 137 LEU C CA 1
ATOM 3030 C C . LEU C 3 137 ? 194.476 171.532 135.989 1.00 99.20 137 LEU C C 1
ATOM 3031 O O . LEU C 3 137 ? 194.251 172.743 136.079 1.00 99.20 137 LEU C O 1
ATOM 3036 N N . GLN C 3 138 ? 195.701 171.044 135.797 1.00 98.35 138 GLN C N 1
ATOM 3037 C CA . GLN C 3 138 ? 196.877 171.902 135.673 1.00 98.35 138 GLN C CA 1
ATOM 3038 C C . GLN C 3 138 ? 196.969 172.415 134.236 1.00 98.35 138 GLN C C 1
ATOM 3039 O O . GLN C 3 138 ? 197.846 172.045 133.453 1.00 98.35 138 GLN C O 1
ATOM 3045 N N . ASN C 3 139 ? 196.030 173.294 133.894 1.00 95.08 139 ASN C N 1
ATOM 3046 C CA . ASN C 3 139 ? 195.929 173.798 132.532 1.00 95.08 139 ASN C CA 1
ATOM 3047 C C . ASN C 3 139 ? 196.988 174.838 132.196 1.00 95.08 139 ASN C C 1
ATOM 3048 O O . ASN C 3 139 ? 197.108 175.215 131.027 1.00 95.08 139 ASN C O 1
ATOM 3053 N N . LEU C 3 140 ? 197.755 175.310 133.175 1.00 95.39 140 LEU C N 1
ATOM 3054 C CA . LEU C 3 140 ? 198.816 176.273 132.923 1.00 95.39 140 LEU C CA 1
ATOM 3055 C C . LEU C 3 140 ? 200.152 175.612 132.616 1.00 95.39 140 LEU C C 1
ATOM 3056 O O . LEU C 3 140 ? 201.142 176.316 132.401 1.00 95.39 140 LEU C O 1
ATOM 3061 N N . TYR C 3 141 ? 200.203 174.286 132.594 1.00 96.45 141 TYR C N 1
ATOM 3062 C CA . TYR C 3 141 ? 201.415 173.596 132.188 1.00 96.45 141 TYR C CA 1
ATOM 3063 C C . TYR C 3 141 ? 201.684 173.859 130.707 1.00 96.45 141 TYR C C 1
ATOM 3064 O O . TYR C 3 141 ? 200.759 173.811 129.892 1.00 96.45 141 TYR C O 1
ATOM 3073 N N . PRO C 3 142 ? 202.930 174.159 130.332 1.00 98.20 142 PRO C N 1
ATOM 3074 C CA . PRO C 3 142 ? 203.212 174.424 128.909 1.00 98.20 142 PRO C CA 1
ATOM 3075 C C . PRO C 3 142 ? 202.830 173.275 127.993 1.00 98.20 142 PRO C C 1
ATOM 3076 O O . PRO C 3 142 ? 202.327 173.507 126.885 1.00 98.20 142 PRO C O 1
ATOM 3080 N N . ALA C 3 143 ? 203.049 172.033 128.430 1.00 98.55 143 ALA C N 1
ATOM 3081 C CA . ALA C 3 143 ? 202.706 170.886 127.596 1.00 98.55 143 ALA C CA 1
ATOM 3082 C C . ALA C 3 143 ? 201.207 170.827 127.335 1.00 98.55 143 ALA C C 1
ATOM 3083 O O . ALA C 3 143 ? 200.771 170.621 126.197 1.00 98.55 143 ALA C O 1
ATOM 3085 N N . ILE C 3 144 ? 200.400 171.024 128.379 1.00 97.40 144 ILE C N 1
ATOM 3086 C CA . ILE C 3 144 ? 198.951 170.963 128.213 1.00 97.40 144 ILE C CA 1
ATOM 3087 C C . ILE C 3 144 ? 198.462 172.125 127.361 1.00 97.40 144 ILE C C 1
ATOM 3088 O O . ILE C 3 144 ? 197.557 171.969 126.533 1.00 97.40 144 ILE C O 1
ATOM 3093 N N . GLN C 3 145 ? 199.043 173.310 127.557 1.00 99.32 145 GLN C N 1
ATOM 3094 C CA . GLN C 3 145 ? 198.655 174.457 126.745 1.00 99.32 145 GLN C CA 1
ATOM 3095 C C . GLN C 3 145 ? 198.956 174.216 125.272 1.00 99.32 145 GLN C C 1
ATOM 3096 O O . GLN C 3 145 ? 198.138 174.537 124.403 1.00 99.32 145 GLN C O 1
ATOM 3102 N N . ARG C 3 146 ? 200.128 173.652 124.971 1.00 100.97 146 ARG C N 1
ATOM 3103 C CA . ARG C 3 146 ? 200.447 173.321 123.586 1.00 100.97 146 ARG C CA 1
ATOM 3104 C C . ARG C 3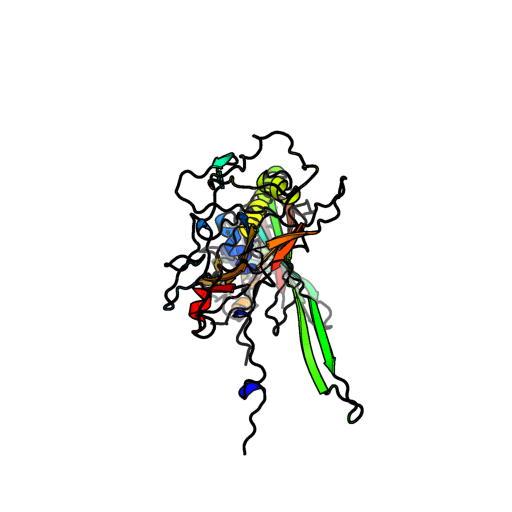 146 ? 199.514 172.245 123.048 1.00 100.97 146 ARG C C 1
ATOM 3105 O O . ARG C 3 146 ? 199.129 172.276 121.874 1.00 100.97 146 ARG C O 1
ATOM 3113 N N . LEU C 3 147 ? 199.149 171.279 123.891 1.00 98.70 147 LEU C N 1
ATOM 3114 C CA . LEU C 3 147 ? 198.246 170.220 123.456 1.00 98.70 147 LEU C CA 1
ATOM 3115 C C . LEU C 3 147 ? 196.870 170.775 123.112 1.00 98.70 147 LEU C C 1
ATOM 3116 O O . LEU C 3 147 ? 196.228 170.319 122.159 1.00 98.70 147 LEU C O 1
ATOM 3121 N N . ALA C 3 148 ? 196.399 171.757 123.881 1.00 99.77 148 ALA C N 1
ATOM 3122 C CA . ALA C 3 148 ? 195.060 172.291 123.659 1.00 99.77 148 ALA C CA 1
ATOM 3123 C C . ALA C 3 148 ? 195.017 173.214 122.448 1.00 99.77 148 ALA C C 1
ATOM 3124 O O . ALA C 3 148 ? 193.987 173.307 121.771 1.00 99.77 148 ALA C O 1
ATOM 3126 N N . ASN C 3 149 ? 196.118 173.905 122.157 1.00 99.22 149 ASN C N 1
ATOM 3127 C CA . ASN C 3 149 ? 196.154 174.886 121.082 1.00 99.22 149 ASN C CA 1
ATOM 3128 C C . ASN C 3 149 ? 196.760 174.333 119.797 1.00 99.22 149 ASN C C 1
ATOM 3129 O O . ASN C 3 149 ? 197.041 175.103 118.873 1.00 99.22 149 ASN C O 1
ATOM 3134 N N . ASN C 3 150 ? 196.967 173.020 119.723 1.00 100.00 150 ASN C N 1
ATOM 3135 C CA . ASN C 3 150 ? 197.437 172.355 118.510 1.00 100.00 150 ASN C CA 1
ATOM 3136 C C . ASN C 3 150 ? 198.789 172.913 118.061 1.00 100.00 150 ASN C C 1
ATOM 3137 O O . ASN C 3 150 ? 198.928 173.509 116.993 1.00 100.00 150 ASN C O 1
ATOM 3142 N N . LEU C 3 151 ? 199.794 172.709 118.911 1.00 99.09 151 LEU C N 1
ATOM 3143 C CA . LEU C 3 151 ? 201.149 173.138 118.618 1.00 99.09 151 LEU C CA 1
ATOM 3144 C C . LEU C 3 151 ? 202.116 171.972 118.769 1.00 99.09 151 LEU C C 1
ATOM 3145 O O . LEU C 3 151 ? 201.882 171.078 119.589 1.00 99.09 151 LEU C O 1
ATOM 3150 N N . PRO C 3 152 ? 203.205 171.948 118.001 1.00 100.40 152 PRO C N 1
ATOM 3151 C CA . PRO C 3 152 ? 204.150 170.828 118.101 1.00 100.40 152 PRO C CA 1
ATOM 3152 C C . PRO C 3 152 ? 204.987 170.928 119.366 1.00 100.40 152 PRO C C 1
ATOM 3153 O O . PRO C 3 152 ? 205.497 171.996 119.708 1.00 100.40 152 PRO C O 1
ATOM 3157 N N . LEU C 3 153 ? 205.124 169.799 120.065 1.00 102.89 153 LEU C N 1
ATOM 3158 C CA . LEU C 3 153 ? 205.980 169.770 121.246 1.00 102.89 153 LEU C CA 1
ATOM 3159 C C . LEU C 3 153 ? 207.452 169.708 120.860 1.00 102.89 153 LEU C C 1
ATOM 3160 O O . LEU C 3 153 ? 208.314 170.204 121.595 1.00 102.89 153 LEU C O 1
ATOM 3165 N N . SER C 3 154 ? 207.761 169.101 119.718 1.00 108.50 154 SER C N 1
ATOM 3166 C CA . SER C 3 154 ? 209.128 168.973 119.240 1.00 108.50 154 SER C CA 1
ATOM 3167 C C . SER C 3 154 ? 209.238 169.523 117.825 1.00 108.50 154 SER C C 1
ATOM 3168 O O . SER C 3 154 ? 208.254 169.577 117.082 1.00 108.50 154 SER C O 1
ATOM 3171 N N . ASP C 3 155 ? 210.450 169.929 117.460 1.00 119.91 155 ASP C N 1
ATOM 3172 C CA . ASP C 3 155 ? 210.713 170.513 116.157 1.00 119.91 155 ASP C CA 1
ATOM 3173 C C . ASP C 3 155 ? 210.891 169.419 115.105 1.00 119.91 155 ASP C C 1
ATOM 3174 O O . ASP C 3 155 ? 210.682 168.231 115.360 1.00 119.91 155 ASP C O 1
ATOM 3179 N N . ALA C 3 156 ? 211.278 169.832 113.897 1.00 121.53 156 ALA C N 1
ATOM 3180 C CA . ALA C 3 156 ? 211.505 168.878 112.817 1.00 121.53 156 ALA C CA 1
ATOM 3181 C C . ALA C 3 156 ? 212.659 167.940 113.149 1.00 121.53 156 ALA C C 1
ATOM 3182 O O . ALA C 3 156 ? 212.599 166.735 112.881 1.00 121.53 156 ALA C O 1
ATOM 3184 N N . ASN C 3 157 ? 213.725 168.482 113.737 1.00 124.95 157 ASN C N 1
ATOM 3185 C CA . ASN C 3 157 ? 214.896 167.690 114.092 1.00 124.95 157 ASN C CA 1
ATOM 3186 C C . ASN C 3 157 ? 214.597 166.757 115.258 1.00 124.95 157 ASN C C 1
ATOM 3187 O O . ASN C 3 157 ? 215.377 165.843 115.545 1.00 124.95 157 ASN C O 1
ATOM 3192 N N . GLY C 3 158 ? 213.471 166.977 115.936 1.00 121.10 158 GLY C N 1
ATOM 3193 C CA . GLY C 3 158 ? 213.100 166.187 117.087 1.00 121.10 158 GLY C CA 1
ATOM 3194 C C . GLY C 3 158 ? 213.547 166.748 118.419 1.00 121.10 158 GLY C C 1
ATOM 3195 O O . GLY C 3 158 ? 213.228 166.156 119.458 1.00 121.10 158 GLY C O 1
ATOM 3196 N N . ASN C 3 159 ? 214.275 167.858 118.423 1.00 119.55 159 ASN C N 1
ATOM 3197 C CA . ASN C 3 159 ? 214.693 168.461 119.678 1.00 119.55 159 ASN C CA 1
ATOM 3198 C C . ASN C 3 159 ? 213.475 168.996 120.427 1.00 119.55 159 ASN C C 1
ATOM 3199 O O . ASN C 3 159 ? 212.546 169.526 119.805 1.00 119.55 159 ASN C O 1
ATOM 3204 N N . PRO C 3 160 ? 213.438 168.867 121.750 1.00 113.54 160 PRO C N 1
ATOM 3205 C CA . PRO C 3 160 ? 212.263 169.321 122.503 1.00 113.54 160 PRO C CA 1
ATOM 3206 C C . PRO C 3 160 ? 212.093 170.831 122.440 1.00 113.54 160 PRO C C 1
ATOM 3207 O O . PRO C 3 160 ? 213.063 171.591 122.379 1.00 113.54 160 PRO C O 1
ATOM 3211 N N . LEU C 3 161 ? 210.834 171.259 122.458 1.00 107.85 161 LEU C N 1
ATOM 3212 C CA . LEU C 3 161 ? 210.487 172.672 122.466 1.00 107.85 161 LEU C CA 1
ATOM 3213 C C . LEU C 3 161 ? 209.652 173.090 123.664 1.00 107.85 161 LEU C C 1
ATOM 3214 O O . LEU C 3 161 ? 209.434 174.288 123.854 1.00 107.85 161 LEU C O 1
ATOM 3219 N N . VAL C 3 162 ? 209.173 172.140 124.468 1.00 105.07 162 VAL C N 1
ATOM 3220 C CA . VAL C 3 162 ? 208.361 172.483 125.628 1.00 105.07 162 VAL C CA 1
ATOM 3221 C C . VAL C 3 162 ? 209.220 173.208 126.649 1.00 105.07 162 VAL C C 1
ATOM 3222 O O . VAL C 3 162 ? 210.326 172.768 126.978 1.00 105.07 162 VAL C O 1
ATOM 3226 N N . GLU C 3 163 ? 208.713 174.327 127.151 1.00 106.56 163 GLU C N 1
ATOM 3227 C CA . GLU C 3 163 ? 209.438 175.138 128.115 1.00 106.56 163 GLU C CA 1
ATOM 3228 C C . GLU C 3 163 ? 209.100 174.709 129.537 1.00 106.56 163 GLU C C 1
ATOM 3229 O O . GLU C 3 163 ? 208.062 174.099 129.801 1.00 106.56 163 GLU C O 1
ATOM 3235 N N . LEU C 3 164 ? 210.000 175.035 130.458 1.00 101.58 164 LEU C N 1
ATOM 3236 C CA . LEU C 3 164 ? 209.745 174.791 131.862 1.00 101.58 164 LEU C CA 1
ATOM 3237 C C . LEU C 3 164 ? 208.645 175.725 132.359 1.00 101.58 164 LEU C C 1
ATOM 3238 O O . LEU C 3 164 ? 208.449 176.813 131.814 1.00 101.58 164 LEU C O 1
ATOM 3243 N N . PRO C 3 165 ? 207.901 175.314 133.385 1.00 102.59 165 PRO C N 1
ATOM 3244 C CA . PRO C 3 165 ? 206.827 176.166 133.905 1.00 102.59 165 PRO C CA 1
ATOM 3245 C C . PRO C 3 165 ? 207.360 177.496 134.414 1.00 102.59 165 PRO C C 1
ATOM 3246 O O . PRO C 3 165 ? 208.469 177.597 134.942 1.00 102.59 165 PRO C O 1
ATOM 3250 N N . GLY C 3 166 ? 206.545 178.532 134.238 1.00 102.78 166 GLY C N 1
ATOM 3251 C CA . GLY C 3 166 ? 206.927 179.863 134.675 1.00 102.78 166 GLY C CA 1
ATOM 3252 C C . GLY C 3 166 ? 208.097 180.448 133.921 1.00 102.78 166 GLY C C 1
ATOM 3253 O O . GLY C 3 166 ? 208.806 181.305 134.456 1.00 102.78 166 GLY C O 1
ATOM 3254 N N . GLU C 3 167 ? 208.322 180.006 132.685 1.00 104.81 167 GLU C N 1
ATOM 3255 C CA . GLU C 3 167 ? 209.410 180.543 131.880 1.00 104.81 167 GLU C CA 1
ATOM 3256 C C . GLU C 3 167 ? 208.866 181.244 130.643 1.00 104.81 167 GLU C C 1
ATOM 3257 O O . GLU C 3 167 ? 209.209 182.399 130.374 1.00 104.81 167 GLU C O 1
ATOM 3263 N N . ALA C 3 168 ? 208.019 180.553 129.887 1.00 107.17 168 ALA C N 1
ATOM 3264 C CA . ALA C 3 168 ? 207.443 181.134 128.686 1.00 107.17 168 ALA C CA 1
ATOM 3265 C C . ALA C 3 168 ? 206.326 182.112 129.040 1.00 107.17 168 ALA C C 1
ATOM 3266 O O . ALA C 3 168 ? 205.721 182.049 130.113 1.00 107.17 168 ALA C O 1
ATOM 3268 N N . ASP C 3 169 ? 206.060 183.028 128.117 1.00 107.03 169 ASP C N 1
ATOM 3269 C CA . ASP C 3 169 ? 204.980 183.990 128.271 1.00 107.03 169 ASP C CA 1
ATOM 3270 C C . ASP C 3 169 ? 203.707 183.414 127.649 1.00 107.03 169 ASP C C 1
ATOM 3271 O O . ASP C 3 169 ? 203.645 182.224 127.328 1.00 107.03 169 ASP C O 1
ATOM 3276 N N . GLY C 3 170 ? 202.683 184.246 127.480 1.00 104.98 170 GLY C N 1
ATOM 3277 C CA . GLY C 3 170 ? 201.409 183.799 126.951 1.00 104.98 170 GLY C CA 1
ATOM 3278 C C . GLY C 3 170 ? 201.504 183.134 125.594 1.00 104.98 170 GLY C C 1
ATOM 3279 O O . GLY C 3 170 ? 202.184 183.632 124.693 1.00 104.98 170 GLY C O 1
ATOM 3280 N N . PHE C 3 171 ? 200.823 182.003 125.441 1.00 101.31 171 PHE C N 1
ATOM 3281 C CA . PHE C 3 171 ? 200.842 181.258 124.195 1.00 101.31 171 PHE C CA 1
ATOM 3282 C C . PHE C 3 171 ? 199.914 181.915 123.176 1.00 101.31 171 PHE C C 1
ATOM 3283 O O . PHE C 3 171 ? 199.380 183.007 123.390 1.00 101.31 171 PHE C O 1
ATOM 3291 N N . SER C 3 172 ? 199.721 181.242 122.045 1.00 101.16 172 SER C N 1
ATOM 3292 C CA . SER C 3 172 ? 198.857 181.759 120.996 1.00 101.16 172 SER C CA 1
ATOM 3293 C C . SER C 3 172 ? 198.322 180.599 120.172 1.00 101.16 172 SER C C 1
ATOM 3294 O O . SER C 3 172 ? 198.971 179.560 120.031 1.00 101.16 172 SER C O 1
ATOM 3297 N N . GLN C 3 173 ? 197.124 180.791 119.626 1.00 102.30 173 GLN C N 1
ATOM 3298 C CA . GLN C 3 173 ? 196.490 179.802 118.764 1.00 102.30 173 GLN C CA 1
ATOM 3299 C C . GLN C 3 173 ? 196.562 180.294 117.326 1.00 102.30 173 GLN C C 1
ATOM 3300 O O . GLN C 3 173 ? 195.971 181.340 117.005 1.00 102.30 173 GLN C O 1
ATOM 3306 N N . PRO C 3 174 ? 197.268 179.600 116.439 1.00 103.75 174 PRO C N 1
ATOM 3307 C CA . PRO C 3 174 ? 197.426 180.096 115.070 1.00 103.75 174 PRO C CA 1
ATOM 3308 C C . PRO C 3 174 ? 196.107 180.113 114.315 1.00 103.75 174 PRO C C 1
ATOM 3309 O O . PRO C 3 174 ? 195.185 179.347 114.603 1.00 103.75 174 PRO C O 1
ATOM 3313 N N . VAL C 3 175 ? 196.027 181.020 113.339 1.00 107.80 175 VAL C N 1
ATOM 3314 C CA . VAL C 3 175 ? 194.818 181.145 112.531 1.00 107.80 175 VAL C CA 1
ATOM 3315 C C . VAL C 3 175 ? 194.551 179.857 111.765 1.00 107.80 175 VAL C C 1
ATOM 3316 O O . VAL C 3 175 ? 193.416 179.370 111.715 1.00 107.80 175 VAL C O 1
ATOM 3320 N N . ASP C 3 176 ? 195.587 179.289 111.156 1.00 114.41 176 ASP C N 1
ATOM 3321 C CA . ASP C 3 176 ? 195.484 178.034 110.425 1.00 114.41 176 ASP C CA 1
ATOM 3322 C C . ASP C 3 176 ? 196.400 177.008 111.070 1.00 114.41 176 ASP C C 1
ATOM 3323 O O . ASP C 3 176 ? 197.587 177.277 111.284 1.00 114.41 176 ASP C O 1
ATOM 3328 N N . ALA C 3 177 ? 195.851 175.835 111.371 1.00 113.01 177 ALA C N 1
ATOM 3329 C CA . ALA C 3 177 ? 196.589 174.773 112.034 1.00 113.01 177 ALA C CA 1
ATOM 3330 C C . ALA C 3 177 ? 196.616 173.539 111.144 1.00 113.01 177 ALA C C 1
ATOM 3331 O O . ALA C 3 177 ? 195.960 173.477 110.101 1.00 113.01 177 ALA C O 1
ATOM 3333 N N . GLU C 3 178 ? 197.392 172.549 111.574 1.00 113.97 178 GLU C N 1
ATOM 3334 C CA . GLU C 3 178 ? 197.561 171.303 110.846 1.00 113.97 178 GLU C CA 1
ATOM 3335 C C . GLU C 3 178 ? 197.500 170.145 111.832 1.00 113.97 178 GLU C C 1
ATOM 3336 O O . GLU C 3 178 ? 197.837 170.298 113.008 1.00 113.97 178 GLU C O 1
ATOM 3342 N N . LYS C 3 179 ? 197.032 168.996 111.350 1.00 106.90 179 LYS C N 1
ATOM 3343 C CA . LY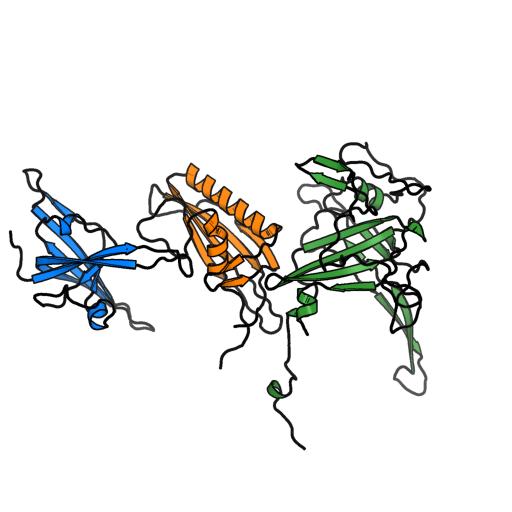S C 3 179 ? 196.953 167.799 112.177 1.00 106.90 179 LYS C CA 1
ATOM 3344 C C . LYS C 3 179 ? 198.329 167.407 112.702 1.00 106.90 179 LYS C C 1
ATOM 3345 O O . LYS C 3 179 ? 199.305 167.357 111.949 1.00 106.90 179 LYS C O 1
ATOM 3351 N N . ILE C 3 180 ? 198.399 167.126 114.003 1.00 101.82 180 ILE C N 1
ATOM 3352 C CA . ILE C 3 180 ? 199.625 166.706 114.674 1.00 101.82 180 ILE C CA 1
ATOM 3353 C C . ILE C 3 180 ? 199.402 165.325 115.272 1.00 101.82 180 ILE C C 1
ATOM 3354 O O . ILE C 3 180 ? 198.399 165.094 115.956 1.00 101.82 180 ILE C O 1
ATOM 3359 N N . GLY C 3 181 ? 200.340 164.413 115.020 1.00 99.82 181 GLY C N 1
ATOM 3360 C CA . GLY C 3 181 ? 200.233 163.063 115.552 1.00 99.82 181 GLY C CA 1
ATOM 3361 C C . GLY C 3 181 ? 200.852 162.961 116.934 1.00 99.82 181 GLY C C 1
ATOM 3362 O O . GLY C 3 181 ? 201.980 163.413 117.158 1.00 99.82 181 GLY C O 1
ATOM 3363 N N . ARG C 3 182 ? 200.101 162.347 117.842 1.00 96.60 182 ARG C N 1
ATOM 3364 C CA . ARG C 3 182 ? 200.577 162.212 119.207 1.00 96.60 182 ARG C CA 1
ATOM 3365 C C . ARG C 3 182 ? 200.442 160.803 119.758 1.00 96.60 182 ARG C C 1
ATOM 3366 O O . ARG C 3 182 ? 199.602 160.028 119.302 1.00 96.60 182 ARG C O 1
ATOM 3374 N N . GLN C 3 183 ? 201.266 160.472 120.734 1.00 94.90 183 GLN C N 1
ATOM 3375 C CA . GLN C 3 183 ? 201.277 159.162 121.365 1.00 94.90 183 GLN C CA 1
ATOM 3376 C C . GLN C 3 183 ? 200.707 159.277 122.772 1.00 94.90 183 GLN C C 1
ATOM 3377 O O . GLN C 3 183 ? 200.843 160.313 123.425 1.00 94.90 183 GLN C O 1
ATOM 3383 N N . PHE C 3 184 ? 200.059 158.211 123.237 1.00 91.26 184 PHE C N 1
ATOM 3384 C CA . PHE C 3 184 ? 199.427 158.236 124.548 1.00 91.26 184 PHE C CA 1
ATOM 3385 C C . PHE C 3 184 ? 199.586 156.895 125.245 1.00 91.26 184 PHE C C 1
ATOM 3386 O O . PHE C 3 184 ? 199.495 155.841 124.612 1.00 91.26 184 PHE C O 1
ATOM 3394 N N . LEU C 3 185 ? 199.820 156.949 126.554 1.00 92.02 185 LEU C N 1
ATOM 3395 C CA . LEU C 3 185 ? 199.858 155.766 127.405 1.00 92.02 185 LEU C CA 1
ATOM 3396 C C . LEU C 3 185 ? 198.960 156.013 128.606 1.00 92.02 185 LEU C C 1
ATOM 3397 O O . LEU C 3 185 ? 199.132 157.009 129.314 1.00 92.02 185 LEU C O 1
ATOM 3402 N N . LEU C 3 186 ? 198.012 155.111 128.839 1.00 91.49 186 LEU C N 1
ATOM 3403 C CA . LEU C 3 186 ? 197.100 155.206 129.971 1.00 91.49 186 LEU C CA 1
ATOM 3404 C C . LEU C 3 186 ? 197.526 154.189 131.020 1.00 91.49 186 LEU C C 1
ATOM 3405 O O . LEU C 3 186 ? 197.638 152.997 130.720 1.00 91.49 186 LEU C O 1
ATOM 3410 N N . TYR C 3 187 ? 197.755 154.655 132.244 1.00 92.40 187 TYR C N 1
ATOM 3411 C CA . TYR C 3 187 ? 198.286 153.822 133.314 1.00 92.40 187 TYR C CA 1
ATOM 3412 C C . TYR C 3 187 ? 197.205 153.519 134.339 1.00 92.40 187 TYR C C 1
ATOM 3413 O O . TYR C 3 187 ? 196.508 154.428 134.802 1.00 92.40 187 TYR C O 1
ATOM 3422 N N . GLY C 3 188 ? 197.069 152.244 134.685 1.00 92.80 188 GLY C N 1
ATOM 3423 C CA . GLY C 3 188 ? 196.258 151.839 135.814 1.00 92.80 188 GLY C CA 1
ATOM 3424 C C . GLY C 3 188 ? 197.063 150.972 136.757 1.00 92.80 188 GLY C C 1
ATOM 3425 O O . GLY C 3 188 ? 197.438 149.850 136.406 1.00 92.80 188 GLY C O 1
ATOM 3426 N N . ILE C 3 189 ? 197.338 151.473 137.957 1.00 90.02 189 ILE C N 1
ATOM 3427 C CA . ILE C 3 189 ? 198.209 150.797 138.910 1.00 90.02 189 ILE C CA 1
ATOM 3428 C C . ILE C 3 189 ? 197.365 150.348 140.091 1.00 90.02 189 ILE C C 1
ATOM 3429 O O . ILE C 3 189 ? 196.720 151.174 140.747 1.00 90.02 189 ILE C O 1
ATOM 3434 N N . ARG C 3 190 ? 197.374 149.047 140.366 1.00 90.69 190 ARG C N 1
ATOM 3435 C CA . ARG C 3 190 ? 196.643 148.479 141.489 1.00 90.69 190 ARG C CA 1
ATOM 3436 C C . ARG C 3 190 ? 197.561 147.528 142.240 1.00 90.69 190 ARG C C 1
ATOM 3437 O O . ARG C 3 190 ? 198.264 146.723 141.621 1.00 90.69 190 ARG C O 1
ATOM 3445 N N . LYS C 3 191 ? 197.554 147.623 143.566 1.00 92.00 191 LYS C N 1
ATOM 3446 C CA . LYS C 3 191 ? 198.423 146.825 144.418 1.00 92.00 191 LYS C CA 1
ATOM 3447 C C . LYS C 3 191 ? 197.586 145.966 145.353 1.00 92.00 191 LYS C C 1
ATOM 3448 O O . LYS C 3 191 ? 196.601 146.438 145.928 1.00 92.00 191 LYS C O 1
ATOM 3454 N N . LYS C 3 192 ? 197.981 144.703 145.503 1.00 95.39 192 LYS C N 1
ATOM 3455 C CA . LYS C 3 192 ? 197.304 143.788 146.408 1.00 95.39 192 LYS C CA 1
ATOM 3456 C C . LYS C 3 192 ? 198.331 142.931 147.131 1.00 95.39 192 LYS C C 1
ATOM 3457 O O . LYS C 3 192 ? 199.220 142.353 146.501 1.00 95.39 192 LYS C O 1
ATOM 3463 N N . GLU C 3 193 ? 198.198 142.857 148.455 1.00 98.49 193 GLU C N 1
ATOM 3464 C CA . GLU C 3 193 ? 199.069 142.046 149.306 1.00 98.49 193 GLU C CA 1
ATOM 3465 C C . GLU C 3 193 ? 200.540 142.405 149.105 1.00 98.49 193 GLU C C 1
ATOM 3466 O O . GLU C 3 193 ? 201.419 141.542 149.070 1.00 98.49 193 GLU C O 1
ATOM 3472 N N . GLY C 3 194 ? 200.806 143.701 148.980 1.00 95.82 194 GLY C N 1
ATOM 3473 C CA . GLY C 3 194 ? 202.165 144.157 148.750 1.00 95.82 194 GLY C CA 1
ATOM 3474 C C . GLY C 3 194 ? 202.747 143.713 147.428 1.00 95.82 194 GLY C C 1
ATOM 3475 O O . GLY C 3 194 ? 203.957 143.480 147.335 1.00 95.82 194 GLY C O 1
ATOM 3476 N N . ARG C 3 195 ? 201.914 143.587 146.398 1.00 94.04 195 ARG C N 1
ATOM 3477 C CA . ARG C 3 195 ? 202.366 143.236 145.061 1.00 94.04 195 ARG C CA 1
ATOM 3478 C C . ARG C 3 195 ? 201.651 144.120 144.054 1.00 94.04 195 ARG C C 1
ATOM 3479 O O . ARG C 3 195 ? 200.447 144.362 144.177 1.00 94.04 195 ARG C O 1
ATOM 3487 N N . TYR C 3 196 ? 202.390 144.590 143.056 1.00 91.72 196 TYR C N 1
ATOM 3488 C CA . TYR C 3 196 ? 201.867 145.525 142.072 1.00 91.72 196 TYR C CA 1
ATOM 3489 C C . TYR C 3 196 ? 201.305 144.784 140.867 1.00 91.72 196 TYR C C 1
ATOM 3490 O O . TYR C 3 196 ? 201.867 143.781 140.420 1.00 91.72 196 TYR C O 1
ATOM 3499 N N . LEU C 3 197 ? 200.189 145.288 140.350 1.00 89.95 197 LEU C N 1
ATOM 3500 C CA . LEU C 3 197 ? 199.612 144.833 139.092 1.00 89.95 197 LEU C CA 1
ATOM 3501 C C . LEU C 3 197 ? 199.478 146.046 138.185 1.00 89.95 197 LEU C C 1
ATOM 3502 O O . LEU C 3 197 ? 198.926 147.071 138.597 1.00 89.95 197 LEU C O 1
ATOM 3507 N N . TYR C 3 198 ? 199.981 145.933 136.960 1.00 95.40 198 TYR C N 1
ATOM 3508 C CA . TYR C 3 198 ? 200.025 147.053 136.030 1.00 95.40 198 TYR C CA 1
ATOM 3509 C C . TYR C 3 198 ? 199.136 146.773 134.828 1.00 95.40 198 TYR C C 1
ATOM 3510 O O . TYR C 3 198 ? 199.138 145.660 134.293 1.00 95.40 198 TYR C O 1
ATOM 3519 N N . GLU C 3 199 ? 198.383 147.787 134.409 1.00 96.98 199 GLU C N 1
ATOM 3520 C CA . GLU C 3 199 ? 197.590 147.739 133.185 1.00 96.98 199 GLU C CA 1
ATOM 3521 C C . GLU C 3 199 ? 197.847 149.029 132.419 1.00 96.98 199 GLU C C 1
ATOM 3522 O O . GLU C 3 199 ? 197.408 150.102 132.843 1.00 96.98 199 GLU C O 1
ATOM 3528 N N . VAL C 3 200 ? 198.554 148.928 131.298 1.00 91.73 200 VAL C N 1
ATOM 3529 C CA . VAL C 3 200 ? 198.943 150.085 130.502 1.00 91.73 200 VAL C CA 1
ATOM 3530 C C . VAL C 3 200 ? 198.444 149.889 129.079 1.00 91.73 200 VAL C C 1
ATOM 3531 O O . VAL C 3 200 ? 198.634 148.818 128.490 1.00 91.73 200 VAL C O 1
ATOM 3535 N N . ASP C 3 201 ? 197.809 150.920 128.531 1.00 96.26 201 ASP C N 1
ATOM 3536 C CA . ASP C 3 201 ? 197.342 150.920 127.155 1.00 96.26 201 ASP C CA 1
ATOM 3537 C C . ASP C 3 201 ? 198.297 151.718 126.278 1.00 96.26 201 ASP C C 1
ATOM 3538 O O . ASP C 3 201 ? 198.940 152.666 126.733 1.00 96.26 201 ASP C O 1
ATOM 3543 N N . ALA C 3 202 ? 198.383 151.325 125.010 1.00 94.88 202 ALA C N 1
ATOM 3544 C CA . ALA C 3 202 ? 199.285 151.956 124.059 1.00 94.88 202 ALA C CA 1
ATOM 3545 C C . ALA C 3 202 ? 198.507 152.439 122.846 1.00 94.88 202 ALA C C 1
ATOM 3546 O O . ALA C 3 202 ? 197.632 151.734 122.336 1.00 94.88 202 ALA C O 1
ATOM 3548 N N . TYR C 3 203 ? 198.830 153.648 122.391 1.00 92.97 203 TYR C N 1
ATOM 3549 C CA . TYR C 3 203 ? 198.211 154.250 121.214 1.00 92.97 203 TYR C CA 1
ATOM 3550 C C . TYR C 3 203 ? 199.317 154.858 120.364 1.00 92.97 203 TYR C C 1
ATOM 3551 O O . TYR C 3 203 ? 199.920 155.863 120.753 1.00 92.97 203 TYR C O 1
ATOM 3560 N N . ASP C 3 204 ? 199.588 154.245 119.209 1.00 101.84 204 ASP C N 1
ATOM 3561 C CA . ASP C 3 204 ? 200.695 154.694 118.371 1.00 101.84 204 ASP C CA 1
ATOM 3562 C C . ASP C 3 204 ? 200.452 156.103 117.845 1.00 101.84 204 ASP C C 1
ATOM 3563 O O . ASP C 3 204 ? 201.363 156.936 117.820 1.00 101.84 204 ASP C O 1
ATOM 3568 N N . LEU C 3 205 ? 199.230 156.390 117.416 1.00 95.32 205 LEU C N 1
ATOM 3569 C CA . LEU C 3 205 ? 198.906 157.683 116.837 1.00 95.32 205 LEU C CA 1
ATOM 3570 C C . LEU C 3 205 ? 197.533 158.124 117.317 1.00 95.32 205 LEU C C 1
ATOM 3571 O O . LEU C 3 205 ? 196.642 157.295 117.519 1.00 95.32 205 LEU C O 1
ATOM 3576 N N . ALA C 3 206 ? 197.371 159.433 117.504 1.00 95.45 206 ALA C N 1
ATOM 3577 C CA . ALA C 3 206 ? 196.104 159.988 117.961 1.00 95.45 206 ALA C CA 1
ATOM 3578 C C . ALA C 3 206 ? 196.050 161.460 117.589 1.00 95.45 206 ALA C C 1
ATOM 3579 O O . ALA C 3 206 ? 197.043 162.176 117.749 1.00 95.45 206 ALA C O 1
ATOM 3581 N N . TYR C 3 207 ? 194.897 161.907 117.100 1.00 97.41 207 TYR C N 1
ATOM 3582 C CA . TYR C 3 207 ? 194.693 163.293 116.718 1.00 97.41 207 TYR C CA 1
ATOM 3583 C C . TYR C 3 207 ? 193.750 163.974 117.704 1.00 97.41 207 TYR C C 1
ATOM 3584 O O . TYR C 3 207 ? 193.059 163.329 118.493 1.00 97.41 207 TYR C O 1
ATOM 3593 N N . LEU C 3 208 ? 193.716 165.304 117.648 1.00 93.73 208 LEU C N 1
ATOM 3594 C CA . LEU C 3 208 ? 192.827 166.100 118.494 1.00 93.73 208 LEU C CA 1
ATOM 3595 C C . LEU C 3 208 ? 191.449 166.101 117.848 1.00 93.73 208 LEU C C 1
ATOM 3596 O O . LEU C 3 208 ? 191.266 166.558 116.720 1.00 93.73 208 LEU C O 1
ATOM 3601 N N . ASN C 3 209 ? 190.460 165.588 118.570 1.00 95.40 209 ASN C N 1
ATOM 3602 C CA . ASN C 3 209 ? 189.119 165.480 118.000 1.00 95.40 209 ASN C CA 1
ATOM 3603 C C . ASN C 3 209 ? 188.183 166.598 118.431 1.00 95.40 209 ASN C C 1
ATOM 3604 O O . ASN C 3 209 ? 187.601 167.277 117.587 1.00 95.40 209 ASN C O 1
ATOM 3609 N N . ASN C 3 210 ? 188.029 166.800 119.735 1.00 99.69 210 ASN C N 1
ATOM 3610 C CA . ASN C 3 210 ? 187.082 167.795 120.216 1.00 99.69 210 ASN C CA 1
ATOM 3611 C C . ASN C 3 210 ? 187.542 168.324 121.566 1.00 99.69 210 ASN C C 1
ATOM 3612 O O . ASN C 3 210 ? 188.198 167.618 122.335 1.00 99.69 210 ASN C O 1
ATOM 3617 N N . LYS C 3 211 ? 187.179 169.573 121.843 1.00 103.28 211 LYS C N 1
ATOM 3618 C CA . LYS C 3 211 ? 187.445 170.213 123.118 1.00 103.28 211 LYS C CA 1
ATOM 3619 C C . LYS C 3 211 ? 186.208 170.120 124.006 1.00 103.28 211 LYS C C 1
ATOM 3620 O O . LYS C 3 211 ? 185.212 169.479 123.665 1.00 103.28 211 LYS C O 1
ATOM 3626 N N . GLY C 3 212 ? 186.272 170.782 125.162 1.00 106.89 212 GLY C N 1
ATOM 3627 C CA . GLY C 3 212 ? 185.175 170.788 126.106 1.00 106.89 212 GLY C CA 1
ATOM 3628 C C . GLY C 3 212 ? 184.925 172.178 126.663 1.00 106.89 212 GLY C C 1
ATOM 3629 O O . GLY C 3 212 ? 185.778 173.064 126.590 1.00 106.89 212 GLY C O 1
ATOM 3630 N N . GLU C 3 213 ? 183.730 172.340 127.226 1.00 109.06 213 GLU C N 1
ATOM 3631 C CA . GLU C 3 213 ? 183.332 173.604 127.824 1.00 109.06 213 GLU C CA 1
ATOM 3632 C C . GLU C 3 213 ? 184.149 173.884 129.076 1.00 109.06 213 GLU C C 1
ATOM 3633 O O . GLU C 3 213 ? 184.383 172.992 129.894 1.00 109.06 213 GLU C O 1
ATOM 3639 N N . ARG C 3 214 ? 184.581 175.133 129.223 1.00 107.11 214 ARG C N 1
ATOM 3640 C CA . ARG C 3 214 ? 185.292 175.576 130.413 1.00 107.11 214 ARG C CA 1
ATOM 3641 C C . ARG C 3 214 ? 184.751 176.935 130.823 1.00 107.11 214 ARG C C 1
ATOM 3642 O O . ARG C 3 214 ? 184.428 177.762 129.964 1.00 107.11 214 ARG C O 1
ATOM 3650 N N . LYS C 3 215 ? 184.645 177.161 132.129 1.00 101.51 215 LYS C N 1
ATOM 3651 C CA . LYS C 3 215 ? 184.023 178.359 132.671 1.00 101.51 215 LYS C CA 1
ATOM 3652 C C . LYS C 3 215 ? 184.842 178.900 133.833 1.00 101.51 215 LYS C C 1
ATOM 3653 O O . LYS C 3 215 ? 185.339 178.134 134.664 1.00 101.51 215 LYS C O 1
ATOM 3659 N N . PHE C 3 216 ? 184.977 180.221 133.888 1.00 102.94 216 PHE C N 1
ATOM 3660 C CA . PHE C 3 216 ? 185.610 180.895 135.011 1.00 102.94 216 PHE C CA 1
ATOM 3661 C C . PHE C 3 216 ? 184.594 181.069 136.128 1.00 102.94 216 PHE C C 1
ATOM 3662 O O . PHE C 3 216 ? 183.387 181.125 135.877 1.00 102.94 216 PHE C O 1
ATOM 3670 N N . GLY C 3 217 ? 185.082 181.151 137.356 1.00 99.61 217 GLY C N 1
ATOM 3671 C CA . GLY C 3 217 ? 184.214 181.449 138.474 1.00 99.61 217 GLY C CA 1
ATOM 3672 C C . GLY C 3 217 ? 184.721 180.804 139.748 1.00 99.61 217 GLY C C 1
ATOM 3673 O O . GLY C 3 217 ? 185.814 180.243 139.796 1.00 99.61 217 GLY C O 1
ATOM 3674 N N . LYS C 3 218 ? 183.888 180.909 140.784 1.00 98.92 218 LYS C N 1
ATOM 3675 C CA . LYS C 3 218 ? 184.220 180.305 142.069 1.00 98.92 218 LYS C CA 1
ATOM 3676 C C . LYS C 3 218 ? 184.275 178.787 141.966 1.00 98.92 218 LYS C C 1
ATOM 3677 O O . LYS C 3 218 ? 185.162 178.148 142.544 1.00 98.92 218 LYS C O 1
ATOM 3683 N N . ARG C 3 219 ? 183.336 178.193 141.237 1.00 102.16 219 ARG C N 1
ATOM 3684 C CA . ARG C 3 219 ? 183.225 176.748 141.094 1.00 102.16 219 ARG C CA 1
ATOM 3685 C C . ARG C 3 219 ? 183.311 176.340 139.630 1.00 102.16 219 ARG C C 1
ATOM 3686 O O . ARG C 3 219 ? 182.606 175.439 139.174 1.00 102.16 219 ARG C O 1
ATOM 3694 N N . GLY C 3 220 ? 184.180 177.005 138.875 1.00 101.07 220 GLY C N 1
ATOM 3695 C CA . GLY C 3 220 ? 184.304 176.709 137.463 1.00 101.07 220 GLY C CA 1
ATOM 3696 C C . GLY C 3 220 ? 184.968 175.370 137.211 1.00 101.07 220 GLY C C 1
ATOM 3697 O O . GLY C 3 220 ? 185.561 174.752 138.096 1.00 101.07 220 GLY C O 1
ATOM 3698 N N . THR C 3 221 ? 184.863 174.921 135.965 1.00 102.70 221 THR C N 1
ATOM 3699 C CA . THR C 3 221 ? 185.410 173.643 135.541 1.00 102.70 221 THR C CA 1
ATOM 3700 C C . THR C 3 221 ? 186.457 173.859 134.459 1.00 102.70 221 THR C C 1
ATOM 3701 O O . THR C 3 221 ? 186.456 174.878 133.762 1.00 102.70 221 THR C O 1
ATOM 3705 N N . ALA C 3 222 ? 187.359 172.893 134.333 1.00 103.39 222 ALA C N 1
ATOM 3706 C CA . ALA C 3 222 ? 188.397 172.922 133.316 1.00 103.39 222 ALA C CA 1
ATOM 3707 C C . ALA C 3 222 ? 187.942 172.154 132.082 1.00 103.39 222 ALA C C 1
ATOM 3708 O O . ALA C 3 222 ? 186.981 171.383 132.127 1.00 103.39 222 ALA C O 1
ATOM 3710 N N . ALA C 3 223 ? 188.647 172.372 130.976 1.00 104.69 223 ALA C N 1
ATOM 3711 C CA . ALA C 3 223 ? 188.281 171.737 129.722 1.00 104.69 223 ALA C CA 1
ATOM 3712 C C . ALA C 3 223 ? 188.638 170.254 129.743 1.00 104.69 223 ALA C C 1
ATOM 3713 O O . ALA C 3 223 ? 189.512 169.804 130.489 1.00 104.69 223 ALA C O 1
ATOM 3715 N N . GLU C 3 224 ? 187.944 169.488 128.902 1.00 105.99 224 GLU C N 1
ATOM 3716 C CA . GLU C 3 224 ? 188.156 168.045 128.773 1.00 105.99 224 GLU C CA 1
ATOM 3717 C C . GLU C 3 224 ? 188.498 167.746 127.313 1.00 105.99 224 GLU C C 1
ATOM 3718 O O . GLU C 3 224 ? 187.683 167.920 126.404 1.00 105.99 224 GLU C O 1
ATOM 3724 N N . LEU C 3 225 ? 189.745 167.342 127.084 1.00 97.77 225 LEU C N 1
ATOM 3725 C CA . LEU C 3 225 ? 190.241 167.078 125.741 1.00 97.77 225 LEU C CA 1
ATOM 3726 C C . LEU C 3 225 ? 189.794 165.706 125.250 1.00 97.77 225 LEU C C 1
ATOM 3727 O O . LEU C 3 225 ? 189.619 164.785 126.052 1.00 97.77 225 LEU C O 1
ATOM 3732 N N . THR C 3 226 ? 189.615 165.556 123.939 1.00 96.43 226 THR C N 1
ATOM 3733 C CA . THR C 3 226 ? 189.206 164.288 123.351 1.00 96.43 226 THR C CA 1
ATOM 3734 C C . THR C 3 226 ? 190.088 163.980 122.152 1.00 96.43 226 THR C C 1
ATOM 3735 O O . THR C 3 226 ? 190.368 164.862 121.338 1.00 96.43 226 THR C O 1
ATOM 3739 N N . PHE C 3 227 ? 190.522 162.726 122.047 1.00 96.31 227 PHE C N 1
ATOM 3740 C CA . PHE C 3 227 ? 191.409 162.297 120.977 1.00 96.31 227 PHE C CA 1
ATOM 3741 C C . PHE C 3 227 ? 190.857 161.042 120.314 1.00 96.31 227 PHE C C 1
ATOM 3742 O O . PHE C 3 227 ? 190.147 160.248 120.933 1.00 96.31 227 PHE C O 1
ATOM 3750 N N . LYS C 3 228 ? 191.197 160.873 119.037 1.00 95.88 228 LYS C N 1
ATOM 3751 C CA . LYS C 3 228 ? 190.872 159.679 118.276 1.00 95.88 228 LYS C CA 1
ATOM 3752 C C . LYS C 3 228 ? 192.132 159.076 117.667 1.00 95.88 228 LYS C C 1
ATOM 3753 O O . LYS C 3 228 ? 192.954 159.796 117.092 1.00 95.88 228 LYS C O 1
ATOM 3759 N N . PRO C 3 229 ? 192.309 157.760 117.770 1.00 95.72 229 PRO C N 1
ATOM 3760 C CA . PRO C 3 229 ? 193.478 157.123 117.155 1.00 95.72 229 PRO C CA 1
ATOM 3761 C C . PRO C 3 229 ? 193.265 156.822 115.682 1.00 95.72 229 PRO C C 1
ATOM 3762 O O . PRO C 3 229 ? 192.123 156.766 115.214 1.00 95.72 229 PRO C O 1
ATOM 3766 N N . GLU C 3 230 ? 194.355 156.622 114.943 1.00 103.03 230 GLU C N 1
ATOM 3767 C CA . GLU C 3 230 ? 194.274 156.407 113.503 1.00 103.03 230 GLU C CA 1
ATOM 3768 C C . GLU C 3 230 ? 195.482 155.591 113.055 1.00 103.03 230 GLU C C 1
ATOM 3769 O O . GLU C 3 230 ? 196.605 155.845 113.507 1.00 103.03 230 GLU C O 1
ATOM 3775 N N . PRO C 3 231 ? 195.292 154.603 112.177 1.00 98.36 231 PRO C N 1
ATOM 3776 C CA . PRO C 3 231 ? 196.392 153.691 111.829 1.00 98.36 231 PRO C CA 1
ATOM 3777 C C . PRO C 3 231 ? 197.542 154.420 111.149 1.00 98.36 231 PRO C C 1
ATOM 3778 O O . PRO C 3 231 ? 197.370 155.036 110.096 1.00 98.36 231 PRO C O 1
ATOM 3782 N N . SER C 3 232 ? 198.730 154.307 111.741 1.00 99.22 232 SER C N 1
ATOM 3783 C CA . SER C 3 232 ? 199.919 154.992 111.246 1.00 99.22 232 SER C CA 1
ATOM 3784 C C . SER C 3 232 ? 200.714 154.127 110.273 1.00 99.22 232 SER C C 1
ATOM 3785 O O . SER C 3 232 ? 201.105 154.593 109.200 1.00 99.22 232 SER C O 1
ATOM 3788 N N . GLY C 3 233 ? 200.964 152.870 110.633 1.00 100.37 233 GLY C N 1
ATOM 3789 C CA . GLY C 3 233 ? 201.724 151.952 109.813 1.00 100.37 233 GLY C CA 1
ATOM 3790 C C . GLY C 3 233 ? 203.039 151.515 110.420 1.00 100.37 233 GLY C C 1
ATOM 3791 O O . GLY C 3 233 ? 203.758 150.721 109.800 1.00 100.37 233 GLY C O 1
ATOM 3792 N N . TYR C 3 234 ? 203.379 152.012 111.608 1.00 101.83 234 TYR C N 1
ATOM 3793 C CA . TYR C 3 234 ? 204.616 151.650 112.288 1.00 101.83 234 TYR C CA 1
ATOM 3794 C C . TYR C 3 234 ? 204.360 150.845 113.556 1.00 101.83 234 TYR C C 1
ATOM 3795 O O . TYR C 3 234 ? 205.247 150.740 114.409 1.00 101.83 234 TYR C O 1
ATOM 3804 N N . PHE C 3 235 ? 203.165 150.279 113.701 1.00 98.19 235 PHE C N 1
ATOM 3805 C CA . PHE C 3 235 ? 202.757 149.596 114.924 1.00 98.19 235 PHE C CA 1
ATOM 3806 C C . PHE C 3 235 ? 202.537 148.124 114.593 1.00 98.19 235 PHE C C 1
ATOM 3807 O O . PHE C 3 235 ? 201.574 147.774 113.902 1.00 98.19 235 PHE C O 1
ATOM 3815 N N . MET C 3 236 ? 203.429 147.268 115.086 1.00 101.89 236 MET C N 1
ATOM 3816 C CA . MET C 3 236 ? 203.457 145.860 114.722 1.00 101.89 236 MET C CA 1
ATOM 3817 C C . MET C 3 236 ? 203.578 145.018 115.986 1.00 101.89 236 MET C C 1
ATOM 3818 O O . MET C 3 236 ? 204.195 145.436 116.968 1.00 101.89 236 MET C O 1
ATOM 3823 N N . ALA C 3 237 ? 202.999 143.817 115.956 1.00 102.07 237 ALA C N 1
ATOM 3824 C CA . ALA C 3 237 ? 203.058 142.951 117.129 1.00 102.07 237 ALA C CA 1
ATOM 3825 C C . ALA C 3 237 ? 202.743 141.510 116.750 1.00 102.07 237 ALA C C 1
ATOM 3826 O O . ALA C 3 237 ? 202.178 141.233 115.689 1.00 102.07 237 ALA C O 1
ATOM 3828 N N . MET C 3 238 ? 203.125 140.595 117.648 1.00 111.11 238 MET C N 1
ATOM 3829 C CA . MET C 3 238 ? 202.791 139.171 117.549 1.00 111.11 238 MET C CA 1
ATOM 3830 C C . MET C 3 238 ? 201.333 138.946 117.946 1.00 111.11 238 MET C C 1
ATOM 3831 O O . MET C 3 238 ? 200.999 138.634 119.091 1.00 111.11 238 MET C O 1
ATOM 3836 N N . VAL C 3 239 ? 200.452 139.114 116.966 1.00 112.21 239 VAL C N 1
ATOM 3837 C CA . VAL C 3 239 ? 199.061 138.724 117.158 1.00 112.21 239 VAL C CA 1
ATOM 3838 C C . VAL C 3 239 ? 198.924 137.269 116.720 1.00 112.21 239 VAL C C 1
ATOM 3839 O O . VAL C 3 239 ? 198.891 136.976 115.522 1.00 112.21 239 VAL C O 1
ATOM 3843 N N . ASP C 3 240 ? 198.850 136.358 117.690 1.00 116.36 240 ASP C N 1
ATOM 3844 C CA . ASP C 3 240 ? 198.760 134.922 117.430 1.00 116.36 240 ASP C CA 1
ATOM 3845 C C . ASP C 3 240 ? 199.929 134.444 116.572 1.00 116.36 240 ASP C C 1
ATOM 3846 O O . ASP C 3 240 ? 199.788 133.580 115.705 1.00 116.36 240 ASP C O 1
ATOM 3851 N N . GLY C 3 241 ? 201.101 135.015 116.831 1.00 113.87 241 GLY C N 1
ATOM 3852 C CA . GLY C 3 241 ? 202.286 134.660 116.066 1.00 113.87 241 GLY C CA 1
ATOM 3853 C C . GLY C 3 241 ? 202.188 135.004 114.596 1.00 113.87 241 GLY C C 1
ATOM 3854 O O . GLY C 3 241 ? 202.532 134.177 113.742 1.00 113.87 241 GLY C O 1
ATOM 3855 N N . GLU C 3 242 ? 201.721 136.211 114.277 1.00 111.85 242 GLU C N 1
ATOM 3856 C CA . GLU C 3 242 ? 201.509 136.597 112.881 1.00 111.85 242 GLU C CA 1
ATOM 3857 C C . GLU C 3 242 ? 201.720 138.110 112.778 1.00 111.85 242 GLU C C 1
ATOM 3858 O O . GLU C 3 242 ? 200.905 138.897 113.262 1.00 111.85 242 GLU C O 1
ATOM 3864 N N . TYR C 3 243 ? 202.825 138.496 112.147 1.00 106.41 243 TYR C N 1
ATOM 3865 C CA . TYR C 3 243 ? 203.154 139.903 111.961 1.00 106.41 243 TYR C CA 1
ATOM 3866 C C . TYR C 3 243 ? 202.095 140.594 111.118 1.00 106.41 243 TYR C C 1
ATOM 3867 O O . TYR C 3 243 ? 201.974 140.334 109.917 1.00 106.41 243 TYR C O 1
ATOM 3876 N N . LYS C 3 244 ? 201.328 141.479 111.752 1.00 102.82 244 LYS C N 1
ATOM 3877 C CA . LYS C 3 244 ? 200.286 142.220 111.055 1.00 102.82 244 LYS C CA 1
ATOM 3878 C C . LYS C 3 244 ? 199.939 143.487 111.830 1.00 102.82 244 LYS C C 1
ATOM 3879 O O . LYS C 3 244 ? 200.119 143.530 113.054 1.00 102.82 244 LYS C O 1
ATOM 3885 N N . PRO C 3 245 ? 199.451 144.536 111.165 1.00 100.29 245 PRO C N 1
ATOM 3886 C CA . PRO C 3 245 ? 199.232 145.812 111.854 1.00 100.29 245 PRO C CA 1
ATOM 3887 C C . PRO C 3 245 ? 198.056 145.783 112.817 1.00 100.29 245 PRO C C 1
ATOM 3888 O O . PRO C 3 245 ? 197.085 145.045 112.642 1.00 100.29 245 PRO C O 1
ATOM 3892 N N . ILE C 3 246 ? 198.162 146.615 113.852 1.00 95.50 246 ILE C N 1
ATOM 3893 C CA . ILE C 3 246 ? 197.141 146.770 114.873 1.00 95.50 246 ILE C CA 1
ATOM 3894 C C . ILE C 3 246 ? 196.987 148.256 115.182 1.00 95.50 246 ILE C C 1
ATOM 3895 O O . ILE C 3 246 ? 197.674 149.102 114.613 1.00 95.50 246 ILE C O 1
ATOM 3900 N N . ILE C 3 247 ? 196.069 148.566 116.095 1.00 91.51 247 ILE C N 1
ATOM 3901 C CA . ILE C 3 247 ? 195.736 149.953 116.401 1.00 91.51 247 ILE C CA 1
ATOM 3902 C C . ILE C 3 247 ? 195.956 150.246 117.880 1.00 91.51 247 ILE C C 1
ATOM 3903 O O . ILE C 3 247 ? 196.167 151.399 118.269 1.00 91.51 247 ILE C O 1
ATOM 3908 N N . LYS C 3 248 ? 195.919 149.210 118.714 1.00 91.19 248 LYS C N 1
ATOM 3909 C CA . LYS C 3 248 ? 196.055 149.379 120.152 1.00 91.19 248 LYS C CA 1
ATOM 3910 C C . LYS C 3 248 ? 196.588 148.097 120.768 1.00 91.19 248 LYS C C 1
ATOM 3911 O O . LYS C 3 248 ? 196.174 147.000 120.386 1.00 91.19 248 LYS C O 1
ATOM 3917 N N . HIS C 3 249 ? 197.502 148.241 121.725 1.00 92.80 249 HIS C N 1
ATOM 3918 C CA . HIS C 3 249 ? 198.056 147.109 122.454 1.00 92.80 249 HIS C CA 1
ATOM 3919 C C . HIS C 3 249 ? 198.039 147.417 123.943 1.00 92.80 249 HIS C C 1
ATOM 3920 O O . HIS C 3 249 ? 198.218 148.571 124.343 1.00 92.80 249 HIS C O 1
ATOM 3927 N N . THR C 3 250 ? 197.824 146.385 124.755 1.00 91.49 250 THR C N 1
ATOM 3928 C CA . THR C 3 250 ? 197.731 146.520 126.204 1.00 91.49 250 THR C CA 1
ATOM 3929 C C . THR C 3 250 ? 198.848 145.706 126.847 1.00 91.49 250 THR C C 1
ATOM 3930 O O . THR C 3 250 ? 199.051 144.538 126.502 1.00 91.49 250 THR C O 1
ATOM 3934 N N . PHE C 3 251 ? 199.567 146.321 127.781 1.00 92.86 251 PHE C N 1
ATOM 3935 C CA . PHE C 3 251 ? 200.620 145.635 128.514 1.00 92.86 251 PHE C CA 1
ATOM 3936 C C . PHE C 3 251 ? 200.121 145.204 129.885 1.00 92.86 251 PHE C C 1
ATOM 3937 O O . PHE C 3 251 ? 199.580 146.011 130.646 1.00 92.86 251 PHE C O 1
ATOM 3945 N N . ILE C 3 252 ? 200.312 143.924 130.196 1.00 90.55 252 ILE C N 1
ATOM 3946 C CA . ILE C 3 252 ? 199.953 143.363 131.490 1.00 90.55 252 ILE C CA 1
ATOM 3947 C C . ILE C 3 252 ? 201.183 142.688 132.077 1.00 90.55 252 ILE C C 1
ATOM 3948 O O . ILE C 3 252 ? 201.896 141.950 131.391 1.00 90.55 252 ILE C O 1
ATOM 3953 N N . GLY C 3 253 ? 201.432 142.949 133.352 1.00 91.66 253 GLY C N 1
ATOM 3954 C CA . GLY C 3 253 ? 202.586 142.374 134.012 1.00 91.66 253 GLY C CA 1
ATOM 3955 C C . GLY C 3 253 ? 202.663 142.831 135.448 1.00 91.66 253 GLY C C 1
ATOM 3956 O O . GLY C 3 253 ? 201.807 143.568 135.945 1.00 91.66 253 GLY C O 1
ATOM 3957 N N . GLY C 3 254 ? 203.718 142.373 136.114 1.00 89.96 254 GLY C N 1
ATOM 3958 C CA . GLY C 3 254 ? 203.943 142.688 137.503 1.00 89.96 254 GLY C CA 1
ATOM 3959 C C . GLY C 3 254 ? 204.082 141.439 138.347 1.00 89.96 254 GLY C C 1
ATOM 3960 O O . GLY C 3 254 ? 203.670 140.345 137.949 1.00 89.96 254 GLY C O 1
ATOM 3961 N N . PRO C 3 255 ? 204.681 141.577 139.531 1.00 88.81 255 PRO C N 1
ATOM 3962 C CA . PRO C 3 255 ? 204.806 140.409 140.417 1.00 88.81 255 PRO C CA 1
ATOM 3963 C C . PRO C 3 255 ? 203.467 139.822 140.821 1.00 88.81 255 PRO C C 1
ATOM 3964 O O . PRO C 3 255 ? 203.351 138.600 140.976 1.00 88.81 255 PRO C O 1
ATOM 3968 N N . ALA C 3 256 ? 202.447 140.664 140.998 1.00 90.00 256 ALA C N 1
ATOM 3969 C CA . ALA C 3 256 ? 201.124 140.162 141.354 1.00 90.00 256 ALA C CA 1
ATOM 3970 C C . ALA C 3 256 ? 200.541 139.311 140.235 1.00 90.00 256 ALA C C 1
ATOM 3971 O O . ALA C 3 256 ? 199.943 138.259 140.484 1.00 90.00 256 ALA C O 1
ATOM 3973 N N . TRP C 3 257 ? 200.702 139.759 138.988 1.00 91.63 257 TRP C N 1
ATOM 3974 C CA . TRP C 3 257 ? 200.145 139.027 137.856 1.00 91.63 257 TRP C CA 1
ATOM 3975 C C . TRP C 3 257 ? 200.797 137.658 137.709 1.00 91.63 257 TRP C C 1
ATOM 3976 O O . TRP C 3 257 ? 200.120 136.660 137.440 1.00 91.63 257 TRP C O 1
ATOM 3987 N N . ASP C 3 258 ? 202.119 137.592 137.882 1.00 92.81 258 ASP C N 1
ATOM 3988 C CA . ASP C 3 258 ? 202.822 136.327 137.698 1.00 92.81 258 ASP C CA 1
ATOM 3989 C C . ASP C 3 258 ? 202.472 135.321 138.784 1.00 92.81 258 ASP C C 1
ATOM 3990 O O . ASP C 3 258 ? 202.602 134.110 138.572 1.00 92.81 258 ASP C O 1
ATOM 3995 N N . ALA C 3 259 ? 202.025 135.794 139.947 1.00 92.24 259 ALA C N 1
ATOM 3996 C CA . ALA C 3 259 ? 201.704 134.897 141.049 1.00 92.24 259 ALA C CA 1
ATOM 3997 C C . ALA C 3 259 ? 200.356 134.209 140.883 1.00 92.24 259 ALA C C 1
ATOM 3998 O O . ALA C 3 259 ? 200.006 133.369 141.719 1.00 92.24 259 ALA C O 1
ATOM 4000 N N . LEU C 3 260 ? 199.591 134.551 139.844 1.00 90.77 260 LEU C N 1
ATOM 4001 C CA . LEU C 3 260 ? 198.278 133.940 139.659 1.00 90.77 260 LEU C CA 1
ATOM 4002 C C . LEU C 3 260 ? 198.393 132.445 139.388 1.00 90.77 260 LEU C C 1
ATOM 4003 O O . LEU C 3 260 ? 197.609 131.649 139.918 1.00 90.77 260 LEU C O 1
ATOM 4008 N N . ALA C 3 261 ? 199.358 132.045 138.568 1.00 89.03 261 ALA C N 1
ATOM 4009 C CA . ALA C 3 261 ? 199.537 130.637 138.232 1.00 89.03 261 ALA C CA 1
ATOM 4010 C C . ALA C 3 261 ? 200.234 129.890 139.364 1.00 89.03 261 ALA C C 1
ATOM 4011 O O . ALA C 3 261 ? 201.448 129.691 139.336 1.00 89.03 261 ALA C O 1
#

Organism: NCBI:txid2907832

Foldseek 3Di:
DADAAFKKKWKDWDFDDDQDPPRDTDIDIDIDIAGRKDKAWDDKDWDDVPPDIKIKTKMKIKGFPDPVLVPDAAFIKMFGDRDPCRVPDDCPDPVNLVGIKGWDDGKAFDADPVGDTGMIMTMIMDMD/DDDFKDWPDPQQQVCQQCPVPFAEDCDDDPDDAFFYKHKDWDDWDADVVVQKIKTKMKIKTKHFDPVVRVVSLVVVVVSVVVCQPPFDWTQGPVRDIATFDHKDWDARWDWDDDDDPGMTMIMTMMMTITGMDTHD/DDDDDCVVVCVPDDDCLPPDLPDADDKKKKKAFADFPLQFAAQADLQGHGDHDQADPVQHGDDLAAFWDADPNDIDGDPDHHSHIDIFDDFDPPFAKDKDKDWDKDFDDDPVDHDTPDMDTDDIWIKIKTFGDPCQQQVNVCQVLQHHQADPVRHGDGDTGPPDDDDDRDPDHDWTWMWMKIWRWDDDPNWIKIKIKTFNTKTWDDKADWDDDPDTGGMMTMIIGDFDPSHWHCDVHDTDDDGMDMDIGIPSVVVPD

Secondary structure (DSSP, 8-state):
----SEEEEEEEEEEESS--GGG--EEEEEEEEEEEEEEEEEEEEE---SS---EEEEEEEEE---HHHHT--TT-EEE-SSSS-TTSS-SSSHHHHHTEEEEEEEEEEEE-TTS-EEEEEEEEEEE-/---SEEPPPHHHHHHHHHTTTS-EESS--SS--S-EEEEEEEE--EETTTTEE--EEEEEEEEEHHHHHHHHHHHHHHHHHHHHHH---EE-TTS-EE--SEEEEEEEEEEE--SSSSEEEEEEEEEEEB--EE--/-----HHHHTTT---GGG--TTS-SEEEEEEEE--GGGG---SB-SSS-B---SB-TTSSB-STT-SEEEETTEEEE--S-----EE-----TT--SEE--EEEEEEE--SS-SS-SEEEEEEEE--EEEE-S-TTSHHHHHHHTT--SB-TT--B-PPPTTTS------SS-----EEEEEEEEEEETTEEEEEEEEEEEEEEEE------STT----EEEEEE---S--EEESSS-EEE-SEEEEEE-HHHHTT-

Nearest PDB structures (foldseek):
  6tba-assembly1_3A  TM=7.052E-01  e=2.499E-02  Rhodobacter capsulatus SB 1003
  9b42-assembly1_F  TM=6.909E-01  e=3.095E-02  Pseudomonas virus Pa193
  8fvh-assembly1_B  TM=5.955E-01  e=2.008E-01  Pseudomonas phage vB_PaeM_E217
  4gb5-assembly1_A  TM=3.019E-01  e=2.344E+00  Kribbella flavida DSM 17836
  8r5g-assembly1_C  TM=4.940E-01  e=1.331E-03  Staphylococcus phage 812

B-factor: mean 101.46, std 10.64, range [76.77, 137.18]

Radius of gyration: 34.55 Å; Cα contacts (8 Å, |Δi|>4): 1051; chains: 3; bounding box: 58×74×113 Å

Sequence (521 aa):
EEFGGQVVALVSVAETGVPGWGGLKAKARTTTRQPGVHFRPASSTETPDGQTNVATEVWKLTAPPTAAVLAAKPGGELVYDGTEHPESLDLDSAAGRAATFRVDGPIMPKYDLAGQVHHVTIMCKRQADLHDQDAPDEEDFVVCWMQPVMRTAVERDIDAELPFCEVTRIDGADDPEAGTDDPVIQLDFYALGAEAAKAAAKQGHRRMLFLFRNFPTVTLSDGTLADLDFGETLIKPSRMAFEHDQIVRYTARYQLGTSYVAVPLTGTTPAAGGYTTVDNRLQGGHRTGLIAVAFRDALGTSTNISPHNANGSVRWSPLAQDGQLRDDLFAHRLENGVWVENTNPNEGWYLAGAFGEGNGPSSRPSIDTDDQMIEQSNWPFESDITKQDEPFTFQALQNLYPAIQRLANNLPLSDANGNPLVELPGEADGFSQPVDAEKIGRQFLLYGIRKKEGRYLYEVDAYDLAYLNNKGERKFGKRGTAAELTFKPEPSGYFMAMVDGEYKPIIKHTFIGGPAWDALA